Protein 4N5A (pdb70)

Solvent-accessible surface area: 26194 Å² total

Organism: Saccharomyces cerevisiae (strain ATCC 204508 / S288c) (NCBI:txid559292)

GO terms:
  GO:0005886 plasma membrane (C, IDA)
  GO:0071944 cell periphery (C, HDA)
  GO:0005739 mitochondrion (C, HDA)
  GO:0072659 protein localization to plasma membrane (P, IMP)
  GO:0005515 protein binding (F, IPI)

Radius of gyration: 37.95 Å; Cα contacts (8 Å, |Δi|>4): 609; chains: 1; bounding box: 68×125×56 Å

InterPro domains:
  IPR039786 Protein EFR3 [PTHR47766] (5-757)
  IPR049150 EFR3 protein, HEAT-like repeat region [PF21072] (12-556)

B-factor: mean 91.16, std 28.16, range [33.16, 211.59]

Sequence (522 aa):
FTPKHQKLVNQCYPTGRTTDKKPKSSETSYLLYYVNSRRSKLEKVSTYLIKRSTSDLNHRRIGNIAVTLDLNKIVLHCKENLNVFVKDFLYINKVLSNNNFNNDVSVVELIELAFSSICQNLDDVLCNGDEFVQLYQNFVDLFFKIVTERIHNDDLLKCCIDISNTNSVSSNPQLNHFVSKSVAYTISKFQERNPKFKTLSLEATIGLDKAAEDHDLSVKALQSYFNTTETDKLNLSIRTLLRCLQSTPNKELLEFVCNGIPVQLRYIVILLLVRQLSDKDKNVNPIVSLKLSSLLVSDVSIVGLSVLDIRKLLNFQLKNATNKEVVAQSCITTDLNHKTYYAEQTSDLYELLLKLKSDTVKDVEKNAVVEDIDFLVEHITQPSISLELFIDLAHYKNHIICLFNIVETEVPSSILFSKLYSLLRELDSHGVQKEEEIFDKYGKALLSGLNYFLENVSEPEYTYYSYHLQAANFLKLNDYKSQTEYKQTRTLFTKEDLLSYYSDTGSNKYSKKGAQILLSRD

Foldseek 3Di:
DADPLRCLLVVQWDDDLDQVAATDDVSLVVNLVQCQVDVVSVLVNLVSLLVVLVVCLVVVRNNSLLNSLQNLVNCLSVLVPNVNRVLSSLVNLVQLVRPSNLQDPSNLVSVLSSLLSSQLRDDCCCVPPHNSLVSVVSSLVSNCVRCVPRVVDVLLLSVLLSCLNHPCLLVGDSNNVSLLVSLLSLVVVVCVVVVVQLAQPLDDVLELVVCPPDDDSSSVSLLSQAVDPPPSSNVSNLVSVVVSCQNRPGLSVVVHSLSSHDLAASLVSLVVLLVLLVDPPVSGDNLSSLSVLSCLQDPRHNPPHPLLVSVSLLVSCQVPQPDPRSLVSSLSSCSNVNDDNDLCRLVNLVVLLVVLVDPPGDPSSLVSSVSSVVSNLVPPPEARDDLVSLLSVCLSPPCSVSVVRNHDDLDDDLVSLLSVLVVLQVYDDLVSLLPLVVCVRPVVLLQSLLLNLQPPDDWQGSNSLSSQCSNCVSLVPPVSNVVSVVVVPRNHDHLVNQLVQLPDCVSGVCSVVNNVSSPVPD

Structure (mmCIF, N/CA/C/O backbone):
data_4N5A
#
_entry.id   4N5A
#
_cell.length_a   136.374
_cell.length_b   136.374
_cell.length_c   141.143
_cell.angle_alpha   90.00
_cell.angle_beta   90.00
_cell.angle_gamma   120.00
#
_symmetry.space_group_name_H-M   'P 64 2 2'
#
loop_
_atom_site.group_PDB
_atom_site.id
_atom_site.type_symbol
_atom_site.label_atom_id
_atom_site.label_alt_id
_atom_site.label_comp_id
_atom_site.label_asym_id
_atom_site.label_entity_id
_atom_site.label_seq_id
_atom_site.pdbx_PDB_ins_code
_atom_site.Cartn_x
_atom_site.Cartn_y
_atom_site.Cartn_z
_atom_site.occupancy
_atom_site.B_iso_or_equiv
_atom_site.auth_seq_id
_atom_site.auth_comp_id
_atom_site.auth_asym_id
_atom_site.auth_atom_id
_atom_site.pdbx_PDB_model_num
ATOM 1 N N . PHE A 1 4 ? -6.109 18.196 136.615 1.00 137.69 9 PHE A N 1
ATOM 2 C CA . PHE A 1 4 ? -7.138 18.667 137.535 1.00 138.69 9 PHE A CA 1
ATOM 3 C C . PHE A 1 4 ? -7.577 20.092 137.220 1.00 133.17 9 PHE A C 1
ATOM 4 O O . PHE A 1 4 ? -6.776 21.026 137.259 1.00 133.56 9 PHE A O 1
ATOM 12 N N . THR A 1 5 ? -8.858 20.251 136.913 1.00 126.78 10 THR A N 1
ATOM 13 C CA . THR A 1 5 ? -9.419 21.569 136.658 1.00 124.22 10 THR A CA 1
ATOM 14 C C . THR A 1 5 ? -10.622 21.817 137.557 1.00 116.69 10 THR A C 1
ATOM 15 O O . THR A 1 5 ? -11.671 21.198 137.376 1.00 120.76 10 THR A O 1
ATOM 19 N N . PRO A 1 6 ? -10.468 22.721 138.537 1.00 100.71 11 PRO A N 1
ATOM 20 C CA . PRO A 1 6 ? -11.577 23.128 139.406 1.00 92.45 11 PRO A CA 1
ATOM 21 C C . PRO A 1 6 ? -12.697 23.742 138.577 1.00 81.71 11 PRO A C 1
ATOM 22 O O . PRO A 1 6 ? -12.439 24.224 137.474 1.00 78.54 11 PRO A O 1
ATOM 26 N N . LYS A 1 7 ? -13.916 23.723 139.105 1.00 76.62 12 LYS A N 1
ATOM 27 C CA . LYS A 1 7 ? -15.090 24.131 138.340 1.00 75.49 12 LYS A CA 1
ATOM 28 C C . LYS A 1 7 ? -14.980 25.544 137.761 1.00 76.20 12 LYS A C 1
ATOM 29 O O . LYS A 1 7 ? -15.205 25.745 136.567 1.00 80.10 12 LYS A O 1
ATOM 35 N N . HIS A 1 8 ? -14.615 26.509 138.601 1.00 73.99 13 HIS A N 1
ATOM 36 C CA . HIS A 1 8 ? -14.529 27.907 138.180 1.00 74.72 13 HIS A CA 1
ATOM 37 C C . HIS A 1 8 ? -13.586 28.113 136.988 1.00 80.98 13 HIS A C 1
ATOM 38 O O . HIS A 1 8 ? -13.904 28.854 136.048 1.00 86.62 13 HIS A O 1
ATOM 45 N N . GLN A 1 9 ? -12.437 27.446 137.031 1.00 76.47 14 GLN A N 1
ATOM 46 C CA . GLN A 1 9 ? -11.459 27.519 135.956 1.00 72.16 14 GLN A CA 1
ATOM 47 C C . GLN A 1 9 ? -12.077 27.035 134.651 1.00 69.15 14 GLN A C 1
ATOM 48 O O . GLN A 1 9 ? -11.986 27.704 133.616 1.00 71.87 14 GLN A O 1
ATOM 54 N N . LYS A 1 10 ? -12.726 25.876 134.715 1.00 70.46 15 LYS A N 1
ATOM 55 C CA . LYS A 1 10 ? -13.374 25.296 133.546 1.00 71.82 15 LYS A CA 1
ATOM 56 C C . LYS A 1 10 ? -14.459 26.202 132.978 1.00 73.53 15 LYS A C 1
ATOM 57 O O . LYS A 1 10 ? -14.551 26.359 131.767 1.00 80.99 15 LYS A O 1
ATOM 63 N N . LEU A 1 11 ? -15.276 26.794 133.845 1.00 64.72 16 LEU A N 1
ATOM 64 C CA . LEU A 1 11 ? -16.362 27.662 133.387 1.00 69.32 16 LEU A CA 1
ATOM 65 C C . LEU A 1 11 ? -15.820 28.915 132.694 1.00 75.46 16 LEU A C 1
ATOM 66 O O . LEU A 1 11 ? -16.182 29.230 131.542 1.00 86.44 16 LEU A O 1
ATOM 71 N N . VAL A 1 12 ? -14.942 29.620 133.404 1.00 68.31 17 VAL A N 1
ATOM 72 C CA . VAL A 1 12 ? -14.320 30.825 132.869 1.00 61.86 17 VAL A CA 1
ATOM 73 C C . VAL A 1 12 ? -13.649 30.556 131.524 1.00 65.15 17 VAL A C 1
ATOM 74 O O . VAL A 1 12 ? -13.864 31.295 130.564 1.00 62.83 17 VAL A O 1
ATOM 78 N N . ASN A 1 13 ? -12.859 29.489 131.448 1.00 64.19 18 ASN A N 1
ATOM 79 C CA . ASN A 1 13 ? -12.218 29.121 130.188 1.00 64.13 18 ASN A CA 1
ATOM 80 C C . ASN A 1 13 ? -13.226 28.734 129.112 1.00 66.21 18 ASN A C 1
ATOM 81 O O . ASN A 1 13 ? -12.993 28.940 127.921 1.00 65.61 18 ASN A O 1
ATOM 86 N N . GLN A 1 14 ? -14.347 28.172 129.548 1.00 69.63 19 GLN A N 1
ATOM 87 C CA . GLN A 1 14 ? -15.395 27.718 128.644 1.00 73.10 19 GLN A CA 1
ATOM 88 C C . GLN A 1 14 ? -16.095 28.910 128.012 1.00 74.09 19 GLN A C 1
ATOM 89 O O . GLN A 1 14 ? -16.742 28.781 126.975 1.00 74.56 19 GLN A O 1
ATOM 95 N N . CYS A 1 15 ? -15.970 30.072 128.645 1.00 70.63 20 CYS A N 1
ATOM 96 C CA . CYS A 1 15 ? -16.545 31.293 128.075 1.00 63.29 20 CYS A CA 1
ATOM 97 C C . CYS A 1 15 ? -15.798 31.855 126.853 1.00 68.11 20 CYS A C 1
ATOM 98 O O . CYS A 1 15 ? -16.306 32.747 126.171 1.00 68.24 20 CYS A O 1
ATOM 101 N N . TYR A 1 16 ? -14.606 31.331 126.574 1.00 67.07 21 TYR A N 1
ATOM 102 C CA . TYR A 1 16 ? -13.761 31.862 125.501 1.00 62.16 21 TYR A CA 1
ATOM 103 C C . TYR A 1 16 ? -13.793 31.014 124.228 1.00 63.80 21 TYR A C 1
ATOM 104 O O . TYR A 1 16 ? -13.712 29.788 124.295 1.00 72.68 21 TYR A O 1
ATOM 113 N N . PRO A 1 17 ? -13.912 31.672 123.061 1.00 64.27 22 PRO A N 1
ATOM 114 C CA . PRO A 1 17 ? -13.793 31.036 121.741 1.00 72.28 22 PRO A CA 1
ATOM 115 C C . PRO A 1 17 ? -12.390 30.473 121.481 1.00 83.07 22 PRO A C 1
ATOM 116 O O . PRO A 1 17 ? -11.465 30.757 122.239 1.00 89.29 22 PRO A O 1
ATOM 120 N N . THR A 1 18 ? -12.237 29.701 120.408 1.00 88.12 23 THR A N 1
ATOM 121 C CA . THR A 1 18 ? -11.024 28.909 120.189 1.00 99.76 23 THR A CA 1
ATOM 122 C C . THR A 1 18 ? -9.862 29.634 119.502 1.00 104.49 23 THR A C 1
ATOM 123 O O . THR A 1 18 ? -8.698 29.331 119.766 1.00 108.25 23 THR A O 1
ATOM 127 N N . GLY A 1 19 ? -10.174 30.584 118.627 1.00 105.13 24 GLY A N 1
ATOM 128 C CA . GLY A 1 19 ? -9.183 31.128 117.710 1.00 108.54 24 GLY A CA 1
ATOM 129 C C . GLY A 1 19 ? -8.173 32.135 118.235 1.00 103.36 24 GLY A C 1
ATOM 130 O O . GLY A 1 19 ? -7.954 32.264 119.440 1.00 94.46 24 GLY A O 1
ATOM 131 N N . ARG A 1 20 ? -7.542 32.841 117.299 1.00 106.70 25 ARG A N 1
ATOM 132 C CA . ARG A 1 20 ? -6.585 33.893 117.616 1.00 107.34 25 ARG A CA 1
ATOM 133 C C . ARG A 1 20 ? -7.074 35.231 117.081 1.00 108.08 25 ARG A C 1
ATOM 134 O O . ARG A 1 20 ? -6.292 36.166 116.915 1.00 111.77 25 ARG A O 1
ATOM 142 N N . THR A 1 21 ? -8.370 35.315 116.802 1.00 103.88 26 THR A N 1
ATOM 143 C CA . THR A 1 21 ? -8.960 36.546 116.289 1.00 99.23 26 THR A CA 1
ATOM 144 C C . THR A 1 21 ? -9.021 37.616 117.375 1.00 94.69 26 THR A C 1
ATOM 145 O O . THR A 1 21 ? -8.769 37.337 118.548 1.00 92.09 26 THR A O 1
ATOM 149 N N . THR A 1 22 ? -9.355 38.841 116.983 1.00 97.38 27 THR A N 1
ATOM 150 C CA . THR A 1 22 ? -9.368 39.959 117.922 1.00 98.07 27 THR A CA 1
ATOM 151 C C . THR A 1 22 ? -10.766 40.543 118.126 1.00 99.80 27 THR A C 1
ATOM 152 O O . THR A 1 22 ? -10.942 41.515 118.865 1.00 88.68 27 THR A O 1
ATOM 156 N N . ASP A 1 23 ? -11.756 39.945 117.470 1.00 107.90 28 ASP A N 1
ATOM 157 C CA . ASP A 1 23 ? -13.141 40.386 117.602 1.00 110.43 28 ASP A CA 1
ATOM 158 C C . ASP A 1 23 ? -13.945 39.399 118.442 1.00 109.80 28 ASP A C 1
ATOM 159 O O . ASP A 1 23 ? -15.164 39.293 118.299 1.00 116.09 28 ASP A O 1
ATOM 164 N N . LYS A 1 24 ? -13.251 38.678 119.316 1.00 97.90 29 LYS A N 1
ATOM 165 C CA . LYS A 1 24 ? -13.874 37.650 120.140 1.00 82.48 29 LYS A CA 1
ATOM 166 C C . LYS A 1 24 ? -14.922 38.207 121.096 1.00 78.64 29 LYS A C 1
ATOM 167 O O . LYS A 1 24 ? -14.627 39.067 121.928 1.00 75.03 29 LYS A O 1
ATOM 173 N N . LYS A 1 25 ? -16.146 37.709 120.969 1.00 79.35 30 LYS A N 1
ATOM 174 C CA . LYS A 1 25 ? -17.194 38.005 121.934 1.00 74.07 30 LYS A CA 1
ATOM 175 C C . LYS A 1 25 ? -17.448 36.763 122.781 1.00 70.17 30 LYS A C 1
ATOM 176 O O . LYS A 1 25 ? -17.468 35.645 122.260 1.00 70.28 30 LYS A O 1
ATOM 182 N N . PRO A 1 26 ? -17.627 36.955 124.096 1.00 64.45 31 PRO A N 1
ATOM 183 C CA . PRO A 1 26 ? -17.837 35.848 125.034 1.00 58.60 31 PRO A CA 1
ATOM 184 C C . PRO A 1 26 ? -19.085 35.038 124.690 1.00 65.46 31 PRO A C 1
ATOM 185 O O . PRO A 1 26 ? -20.114 35.617 124.337 1.00 72.58 31 PRO A O 1
ATOM 189 N N . LYS A 1 27 ? -18.985 33.715 124.784 1.00 58.65 32 LYS A N 1
ATOM 190 C CA . LYS A 1 27 ? -20.088 32.831 124.418 1.00 55.92 32 LYS A CA 1
ATOM 191 C C . LYS A 1 27 ? -21.269 32.979 125.376 1.00 60.68 32 LYS A C 1
ATOM 192 O O . LYS A 1 27 ? -21.099 32.946 126.590 1.00 52.56 32 LYS A O 1
ATOM 198 N N . SER A 1 28 ? -22.464 33.131 124.811 1.00 72.39 33 SER A N 1
ATOM 199 C CA . SER A 1 28 ? -23.661 33.511 125.568 1.00 73.89 33 SER A CA 1
ATOM 200 C C . SER A 1 28 ? -24.005 32.615 126.761 1.00 69.02 33 SER A C 1
ATOM 201 O O . SER A 1 28 ? -23.930 33.049 127.912 1.00 66.95 33 SER A O 1
ATOM 204 N N . SER A 1 29 ? -24.393 31.375 126.477 1.00 74.07 34 SER A N 1
ATOM 205 C CA . SER A 1 29 ? -24.843 30.446 127.512 1.00 77.26 34 SER A CA 1
ATOM 206 C C . SER A 1 29 ? -23.790 30.233 128.593 1.00 76.00 34 SER A C 1
ATOM 207 O O . SER A 1 29 ? -24.101 30.206 129.787 1.00 83.85 34 SER A O 1
ATOM 210 N N . GLU A 1 30 ? -22.542 30.088 128.162 1.00 65.89 35 GLU A N 1
ATOM 211 C CA . GLU A 1 30 ? -21.434 29.846 129.074 1.00 64.03 35 GLU A CA 1
ATOM 212 C C . GLU A 1 30 ? -21.237 31.003 130.052 1.00 64.23 35 GLU A C 1
ATOM 213 O O . GLU A 1 30 ? -21.021 30.789 131.246 1.00 69.94 35 GLU A O 1
ATOM 219 N N . THR A 1 31 ? -21.320 32.229 129.544 1.00 60.44 36 THR A N 1
ATOM 220 C CA . THR A 1 31 ? -21.136 33.409 130.384 1.00 60.11 36 THR A CA 1
ATOM 221 C C . THR A 1 31 ? -22.346 33.651 131.277 1.00 62.48 36 THR A C 1
ATOM 222 O O . THR A 1 31 ? -22.217 34.189 132.380 1.00 64.64 36 THR A O 1
ATOM 226 N N . SER A 1 32 ? -23.521 33.254 130.797 1.00 59.71 37 SER A N 1
ATOM 227 C CA . SER A 1 32 ? -24.730 33.319 131.608 1.00 61.34 37 SER A CA 1
ATOM 228 C C . SER A 1 32 ? -24.582 32.404 132.819 1.00 66.03 37 SER A C 1
ATOM 229 O O . SER A 1 32 ? -24.787 32.825 133.965 1.00 71.47 37 SER A O 1
ATOM 232 N N . TYR A 1 33 ? -24.209 31.153 132.555 1.00 61.79 38 TYR A N 1
ATOM 233 C CA . TYR A 1 33 ? -23.995 30.176 133.617 1.00 57.78 38 TYR A CA 1
ATOM 234 C C . TYR A 1 33 ? -22.854 30.599 134.540 1.00 66.82 38 TYR A C 1
ATOM 235 O O . TYR A 1 33 ? -22.880 30.310 135.734 1.00 76.83 38 TYR A O 1
ATOM 244 N N . LEU A 1 34 ? -21.857 31.285 133.987 1.00 66.67 39 LEU A N 1
ATOM 245 C CA . LEU A 1 34 ? -20.763 31.810 134.801 1.00 63.28 39 LEU A CA 1
ATOM 246 C C . LEU A 1 34 ? -21.287 32.851 135.784 1.00 59.43 39 LEU A C 1
ATOM 247 O O . LEU A 1 34 ? -20.993 32.791 136.984 1.00 53.18 39 LEU A O 1
ATOM 252 N N . LEU A 1 35 ? -22.063 33.799 135.263 1.00 58.62 40 LEU A N 1
ATOM 253 C CA . LEU A 1 35 ? -22.693 34.824 136.089 1.00 56.52 40 LEU A CA 1
ATOM 254 C C . LEU A 1 35 ? -23.525 34.198 137.204 1.00 64.56 40 LEU A C 1
ATOM 255 O O . LEU A 1 35 ? -23.435 34.610 138.361 1.00 63.01 40 LEU A O 1
ATOM 260 N N . TYR A 1 36 ? -24.326 33.198 136.846 1.00 69.90 41 TYR A N 1
ATOM 261 C CA . TYR A 1 36 ? -25.120 32.461 137.824 1.00 76.14 41 TYR A CA 1
ATOM 262 C C . TYR A 1 36 ? -24.232 31.853 138.909 1.00 74.98 41 TYR A C 1
ATOM 263 O O . TYR A 1 36 ? -24.512 31.973 140.107 1.00 73.62 41 TYR A O 1
ATOM 272 N N . TYR A 1 37 ? -23.152 31.216 138.467 1.00 75.61 42 TYR A N 1
ATOM 273 C CA . TYR A 1 37 ? -22.227 30.516 139.349 1.00 70.71 42 TYR A CA 1
ATOM 274 C C . TYR A 1 37 ? -21.581 31.442 140.370 1.00 67.94 42 TYR A C 1
ATOM 275 O O . TYR A 1 37 ? -21.555 31.135 141.560 1.00 71.66 42 TYR A O 1
ATOM 284 N N . VAL A 1 38 ? -21.058 32.572 139.906 1.00 64.80 43 VAL A N 1
ATOM 285 C CA . VAL A 1 38 ? -20.420 33.517 140.816 1.00 64.30 43 VAL A CA 1
ATOM 286 C C . VAL A 1 38 ? -21.442 34.233 141.691 1.00 72.68 43 VAL A C 1
ATOM 287 O O . VAL A 1 38 ? -21.141 34.615 142.822 1.00 71.78 43 VAL A O 1
ATOM 291 N N . ASN A 1 39 ? -22.652 34.408 141.167 1.00 76.94 44 ASN A N 1
ATOM 292 C CA . ASN A 1 39 ? -23.692 35.118 141.900 1.00 78.07 44 ASN A CA 1
ATOM 293 C C . ASN A 1 39 ? -24.297 34.270 143.012 1.00 71.44 44 ASN A C 1
ATOM 294 O O . ASN A 1 39 ? -24.831 34.803 143.985 1.00 66.05 44 ASN A O 1
ATOM 299 N N . SER A 1 40 ? -24.215 32.951 142.863 1.00 73.97 45 SER A N 1
ATOM 300 C CA . SER A 1 40 ? -24.752 32.040 143.869 1.00 78.37 45 SER A CA 1
ATOM 301 C C . SER A 1 40 ? -24.024 32.190 145.202 1.00 90.43 45 SER A C 1
ATOM 302 O O . SER A 1 40 ? -24.618 32.582 146.207 1.00 99.86 45 SER A O 1
ATOM 305 N N . ARG A 1 41 ? -22.734 31.875 145.200 1.00 91.16 46 ARG A N 1
ATOM 306 C CA . ARG A 1 41 ? -21.922 31.955 146.406 1.00 95.20 46 ARG A CA 1
ATOM 307 C C . ARG A 1 41 ? -20.773 32.931 146.193 1.00 97.35 46 ARG A C 1
ATOM 308 O O . ARG A 1 41 ? -20.119 32.909 145.152 1.00 100.89 46 ARG A O 1
ATOM 316 N N . ARG A 1 42 ? -20.530 33.789 147.180 1.00 98.88 47 ARG A N 1
ATOM 317 C CA . ARG A 1 42 ? -19.497 34.814 147.061 1.00 97.67 47 ARG A CA 1
ATOM 318 C C . ARG A 1 42 ? -18.097 34.206 147.105 1.00 89.59 47 ARG A C 1
ATOM 319 O O . ARG A 1 42 ? -17.112 34.852 146.746 1.00 86.36 47 ARG A O 1
ATOM 327 N N . SER A 1 43 ? -18.016 32.952 147.537 1.00 90.85 48 SER A N 1
ATOM 328 C CA . SER A 1 43 ? -16.755 32.221 147.525 1.00 90.57 48 SER A CA 1
ATOM 329 C C . SER A 1 43 ? -16.300 31.978 146.089 1.00 86.69 48 SER A C 1
ATOM 330 O O . SER A 1 43 ? -15.112 31.798 145.825 1.00 83.04 48 SER A O 1
ATOM 333 N N . LYS A 1 44 ? -17.256 31.978 145.166 1.00 89.48 49 LYS A N 1
ATOM 334 C CA . LYS A 1 44 ? -16.975 31.707 143.763 1.00 81.29 49 LYS A CA 1
ATOM 335 C C . LYS A 1 44 ? -16.362 32.922 143.083 1.00 78.10 49 LYS A C 1
ATOM 336 O O . LYS A 1 44 ? -15.532 32.782 142.188 1.00 84.08 49 LYS A O 1
ATOM 342 N N . LEU A 1 45 ? -16.775 34.111 143.514 1.00 71.30 50 LEU A N 1
ATOM 343 C CA . LEU A 1 45 ? -16.228 35.354 142.989 1.00 67.15 50 LEU A CA 1
ATOM 344 C C . LEU A 1 45 ? -14.746 35.463 143.281 1.00 75.23 50 LEU A C 1
ATOM 345 O O . LEU A 1 45 ? -13.989 35.939 142.443 1.00 77.64 50 LEU A O 1
ATOM 350 N N . GLU A 1 46 ? -14.336 35.048 144.480 1.00 78.73 51 GLU A N 1
ATOM 351 C CA . GLU A 1 46 ? -12.922 35.082 144.853 1.00 82.45 51 GLU A CA 1
ATOM 352 C C . GLU A 1 46 ? -12.114 34.279 143.829 1.00 77.70 51 GLU A C 1
ATOM 353 O O . GLU A 1 46 ? -11.276 34.837 143.111 1.00 76.21 51 GLU A O 1
ATOM 359 N N . LYS A 1 47 ? -12.414 32.984 143.739 1.00 74.89 52 LYS A N 1
ATOM 360 C CA . LYS A 1 47 ? -11.804 32.089 142.754 1.00 73.48 52 LYS A CA 1
ATOM 361 C C . LYS A 1 47 ? -11.812 32.623 141.320 1.00 68.82 52 LYS A C 1
ATOM 362 O O . LYS A 1 47 ? -10.768 32.695 140.672 1.00 68.53 52 LYS A O 1
ATOM 368 N N . VAL A 1 48 ? -12.996 32.969 140.823 1.00 64.97 53 VAL A N 1
ATOM 369 C CA . VAL A 1 48 ? -13.162 33.407 139.437 1.00 67.17 53 VAL A CA 1
ATOM 370 C C . VAL A 1 48 ? -12.391 34.692 139.133 1.00 66.19 53 VAL A C 1
ATOM 371 O O . VAL A 1 48 ? -11.754 34.807 138.089 1.00 68.59 53 VAL A O 1
ATOM 375 N N . SER A 1 49 ? -12.436 35.649 140.051 1.00 59.47 54 SER A N 1
ATOM 376 C CA . SER A 1 49 ? -11.702 36.895 139.874 1.00 55.05 54 SER A CA 1
ATOM 377 C C . SER A 1 49 ? -10.187 36.664 139.888 1.00 59.19 54 SER A C 1
ATOM 378 O O . SER A 1 49 ? -9.470 37.176 139.019 1.00 65.48 54 SER A O 1
ATOM 381 N N . THR A 1 50 ? -9.698 35.899 140.866 1.00 56.77 55 THR A N 1
ATOM 382 C CA . THR A 1 50 ? -8.256 35.637 140.944 1.00 61.00 55 THR A CA 1
ATOM 383 C C . THR A 1 50 ? -7.797 34.912 139.673 1.00 68.00 55 THR A C 1
ATOM 384 O O . THR A 1 50 ? -6.751 35.241 139.077 1.00 79.04 55 THR A O 1
ATOM 388 N N . TYR A 1 51 ? -8.600 33.942 139.245 1.00 63.72 56 TYR A N 1
ATOM 389 C CA . TYR A 1 51 ? -8.305 33.210 138.023 1.00 65.72 56 TYR A CA 1
ATOM 390 C C . TYR A 1 51 ? -8.287 34.129 136.810 1.00 64.47 56 TYR A C 1
ATOM 391 O O . TYR A 1 51 ? -7.478 33.946 135.907 1.00 66.00 56 TYR A O 1
ATOM 400 N N . LEU A 1 52 ? -9.185 35.108 136.788 1.00 60.27 57 LEU A N 1
ATOM 401 C CA . LEU A 1 52 ? -9.189 36.094 135.716 1.00 62.08 57 LEU A CA 1
ATOM 402 C C . LEU A 1 52 ? -7.891 36.893 135.725 1.00 66.44 57 LEU A C 1
ATOM 403 O O . LEU A 1 52 ? -7.352 37.211 134.663 1.00 68.74 57 LEU A O 1
ATOM 408 N N . ILE A 1 53 ? -7.386 37.207 136.918 1.00 68.79 58 ILE A N 1
ATOM 409 C CA . ILE A 1 53 ? -6.081 37.860 137.016 1.00 70.98 58 ILE A CA 1
ATOM 410 C C . ILE A 1 53 ? -4.999 37.018 136.348 1.00 78.39 58 ILE A C 1
ATOM 411 O O . ILE A 1 53 ? -4.327 37.480 135.419 1.00 80.84 58 ILE A O 1
ATOM 416 N N . LYS A 1 54 ? -4.835 35.782 136.816 1.00 80.02 59 LYS A N 1
ATOM 417 C CA . LYS A 1 54 ? -3.767 34.928 136.284 1.00 82.79 59 LYS A CA 1
ATOM 418 C C . LYS A 1 54 ? -3.889 34.679 134.772 1.00 78.89 59 LYS A C 1
ATOM 419 O O . LYS A 1 54 ? -2.921 34.849 134.007 1.00 76.24 59 LYS A O 1
ATOM 425 N N . ARG A 1 55 ? -5.088 34.290 134.352 1.00 76.52 60 ARG A N 1
ATOM 426 C CA . ARG A 1 55 ? -5.380 34.037 132.948 1.00 72.16 60 ARG A CA 1
ATOM 427 C C . ARG A 1 55 ? -5.077 35.245 132.074 1.00 69.61 60 ARG A C 1
ATOM 428 O O . ARG A 1 55 ? -4.367 35.131 131.077 1.00 63.83 60 ARG A O 1
ATOM 436 N N . SER A 1 56 ? -5.624 36.399 132.446 1.00 75.00 61 SER A N 1
ATOM 437 C CA . SER A 1 56 ? -5.414 37.611 131.661 1.00 74.09 61 SER A CA 1
ATOM 438 C C . SER A 1 56 ? -3.946 38.034 131.660 1.00 71.90 61 SER A C 1
ATOM 439 O O . SER A 1 56 ? -3.489 38.685 130.723 1.00 70.06 61 SER A O 1
ATOM 442 N N . THR A 1 57 ? -3.211 37.665 132.707 1.00 68.01 62 THR A N 1
ATOM 443 C CA . THR A 1 57 ? -1.765 37.866 132.712 1.00 72.78 62 THR A CA 1
ATOM 444 C C . THR A 1 57 ? -1.127 37.044 131.593 1.00 68.89 62 THR A C 1
ATOM 445 O O . THR A 1 57 ? -0.340 37.562 130.786 1.00 64.57 62 THR A O 1
ATOM 449 N N . SER A 1 58 ? -1.482 35.762 131.541 1.00 70.39 63 SER A N 1
ATOM 450 C CA . SER A 1 58 ? -0.981 34.891 130.478 1.00 77.23 63 SER A CA 1
ATOM 451 C C . SER A 1 58 ? -1.382 35.374 129.084 1.00 74.81 63 SER A C 1
ATOM 452 O O . SER A 1 58 ? -0.625 35.220 128.128 1.00 78.88 63 SER A O 1
ATOM 455 N N . ASP A 1 59 ? -2.571 35.958 128.972 1.00 74.03 64 ASP A N 1
ATOM 456 C CA . ASP A 1 59 ? -3.044 36.492 127.699 1.00 74.77 64 ASP A CA 1
ATOM 457 C C . ASP A 1 59 ? -2.306 37.771 127.333 1.00 79.25 64 ASP A C 1
ATOM 458 O O . ASP A 1 59 ? -2.159 38.097 126.158 1.00 84.65 64 ASP A O 1
ATOM 463 N N . LEU A 1 60 ? -1.852 38.499 128.347 1.00 79.48 65 LEU A N 1
ATOM 464 C CA . LEU A 1 60 ? -1.029 39.676 128.118 1.00 72.98 65 LEU A CA 1
ATOM 465 C C . LEU A 1 60 ? 0.322 39.244 127.574 1.00 74.66 65 LEU A C 1
ATOM 466 O O . LEU A 1 60 ? 0.834 39.834 126.623 1.00 75.54 65 LEU A O 1
ATOM 471 N N . ASN A 1 61 ? 0.894 38.207 128.180 1.00 76.76 66 ASN A N 1
ATOM 472 C CA . ASN A 1 61 ? 2.197 37.713 127.747 1.00 87.56 66 ASN A CA 1
ATOM 473 C C . ASN A 1 61 ? 2.207 37.214 126.304 1.00 93.86 66 ASN A C 1
ATOM 474 O O . ASN A 1 61 ? 3.000 37.681 125.487 1.00 97.00 66 ASN A O 1
ATOM 479 N N . HIS A 1 62 ? 1.318 36.276 125.991 1.00 96.90 67 HIS A N 1
ATOM 480 C CA . HIS A 1 62 ? 1.245 35.712 124.646 1.00 101.86 67 HIS A CA 1
ATOM 481 C C . HIS A 1 62 ? 0.634 36.691 123.649 1.00 102.39 67 HIS A C 1
ATOM 482 O O . HIS A 1 62 ? 0.541 36.398 122.456 1.00 106.60 67 HIS A O 1
ATOM 489 N N . ARG A 1 63 ? 0.212 37.846 124.156 1.00 101.52 68 ARG A N 1
ATOM 490 C CA . ARG A 1 63 ? -0.256 38.952 123.326 1.00 101.78 68 ARG A CA 1
ATOM 491 C C . ARG A 1 63 ? -1.466 38.601 122.462 1.00 95.50 68 ARG A C 1
ATOM 492 O O . ARG A 1 63 ? -1.462 38.846 121.256 1.00 104.79 68 ARG A O 1
ATOM 500 N N . ARG A 1 64 ? -2.497 38.028 123.077 1.00 80.45 69 ARG A N 1
ATOM 501 C CA . ARG A 1 64 ? -3.744 37.768 122.362 1.00 77.66 69 ARG A CA 1
ATOM 502 C C . ARG A 1 64 ? -4.846 38.736 122.769 1.00 72.92 69 ARG A C 1
ATOM 503 O O . ARG A 1 64 ? -5.295 38.751 123.915 1.00 61.03 69 ARG A O 1
ATOM 511 N N . ILE A 1 65 ? -5.274 39.541 121.803 1.00 82.65 70 ILE A N 1
ATOM 512 C CA . ILE A 1 65 ? -6.251 40.592 122.038 1.00 75.60 70 ILE A CA 1
ATOM 513 C C . ILE A 1 65 ? -7.647 40.039 122.300 1.00 72.50 70 ILE A C 1
ATOM 514 O O . ILE A 1 65 ? -8.338 40.510 123.199 1.00 63.26 70 ILE A O 1
ATOM 519 N N . GLY A 1 66 ? -8.053 39.043 121.516 1.00 74.67 71 GLY A N 1
ATOM 520 C CA . GLY A 1 66 ? -9.376 38.456 121.641 1.00 75.37 71 GLY A CA 1
ATOM 521 C C . GLY A 1 66 ? -9.718 38.043 123.060 1.00 69.59 71 GLY A C 1
ATOM 522 O O . GLY A 1 66 ? -10.758 38.433 123.602 1.00 61.71 71 GLY A O 1
ATOM 523 N N . ASN A 1 67 ? -8.830 37.263 123.667 1.00 72.05 72 ASN A N 1
ATOM 524 C CA . ASN A 1 67 ? -9.021 36.800 125.036 1.00 68.31 72 ASN A CA 1
ATOM 525 C C . ASN A 1 67 ? -9.145 37.945 126.030 1.00 67.85 72 ASN A C 1
ATOM 526 O O . ASN A 1 67 ? -9.894 37.853 126.997 1.00 72.73 72 ASN A O 1
ATOM 531 N N . ILE A 1 68 ? -8.406 39.021 125.788 1.00 60.72 73 ILE A N 1
ATOM 532 C CA . ILE A 1 68 ? -8.472 40.191 126.653 1.00 49.51 73 ILE A CA 1
ATOM 533 C C . ILE A 1 68 ? -9.802 40.921 126.471 1.00 48.65 73 ILE A C 1
ATOM 534 O O . ILE A 1 68 ? -10.378 41.413 127.430 1.00 45.95 73 ILE A O 1
ATOM 539 N N . ALA A 1 69 ? -10.293 40.971 125.238 1.00 58.81 74 ALA A N 1
ATOM 540 C CA . ALA A 1 69 ? -11.580 41.592 124.951 1.00 59.26 74 ALA A CA 1
ATOM 541 C C . ALA A 1 69 ? -12.699 40.844 125.668 1.00 55.50 74 ALA A C 1
ATOM 542 O O . ALA A 1 69 ? -13.515 41.445 126.378 1.00 41.73 74 ALA A O 1
ATOM 544 N N . VAL A 1 70 ? -12.724 39.528 125.475 1.00 56.83 75 VAL A N 1
ATOM 545 C CA . VAL A 1 70 ? -13.690 38.669 126.150 1.00 54.38 75 VAL A CA 1
ATOM 546 C C . VAL A 1 70 ? -13.570 38.833 127.656 1.00 57.16 75 VAL A C 1
ATOM 547 O O . VAL A 1 70 ? -14.571 38.899 128.361 1.00 59.16 75 VAL A O 1
ATOM 551 N N . THR A 1 71 ? -12.333 38.912 128.133 1.00 59.11 76 THR A N 1
ATOM 552 C CA . THR A 1 71 ? -12.046 39.090 129.552 1.00 51.37 76 THR A CA 1
ATOM 553 C C . THR A 1 71 ? -12.686 40.363 130.107 1.00 45.89 76 THR A C 1
ATOM 554 O O . THR A 1 71 ? -13.441 40.312 131.072 1.00 52.31 76 THR A O 1
ATOM 558 N N . LEU A 1 72 ? -12.384 41.497 129.484 1.00 37.78 77 LEU A N 1
ATOM 559 C CA . LEU A 1 72 ? -12.934 42.785 129.893 1.00 37.13 77 LEU A CA 1
ATOM 560 C C . LEU A 1 72 ? -14.457 42.789 129.835 1.00 51.16 77 LEU A C 1
ATOM 561 O O . LEU A 1 72 ? -15.120 43.346 130.716 1.00 66.80 77 LEU A O 1
ATOM 566 N N . ASP A 1 73 ? -15.008 42.166 128.798 1.00 55.14 78 ASP A N 1
ATOM 567 C CA . ASP A 1 73 ? -16.457 42.055 128.670 1.00 62.09 78 ASP A CA 1
ATOM 568 C C . ASP A 1 73 ? -17.030 41.299 129.866 1.00 59.61 78 ASP A C 1
ATOM 569 O O . ASP A 1 73 ? -17.998 41.744 130.495 1.00 55.02 78 ASP A O 1
ATOM 574 N N . LEU A 1 74 ? -16.417 40.160 130.174 1.00 61.58 79 LEU A N 1
ATOM 575 C CA . LEU A 1 74 ? -16.815 39.353 131.320 1.00 60.96 79 LEU A CA 1
ATOM 576 C C . LEU A 1 74 ? -16.792 40.186 132.586 1.00 58.63 79 LEU A C 1
ATOM 577 O O . LEU A 1 74 ? -17.753 40.196 133.340 1.00 58.81 79 LEU A O 1
ATOM 590 N N . ASN A 1 76 ? -16.985 43.346 132.975 1.00 53.68 81 ASN A N 1
ATOM 591 C CA . ASN A 1 76 ? -18.079 44.298 132.952 1.00 56.02 81 ASN A CA 1
ATOM 592 C C . ASN A 1 76 ? -19.377 43.634 133.400 1.00 59.29 81 ASN A C 1
ATOM 593 O O . ASN A 1 76 ? -20.071 44.131 134.297 1.00 46.07 81 ASN A O 1
ATOM 598 N N . LYS A 1 77 ? -19.685 42.495 132.783 1.00 66.78 82 LYS A N 1
ATOM 599 C CA . LYS A 1 77 ? -20.916 41.771 133.088 1.00 62.17 82 LYS A CA 1
ATOM 600 C C . LYS A 1 77 ? -20.981 41.334 134.551 1.00 58.32 82 LYS A C 1
ATOM 601 O O . LYS A 1 77 ? -22.050 41.326 135.156 1.00 65.38 82 LYS A O 1
ATOM 607 N N . ILE A 1 78 ? -19.829 40.979 135.109 1.00 50.20 83 ILE A N 1
ATOM 608 C CA . ILE A 1 78 ? -19.730 40.526 136.492 1.00 52.32 83 ILE A CA 1
ATOM 609 C C . ILE A 1 78 ? -19.938 41.688 137.454 1.00 48.44 83 ILE A C 1
ATOM 610 O O . ILE A 1 78 ? -20.671 41.567 138.438 1.00 48.64 83 ILE A O 1
ATOM 615 N N . VAL A 1 79 ? -19.286 42.811 137.162 1.00 46.13 84 VAL A N 1
ATOM 616 C CA . VAL A 1 79 ? -19.478 44.034 137.930 1.00 45.29 84 VAL A CA 1
ATOM 617 C C . VAL A 1 79 ? -20.959 44.376 137.971 1.00 50.55 84 VAL A C 1
ATOM 618 O O . VAL A 1 79 ? -21.520 44.640 139.034 1.00 48.36 84 VAL A O 1
ATOM 622 N N . LEU A 1 80 ? -21.592 44.348 136.803 1.00 61.17 85 LEU A N 1
ATOM 623 C CA . LEU A 1 80 ? -23.008 44.679 136.700 1.00 57.85 85 LEU A CA 1
ATOM 624 C C . LEU A 1 80 ? -23.901 43.679 137.427 1.00 61.67 85 LEU A C 1
ATOM 625 O O . LEU A 1 80 ? -24.936 44.048 137.979 1.00 67.15 85 LEU A O 1
ATOM 630 N N . HIS A 1 81 ? -23.499 42.413 137.424 1.00 61.24 86 HIS A N 1
ATOM 631 C CA . HIS A 1 81 ? -24.327 41.358 137.994 1.00 62.73 86 HIS A CA 1
ATOM 632 C C . HIS A 1 81 ? -24.107 41.209 139.496 1.00 65.98 86 HIS A C 1
ATOM 633 O O . HIS A 1 81 ? -25.033 40.885 140.241 1.00 73.46 86 HIS A O 1
ATOM 640 N N . CYS A 1 82 ? -22.876 41.450 139.936 1.00 59.20 87 CYS A N 1
ATOM 641 C CA . CYS A 1 82 ? -22.514 41.257 141.334 1.00 58.57 87 CYS A CA 1
ATOM 642 C C . CYS A 1 82 ? -22.247 42.581 142.051 1.00 61.03 87 CYS A C 1
ATOM 643 O O . CYS A 1 82 ? -21.322 42.681 142.858 1.00 68.65 87 CYS A O 1
ATOM 646 N N . LYS A 1 83 ? -23.071 43.585 141.756 1.00 55.75 88 LYS A N 1
ATOM 647 C CA . LYS A 1 83 ? -22.923 44.923 142.324 1.00 56.94 88 LYS A CA 1
ATOM 648 C C . LYS A 1 83 ? -22.861 44.928 143.846 1.00 72.39 88 LYS A C 1
ATOM 649 O O . LYS A 1 83 ? -21.978 45.549 144.438 1.00 76.40 88 LYS A O 1
ATOM 655 N N . GLU A 1 84 ? -23.799 44.229 144.478 1.00 79.72 89 GLU A N 1
ATOM 656 C CA . GLU A 1 84 ? -23.922 44.267 145.933 1.00 89.62 89 GLU A CA 1
ATOM 657 C C . GLU A 1 84 ? -22.804 43.515 146.653 1.00 85.14 89 GLU A C 1
ATOM 658 O O . GLU A 1 84 ? -22.849 43.337 147.870 1.00 95.48 89 GLU A O 1
ATOM 664 N N . ASN A 1 85 ? -21.803 43.083 145.890 1.00 71.20 90 ASN A N 1
ATOM 665 C CA . ASN A 1 85 ? -20.600 42.470 146.442 1.00 72.48 90 ASN A CA 1
ATOM 666 C C . ASN A 1 85 ? -19.350 43.011 145.746 1.00 65.86 90 ASN A C 1
ATOM 667 O O . ASN A 1 85 ? -18.274 42.414 145.818 1.00 66.26 90 ASN A O 1
ATOM 672 N N . LEU A 1 86 ? -19.509 44.156 145.087 1.00 58.33 91 LEU A N 1
ATOM 673 C CA . LEU A 1 86 ? -18.469 44.733 144.235 1.00 49.59 91 LEU A CA 1
ATOM 674 C C . LEU A 1 86 ? -17.110 44.888 144.910 1.00 54.66 91 LEU A C 1
ATOM 675 O O . LEU A 1 86 ? -16.072 44.673 144.280 1.00 57.61 91 LEU A O 1
ATOM 680 N N . ASN A 1 87 ? -17.116 45.251 146.189 1.00 58.81 92 ASN A N 1
ATOM 681 C CA . ASN A 1 87 ? -15.873 45.478 146.923 1.00 55.18 92 ASN A CA 1
ATOM 682 C C . ASN A 1 87 ? -14.994 44.230 147.043 1.00 52.50 92 ASN A C 1
ATOM 683 O O . ASN A 1 87 ? -13.862 44.308 147.516 1.00 49.35 92 ASN A O 1
ATOM 688 N N . VAL A 1 88 ? -15.513 43.085 146.609 1.00 58.29 93 VAL A N 1
ATOM 689 C CA . VAL A 1 88 ? -14.746 41.843 146.644 1.00 59.26 93 VAL A CA 1
ATOM 690 C C . VAL A 1 88 ? -13.651 41.796 145.575 1.00 66.00 93 VAL A C 1
ATOM 691 O O . VAL A 1 88 ? -12.511 41.429 145.855 1.00 76.22 93 VAL A O 1
ATOM 695 N N . PHE A 1 89 ? -13.996 42.189 144.355 1.00 62.34 94 PHE A N 1
ATOM 696 C CA . PHE A 1 89 ? -13.145 41.916 143.202 1.00 64.92 94 PHE A CA 1
ATOM 697 C C . PHE A 1 89 ? -12.713 43.166 142.441 1.00 62.97 94 PHE A C 1
ATOM 698 O O . PHE A 1 89 ? -12.045 43.068 141.407 1.00 66.20 94 PHE A O 1
ATOM 706 N N . VAL A 1 90 ? -13.093 44.335 142.945 1.00 51.39 95 VAL A N 1
ATOM 707 C CA . VAL A 1 90 ? -12.837 45.577 142.223 1.00 56.67 95 VAL A CA 1
ATOM 708 C C . VAL A 1 90 ? -11.338 45.860 142.043 1.00 64.67 95 VAL A C 1
ATOM 709 O O . VAL A 1 90 ? -10.897 46.242 140.954 1.00 65.46 95 VAL A O 1
ATOM 713 N N . LYS A 1 91 ? -10.559 45.646 143.099 1.00 65.95 96 LYS A N 1
ATOM 714 C CA . LYS A 1 91 ? -9.115 45.858 143.047 1.00 62.40 96 LYS A CA 1
ATOM 715 C C . LYS A 1 91 ? -8.465 44.943 142.013 1.00 62.42 96 LYS A C 1
ATOM 716 O O . LYS A 1 91 ? -7.499 45.321 141.347 1.00 55.51 96 LYS A O 1
ATOM 722 N N . ASP A 1 92 ? -9.009 43.738 141.881 1.00 64.91 97 ASP A N 1
AT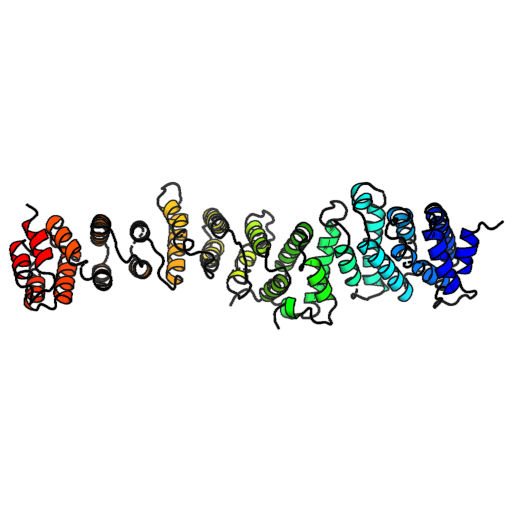OM 723 C CA . ASP A 1 92 ? -8.511 42.778 140.910 1.00 63.27 97 ASP A CA 1
ATOM 724 C C . ASP A 1 92 ? -8.734 43.298 139.500 1.00 70.28 97 ASP A C 1
ATOM 725 O O . ASP A 1 92 ? -7.784 43.453 138.726 1.00 77.86 97 ASP A O 1
ATOM 730 N N . PHE A 1 93 ? -9.994 43.583 139.181 1.00 63.49 98 PHE A N 1
ATOM 731 C CA . PHE A 1 93 ? -10.360 44.067 137.854 1.00 53.92 98 PHE A CA 1
ATOM 732 C C . PHE A 1 93 ? -9.574 45.322 137.489 1.00 55.59 98 PHE A C 1
ATOM 733 O O . PHE A 1 93 ? -9.123 45.462 136.356 1.00 63.55 98 PHE A O 1
ATOM 741 N N . LEU A 1 94 ? -9.401 46.221 138.454 1.00 53.15 99 LEU A N 1
ATOM 742 C CA . LEU A 1 94 ? -8.614 47.433 138.235 1.00 46.87 99 LEU A CA 1
ATOM 743 C C . LEU A 1 94 ? -7.140 47.122 137.977 1.00 52.28 99 LEU A C 1
ATOM 744 O O . LEU A 1 94 ? -6.494 47.780 137.159 1.00 53.29 99 LEU A O 1
ATOM 749 N N . TYR A 1 95 ? -6.614 46.125 138.685 1.00 50.93 100 TYR A N 1
ATOM 750 C CA . TYR A 1 95 ? -5.244 45.676 138.477 1.00 49.64 100 TYR A CA 1
ATOM 751 C C . TYR A 1 95 ? -5.079 45.199 137.043 1.00 57.68 100 TYR A C 1
ATOM 752 O O . TYR A 1 95 ? -4.099 45.530 136.369 1.00 58.81 100 TYR A O 1
ATOM 761 N N . ILE A 1 96 ? -6.055 44.430 136.576 1.00 60.46 101 ILE A N 1
ATOM 762 C CA . ILE A 1 96 ? -6.029 43.917 135.214 1.00 58.43 101 ILE A CA 1
ATOM 763 C C . ILE A 1 96 ? -6.137 45.040 134.181 1.00 49.88 101 ILE A C 1
ATOM 764 O O . ILE A 1 96 ? -5.388 45.067 133.210 1.00 50.22 101 ILE A O 1
ATOM 777 N N . ASN A 1 98 ? -5.371 48.211 134.519 1.00 49.31 103 ASN A N 1
ATOM 778 C CA . ASN A 1 98 ? -4.131 48.975 134.531 1.00 49.83 103 ASN A CA 1
ATOM 779 C C . ASN A 1 98 ? -3.006 48.209 133.844 1.00 50.09 103 ASN A C 1
ATOM 780 O O . ASN A 1 98 ? -2.193 48.796 133.135 1.00 45.64 103 ASN A O 1
ATOM 785 N N . LYS A 1 99 ? -2.968 46.896 134.059 1.00 51.20 104 LYS A N 1
ATOM 786 C CA . LYS A 1 99 ? -1.969 46.043 133.420 1.00 55.83 104 LYS A CA 1
ATOM 787 C C . LYS A 1 99 ? -2.124 46.053 131.903 1.00 59.12 104 LYS A C 1
ATOM 788 O O . LYS A 1 99 ? -1.139 46.009 131.165 1.00 63.03 104 LYS A O 1
ATOM 794 N N . VAL A 1 100 ? -3.371 46.103 131.446 1.00 58.93 105 VAL A N 1
ATOM 795 C CA . VAL A 1 100 ? -3.668 46.175 130.024 1.00 56.42 105 VAL A CA 1
ATOM 796 C C . VAL A 1 100 ? -3.211 47.518 129.490 1.00 57.61 105 VAL A C 1
ATOM 797 O O . VAL A 1 100 ? -2.455 47.584 128.524 1.00 65.67 105 VAL A O 1
ATOM 801 N N . LEU A 1 101 ? -3.672 48.586 130.132 1.00 56.52 106 LEU A N 1
ATOM 802 C CA . LEU A 1 101 ? -3.280 49.939 129.755 1.00 44.35 106 LEU A CA 1
ATOM 803 C C . LEU A 1 101 ? -1.757 50.128 129.775 1.00 51.97 106 LEU A C 1
ATOM 804 O O . LEU A 1 101 ? -1.206 50.868 128.968 1.00 50.52 106 LEU A O 1
ATOM 809 N N . SER A 1 102 ? -1.071 49.440 130.681 1.00 56.49 107 SER A N 1
ATOM 810 C CA . SER A 1 102 ? 0.381 49.564 130.781 1.00 56.24 107 SER A CA 1
ATOM 811 C C . SER A 1 102 ? 1.109 48.820 129.664 1.00 64.19 107 SER A C 1
ATOM 812 O O . SER A 1 102 ? 2.333 48.890 129.560 1.00 71.64 107 SER A O 1
ATOM 815 N N . ASN A 1 103 ? 0.352 48.112 128.832 1.00 69.67 108 ASN A N 1
ATOM 816 C CA . ASN A 1 103 ? 0.925 47.273 127.783 1.00 77.75 108 ASN A CA 1
ATOM 817 C C . ASN A 1 103 ? 0.792 47.902 126.398 1.00 74.89 108 ASN A C 1
ATOM 818 O O . ASN A 1 103 ? -0.313 48.064 125.889 1.00 56.57 108 ASN A O 1
ATOM 823 N N . ASN A 1 104 ? 1.925 48.234 125.784 1.00 78.85 109 ASN A N 1
ATOM 824 C CA . ASN A 1 104 ? 1.928 48.934 124.498 1.00 81.78 109 ASN A CA 1
ATOM 825 C C . ASN A 1 104 ? 1.483 48.107 123.291 1.00 82.93 109 ASN A C 1
ATOM 826 O O . ASN A 1 104 ? 1.469 48.604 122.165 1.00 89.09 109 ASN A O 1
ATOM 831 N N . ASN A 1 105 ? 1.123 46.851 123.522 1.00 79.26 110 ASN A N 1
ATOM 832 C CA . ASN A 1 105 ? 0.589 46.016 122.453 1.00 82.41 110 ASN A CA 1
ATOM 833 C C . ASN A 1 105 ? -0.934 45.971 122.480 1.00 79.03 110 ASN A C 1
ATOM 834 O O . ASN A 1 105 ? -1.568 45.489 121.543 1.00 77.03 110 ASN A O 1
ATOM 839 N N . PHE A 1 106 ? -1.511 46.483 123.562 1.00 78.68 111 PHE A N 1
ATOM 840 C CA . PHE A 1 106 ? -2.959 46.521 123.721 1.00 71.92 111 PHE A CA 1
ATOM 841 C C . PHE A 1 106 ? -3.477 47.956 123.701 1.00 73.08 111 PHE A C 1
ATOM 842 O O . PHE A 1 106 ? -4.673 48.189 123.525 1.00 70.96 111 PHE A O 1
ATOM 850 N N . ASN A 1 107 ? -2.571 48.912 123.885 1.00 75.91 112 ASN A N 1
ATOM 851 C CA . ASN A 1 107 ? -2.926 50.327 123.884 1.00 74.96 112 ASN A CA 1
ATOM 852 C C . ASN A 1 107 ? -3.466 50.781 122.544 1.00 91.82 112 ASN A C 1
ATOM 853 O O . ASN A 1 107 ? -4.354 51.631 122.476 1.00 96.15 112 ASN A O 1
ATOM 858 N N . ASN A 1 108 ? -2.911 50.212 121.481 1.00 99.24 113 ASN A N 1
ATOM 859 C CA . ASN A 1 108 ? -3.280 50.577 120.123 1.00 97.71 113 ASN A CA 1
ATOM 860 C C . ASN A 1 108 ? -4.755 50.333 119.834 1.00 92.86 113 ASN A C 1
ATOM 861 O O . ASN A 1 108 ? -5.470 51.243 119.413 1.00 93.06 113 ASN A O 1
ATOM 866 N N . ASP A 1 109 ? -5.204 49.105 120.078 1.00 88.63 114 ASP A N 1
ATOM 867 C CA . ASP A 1 109 ? -6.5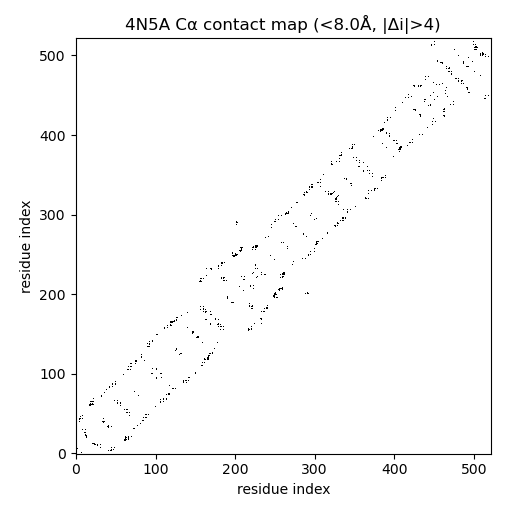67 48.696 119.748 1.00 87.04 114 ASP A CA 1
ATOM 868 C C . ASP A 1 109 ? -7.623 49.536 120.461 1.00 85.26 114 ASP A C 1
ATOM 869 O O . ASP A 1 109 ? -7.596 49.691 121.682 1.00 85.68 114 ASP A O 1
ATOM 874 N N . VAL A 1 110 ? -8.556 50.072 119.680 1.00 85.53 115 VAL A N 1
ATOM 875 C CA . VAL A 1 110 ? -9.589 50.957 120.202 1.00 81.33 115 VAL A CA 1
ATOM 876 C C . VAL A 1 110 ? -10.667 50.192 120.969 1.00 77.26 115 VAL A C 1
ATOM 877 O O . VAL A 1 110 ? -11.201 50.691 121.958 1.00 84.48 115 VAL A O 1
ATOM 881 N N . SER A 1 111 ? -10.973 48.978 120.521 1.00 68.05 116 SER A N 1
ATOM 882 C CA . SER A 1 111 ? -11.999 48.165 121.164 1.00 64.83 116 SER A CA 1
ATOM 883 C C . SER A 1 111 ? -11.607 47.807 122.591 1.00 68.52 116 SER A C 1
ATOM 884 O O . SER A 1 111 ? -12.451 47.788 123.492 1.00 72.55 116 SER A O 1
ATOM 887 N N . VAL A 1 112 ? -10.324 47.527 122.791 1.00 67.39 117 VAL A N 1
ATOM 888 C CA . VAL A 1 112 ? -9.816 47.194 124.115 1.00 68.32 117 VAL A CA 1
ATOM 889 C C . VAL A 1 112 ? -10.053 48.348 125.080 1.00 70.54 117 VAL A C 1
ATOM 890 O O . VAL A 1 112 ? -10.577 48.156 126.180 1.00 70.80 117 VAL A O 1
ATOM 894 N N . VAL A 1 113 ? -9.678 49.548 124.650 1.00 68.63 118 VAL A N 1
ATOM 895 C CA . VAL A 1 113 ? -9.840 50.746 125.467 1.00 67.29 118 VAL A CA 1
ATOM 896 C C . VAL A 1 113 ? -11.319 51.070 125.701 1.00 68.65 118 VAL A C 1
ATOM 897 O O . VAL A 1 113 ? -11.700 51.526 126.783 1.00 76.41 118 VAL A O 1
ATOM 901 N N . GLU A 1 114 ? -12.146 50.819 124.689 1.00 57.05 119 GLU A N 1
ATOM 902 C CA . GLU A 1 114 ? -13.592 50.983 124.815 1.00 58.10 119 GLU A CA 1
ATOM 903 C C . GLU A 1 114 ? -14.157 50.100 125.922 1.00 62.77 119 GLU A C 1
ATOM 904 O O . GLU A 1 114 ? -14.869 50.578 126.811 1.00 64.20 119 GLU A O 1
ATOM 910 N N . LEU A 1 115 ? -13.841 48.808 125.856 1.00 64.13 120 LEU A N 1
ATOM 911 C CA . LEU A 1 115 ? -14.307 47.850 126.854 1.00 61.43 120 LEU A CA 1
ATOM 912 C C . LEU A 1 115 ? -13.781 48.209 128.237 1.00 55.49 120 LEU A C 1
ATOM 913 O O . LEU A 1 115 ? -14.482 48.058 129.242 1.00 59.05 120 LEU A O 1
ATOM 918 N N . ILE A 1 116 ? -12.542 48.688 128.276 1.00 47.99 121 ILE A N 1
ATOM 919 C CA . ILE A 1 116 ? -11.941 49.160 129.514 1.00 49.98 121 ILE A CA 1
ATOM 920 C C . ILE A 1 116 ? -12.773 50.283 130.131 1.00 50.58 121 ILE A C 1
ATOM 921 O O . ILE A 1 116 ? -13.175 50.199 131.296 1.00 46.59 121 ILE A O 1
ATOM 926 N N . GLU A 1 117 ? -13.048 51.319 129.341 1.00 50.29 122 GLU A N 1
ATOM 927 C CA . GLU A 1 117 ? -13.862 52.436 129.810 1.00 53.51 122 GLU A CA 1
ATOM 928 C C . GLU A 1 117 ? -15.239 51.970 130.265 1.00 60.61 122 GLU A C 1
ATOM 929 O O . GLU A 1 117 ? -15.769 52.480 131.247 1.00 57.01 122 GLU A O 1
ATOM 935 N N . LEU A 1 118 ? -15.825 51.019 129.542 1.00 64.35 123 LEU A N 1
ATOM 936 C CA . LEU A 1 118 ? -17.154 50.522 129.889 1.00 55.71 123 LEU A CA 1
ATOM 937 C C . LEU A 1 118 ? -17.148 49.850 131.252 1.00 51.84 123 LEU A C 1
ATOM 938 O O . LEU A 1 118 ? -18.012 50.116 132.104 1.00 61.68 123 LEU A O 1
ATOM 943 N N . ALA A 1 119 ? -16.160 48.983 131.455 1.00 47.91 124 ALA A N 1
ATOM 944 C CA . ALA A 1 119 ? -15.970 48.338 132.745 1.00 48.72 124 ALA A CA 1
ATOM 945 C C . ALA A 1 119 ? -15.789 49.396 133.832 1.00 54.32 124 ALA A C 1
ATOM 946 O O . ALA A 1 119 ? -16.307 49.258 134.940 1.00 51.81 124 ALA A O 1
ATOM 948 N N . PHE A 1 120 ? -15.072 50.464 133.496 1.00 56.62 125 PHE A N 1
ATOM 949 C CA . PHE A 1 120 ? -14.815 51.540 134.448 1.00 53.56 125 PHE A CA 1
ATOM 950 C C . PHE A 1 120 ? -16.079 52.315 134.822 1.00 60.51 125 PHE A C 1
ATOM 951 O O . PHE A 1 120 ? -16.250 52.701 135.977 1.00 64.67 125 PHE A O 1
ATOM 959 N N . SER A 1 121 ? -16.955 52.548 133.849 1.00 58.72 126 SER A N 1
ATOM 960 C CA . SER A 1 121 ? -18.205 53.254 134.104 1.00 58.46 126 SER A CA 1
ATOM 961 C C . SER A 1 121 ? -19.100 52.398 134.991 1.00 61.51 126 SER A C 1
ATOM 962 O O . SER A 1 121 ? -19.657 52.880 135.989 1.00 66.27 126 SER A O 1
ATOM 965 N N . SER A 1 122 ? -19.217 51.121 134.636 1.00 58.69 127 SER A N 1
ATOM 966 C CA . SER A 1 122 ? -20.010 50.196 135.440 1.00 58.88 127 SER A CA 1
ATOM 967 C C . SER A 1 122 ? -19.447 50.047 136.857 1.00 55.63 127 SER A C 1
ATOM 968 O O . SER A 1 122 ? -20.187 49.778 137.802 1.00 54.86 127 SER A O 1
ATOM 971 N N . ILE A 1 123 ? -18.137 50.227 137.002 1.00 52.74 128 ILE A N 1
ATOM 972 C CA . ILE A 1 123 ? -17.516 50.206 138.322 1.00 49.60 128 ILE A CA 1
ATOM 973 C C . ILE A 1 123 ? -17.884 51.457 139.111 1.00 57.77 128 ILE A C 1
ATOM 974 O O . ILE A 1 123 ? -18.413 51.372 140.222 1.00 65.72 128 ILE A O 1
ATOM 979 N N . CYS A 1 124 ? -17.601 52.615 138.523 1.00 49.29 129 CYS A N 1
ATOM 980 C CA . CYS A 1 124 ? -17.795 53.896 139.191 1.00 44.99 129 CYS A CA 1
ATOM 981 C C . CYS A 1 124 ? -19.237 54.111 139.620 1.00 52.52 129 CYS A C 1
ATOM 982 O O . CYS A 1 124 ? -19.497 54.715 140.661 1.00 62.09 129 CYS A O 1
ATOM 985 N N . GLN A 1 125 ? -20.176 53.611 138.824 1.00 51.54 130 GLN A N 1
ATOM 986 C CA . GLN A 1 125 ? -21.585 53.815 139.134 1.00 53.14 130 GLN A CA 1
ATOM 987 C C . GLN A 1 125 ? -22.058 53.035 140.359 1.00 65.91 130 GLN A C 1
ATOM 988 O O . GLN A 1 125 ? -23.094 53.361 140.939 1.00 83.00 130 GLN A O 1
ATOM 994 N N . ASN A 1 126 ? -21.298 52.021 140.763 1.00 61.20 131 ASN A N 1
ATOM 995 C CA . ASN A 1 126 ? -21.746 51.128 141.832 1.00 57.06 131 ASN A CA 1
ATOM 996 C C . ASN A 1 126 ? -20.799 51.012 143.025 1.00 59.43 131 ASN A C 1
ATOM 997 O O . ASN A 1 126 ? -20.814 50.006 143.736 1.00 56.82 131 ASN A O 1
ATOM 1002 N N . LEU A 1 127 ? -19.989 52.039 143.259 1.00 62.15 132 LEU A N 1
ATOM 1003 C CA . LEU A 1 127 ? -19.000 51.975 144.333 1.00 61.38 132 LEU A CA 1
ATOM 1004 C C . LEU A 1 127 ? -19.549 52.352 145.704 1.00 64.30 132 LEU A C 1
ATOM 1005 O O . LEU A 1 127 ? -20.392 53.239 145.829 1.00 69.23 132 LEU A O 1
ATOM 1010 N N . ASP A 1 128 ? -19.060 51.660 146.727 1.00 72.41 133 ASP A N 1
ATOM 1011 C CA . ASP A 1 128 ? -19.319 52.031 148.111 1.00 75.46 133 ASP A CA 1
ATOM 1012 C C . ASP A 1 128 ? -18.125 52.832 148.614 1.00 80.59 133 ASP A C 1
ATOM 1013 O O . ASP A 1 128 ? -16.996 52.607 148.177 1.00 85.05 133 ASP A O 1
ATOM 1018 N N . ASP A 1 129 ? -18.367 53.763 149.532 1.00 83.66 134 ASP A N 1
ATOM 1019 C CA . ASP A 1 129 ? -17.299 54.611 150.060 1.00 88.41 134 ASP A CA 1
ATOM 1020 C C . ASP A 1 129 ? -16.314 53.832 150.935 1.00 92.55 134 ASP A C 1
ATOM 1021 O O . ASP A 1 129 ? -15.290 54.371 151.373 1.00 97.33 134 ASP A O 1
ATOM 1026 N N . VAL A 1 130 ? -16.639 52.561 151.172 1.00 89.93 135 VAL A N 1
ATOM 1027 C CA . VAL A 1 130 ? -15.845 51.657 152.001 1.00 83.52 135 VAL A CA 1
ATOM 1028 C C . VAL A 1 130 ? -14.374 51.646 151.613 1.00 86.85 135 VAL A C 1
ATOM 1029 O O . VAL A 1 130 ? -13.500 51.894 152.442 1.00 92.60 135 VAL A O 1
ATOM 1033 N N . LEU A 1 131 ? -14.106 51.350 150.348 1.00 87.44 136 LEU A N 1
ATOM 1034 C CA . LEU A 1 131 ? -12.741 51.355 149.850 1.00 88.86 136 LEU A CA 1
ATOM 1035 C C . LEU A 1 131 ? -12.262 52.769 149.524 1.00 108.13 136 LEU A C 1
ATOM 1036 O O . LEU A 1 131 ? -11.061 53.037 149.554 1.00 109.61 136 LEU A O 1
ATOM 1041 N N . CYS A 1 132 ? -13.203 53.662 149.210 1.00 118.44 137 CYS A N 1
ATOM 1042 C CA . CYS A 1 132 ? -12.898 55.073 148.969 1.00 117.24 137 CYS A CA 1
ATOM 1043 C C . CYS A 1 132 ? -12.110 55.642 150.142 1.00 121.76 137 CYS A C 1
ATOM 1044 O O . CYS A 1 132 ? -11.179 56.427 149.960 1.00 126.27 137 CYS A O 1
ATOM 1047 N N . ASN A 1 133 ? -12.483 55.233 151.350 1.00 120.51 138 ASN A N 1
ATOM 1048 C CA . ASN A 1 133 ? -11.864 55.784 152.549 1.00 124.65 138 ASN A CA 1
ATOM 1049 C C . ASN A 1 133 ? -10.976 54.805 153.313 1.00 123.66 138 ASN A C 1
ATOM 1050 O O . ASN A 1 133 ? -9.913 55.179 153.809 1.00 125.97 138 ASN A O 1
ATOM 1055 N N . GLY A 1 134 ? -11.409 53.553 153.408 1.00 120.01 139 GLY A N 1
ATOM 1056 C CA . GLY A 1 134 ? -10.686 52.564 154.186 1.00 115.77 139 GLY A CA 1
ATOM 1057 C C . GLY A 1 134 ? -9.389 52.084 153.560 1.00 110.26 139 GLY A C 1
ATOM 1058 O O . GLY A 1 134 ? -8.326 52.164 154.178 1.00 101.22 139 GLY A O 1
ATOM 1059 N N . ASP A 1 135 ? -9.475 51.587 152.329 1.00 111.70 140 ASP A N 1
ATOM 1060 C CA . ASP A 1 135 ? -8.332 50.960 151.668 1.00 102.12 140 ASP A CA 1
ATOM 1061 C C . ASP A 1 135 ? -7.515 51.947 150.840 1.00 93.38 140 ASP A C 1
ATOM 1062 O O . ASP A 1 135 ? -8.063 52.772 150.112 1.00 96.24 140 ASP A O 1
ATOM 1075 N N . GLU A 1 137 ? -4.696 50.892 148.883 1.00 85.58 142 GLU A N 1
ATOM 1076 C CA . GLU A 1 137 ? -4.328 50.205 147.653 1.00 80.04 142 GLU A CA 1
ATOM 1077 C C . GLU A 1 137 ? -5.370 50.449 146.568 1.00 65.44 142 GLU A C 1
ATOM 1078 O O . GLU A 1 137 ? -5.027 50.667 145.404 1.00 67.09 142 GLU A O 1
ATOM 1084 N N . PHE A 1 138 ? -6.641 50.416 146.955 1.00 57.58 143 PHE A N 1
ATOM 1085 C CA . PHE A 1 138 ? -7.728 50.713 146.030 1.00 58.49 143 PHE A CA 1
ATOM 1086 C C . PHE A 1 138 ? -7.616 52.134 145.485 1.00 61.41 143 PHE A C 1
ATOM 1087 O O . PHE A 1 138 ? -7.817 52.371 144.291 1.00 64.88 143 PHE A O 1
ATOM 1095 N N . VAL A 1 139 ? -7.307 53.074 146.374 1.00 57.67 144 VAL A N 1
ATOM 1096 C CA . VAL A 1 139 ? -7.095 54.465 145.987 1.00 55.42 144 VAL A CA 1
ATOM 1097 C C . VAL A 1 139 ? -5.982 54.577 144.950 1.00 51.64 144 VAL A C 1
ATOM 1098 O O . VAL A 1 139 ? -6.127 55.280 143.945 1.00 48.16 144 VAL A O 1
ATOM 1102 N N . GLN A 1 140 ? -4.877 53.874 145.181 1.00 52.25 145 GLN A N 1
ATOM 1103 C CA . GLN A 1 140 ? -3.785 53.901 144.211 1.00 58.89 145 GLN A CA 1
ATOM 1104 C C . GLN A 1 140 ? -4.112 53.211 142.883 1.00 60.30 145 GLN A C 1
ATOM 1105 O O . GLN A 1 140 ? -3.587 53.595 141.841 1.00 55.60 145 GLN A O 1
ATOM 1111 N N . LEU A 1 141 ? -4.973 52.199 142.913 1.00 63.87 146 LEU A N 1
ATOM 1112 C CA . LEU A 1 141 ? -5.375 51.529 141.678 1.00 56.16 146 LEU A CA 1
ATOM 1113 C C . LEU A 1 141 ? -6.313 52.408 140.854 1.00 55.44 146 LEU A C 1
ATOM 1114 O O . LEU A 1 141 ? -6.235 52.435 139.624 1.00 70.18 146 LEU A O 1
ATOM 1119 N N . TYR A 1 142 ? -7.195 53.124 141.543 1.00 43.05 147 TYR A N 1
ATOM 1120 C CA . TYR A 1 142 ? -8.113 54.060 140.903 1.00 43.23 147 TYR A CA 1
ATOM 1121 C C . TYR A 1 142 ? -7.321 55.207 140.281 1.00 52.26 147 TYR A C 1
ATOM 1122 O O . TYR A 1 142 ? -7.516 55.567 139.112 1.00 54.01 147 TYR A O 1
ATOM 1131 N N . GLN A 1 143 ? -6.423 55.765 141.088 1.00 61.17 148 GLN A N 1
ATOM 1132 C CA . GLN A 1 143 ? -5.539 56.851 140.682 1.00 60.44 148 GLN A CA 1
ATOM 1133 C C . GLN A 1 143 ? -4.738 56.452 139.450 1.00 54.63 148 GLN A C 1
ATOM 1134 O O . GLN A 1 143 ? -4.719 57.169 138.441 1.00 51.42 148 GLN A O 1
ATOM 1140 N N . ASN A 1 144 ? -4.084 55.297 139.544 1.00 58.15 149 ASN A N 1
ATOM 1141 C CA . ASN A 1 144 ? -3.329 54.736 138.433 1.00 53.94 149 ASN A CA 1
ATOM 1142 C C . ASN A 1 144 ? -4.185 54.555 137.191 1.00 52.56 149 ASN A C 1
ATOM 1143 O O . ASN A 1 144 ? -3.741 54.848 136.081 1.00 66.46 149 ASN A O 1
ATOM 1148 N N . PHE A 1 145 ? -5.412 54.075 137.371 1.00 41.61 150 PHE A N 1
ATOM 1149 C CA . PHE A 1 145 ? -6.289 53.909 136.223 1.00 42.41 150 PHE A CA 1
ATOM 1150 C C . PHE A 1 145 ? -6.573 55.232 135.527 1.00 49.88 150 PHE A C 1
ATOM 1151 O O . PHE A 1 145 ? -6.456 55.326 134.311 1.00 57.16 150 PHE A O 1
ATOM 1159 N N . VAL A 1 146 ? -6.978 56.241 136.291 1.00 35.51 151 VAL A N 1
ATOM 1160 C CA . VAL A 1 146 ? -7.308 57.532 135.695 1.00 51.87 151 VAL A CA 1
ATOM 1161 C C . VAL A 1 146 ? -6.095 58.124 134.974 1.00 55.84 151 VAL A C 1
ATOM 1162 O O . VAL A 1 146 ? -6.195 58.566 133.817 1.00 62.16 151 VAL A O 1
ATOM 1166 N N . ASP A 1 147 ? -4.951 58.106 135.657 1.00 55.82 152 ASP A N 1
ATOM 1167 C CA . ASP A 1 147 ? -3.703 58.603 135.084 1.00 58.87 152 ASP A CA 1
ATOM 1168 C C . ASP A 1 147 ? -3.381 57.914 133.760 1.00 64.55 152 ASP A C 1
ATOM 1169 O O . ASP A 1 147 ? -3.150 58.578 132.745 1.00 65.15 152 ASP A O 1
ATOM 1174 N N . LEU A 1 148 ? -3.377 56.582 133.777 1.00 68.47 153 LEU A N 1
ATOM 1175 C CA . LEU A 1 148 ? -3.056 55.794 132.588 1.00 70.32 153 LEU A CA 1
ATOM 1176 C C . LEU A 1 148 ? -4.041 56.044 131.456 1.00 65.27 153 LEU A C 1
ATOM 1177 O O . LEU A 1 148 ? -3.650 56.165 130.298 1.00 65.49 153 LEU A O 1
ATOM 1182 N N . PHE A 1 149 ? -5.319 56.118 131.802 1.00 59.55 154 PHE A N 1
ATOM 1183 C CA . PHE A 1 149 ? -6.370 56.295 130.815 1.00 59.42 154 PHE A CA 1
ATOM 1184 C C . PHE A 1 149 ? -6.221 57.628 130.093 1.00 62.23 154 PHE A C 1
ATOM 1185 O O . PHE A 1 149 ? -6.299 57.689 128.861 1.00 54.47 154 PHE A O 1
ATOM 1193 N N . PHE A 1 150 ? -6.001 58.695 130.856 1.00 67.15 155 PHE A N 1
ATOM 1194 C CA . PHE A 1 150 ? -5.740 59.988 130.236 1.00 68.14 155 PHE A CA 1
ATOM 1195 C C . PHE A 1 150 ? -4.477 59.934 129.384 1.00 73.44 155 PHE A C 1
ATOM 1196 O O . PHE A 1 150 ? -4.494 60.319 128.216 1.00 78.56 155 PHE A O 1
ATOM 1204 N N . LYS A 1 151 ? -3.393 59.428 129.966 1.00 75.59 156 LYS A N 1
ATOM 1205 C CA . LYS A 1 151 ? -2.095 59.391 129.294 1.00 82.69 156 LYS A CA 1
ATOM 1206 C C . LYS A 1 151 ? -2.112 58.578 127.996 1.00 82.70 156 LYS A C 1
ATOM 1207 O O . LYS A 1 151 ? -1.294 58.798 127.104 1.00 86.54 156 LYS A O 1
ATOM 1213 N N . ILE A 1 152 ? -3.058 57.651 127.889 1.00 83.00 157 ILE A N 1
ATOM 1214 C CA . ILE A 1 152 ? -3.134 56.766 126.730 1.00 83.83 157 ILE A CA 1
ATOM 1215 C C . ILE A 1 152 ? -4.113 57.264 125.676 1.00 86.58 157 ILE A C 1
ATOM 1216 O O . ILE A 1 152 ? -3.799 57.276 124.485 1.00 93.95 157 ILE A O 1
ATOM 1221 N N . VAL A 1 153 ? -5.296 57.678 126.115 1.00 78.12 158 VAL A N 1
ATOM 1222 C CA . VAL A 1 153 ? -6.299 58.183 125.186 1.00 72.49 158 VAL A CA 1
ATOM 1223 C C . VAL A 1 153 ? -5.838 59.470 124.500 1.00 80.36 158 VAL A C 1
ATOM 1224 O O . VAL A 1 153 ? -6.054 59.654 123.301 1.00 89.90 158 VAL A O 1
ATOM 1228 N N . THR A 1 154 ? -5.188 60.350 125.256 1.00 81.20 159 THR A N 1
ATOM 1229 C CA . THR A 1 154 ? -4.661 61.592 124.694 1.00 88.13 159 THR A CA 1
ATOM 1230 C C . THR A 1 154 ? -3.603 61.327 123.627 1.00 94.38 159 THR A C 1
ATOM 1231 O O . THR A 1 154 ? -3.546 62.019 122.609 1.00 98.16 159 THR A O 1
ATOM 1235 N N . GLU A 1 155 ? -2.772 60.315 123.866 1.00 94.37 160 GLU A N 1
ATOM 1236 C CA . GLU A 1 155 ? -1.597 60.071 123.037 1.00 95.73 160 GLU A CA 1
ATOM 1237 C C . GLU A 1 155 ? -1.774 58.985 121.979 1.00 99.07 160 GLU A C 1
ATOM 1238 O O . GLU A 1 155 ? -1.280 59.121 120.860 1.00 106.47 160 GLU A O 1
ATOM 1244 N N . ARG A 1 156 ? -2.469 57.909 122.327 1.00 97.03 161 ARG A N 1
ATOM 1245 C CA . ARG A 1 156 ? -2.545 56.754 121.435 1.00 100.73 161 ARG A CA 1
ATOM 1246 C C . ARG A 1 156 ? -3.905 56.551 120.766 1.00 100.33 161 ARG A C 1
ATOM 1247 O O . ARG A 1 156 ? -3.975 56.169 119.597 1.00 98.24 161 ARG A O 1
ATOM 1255 N N . ILE A 1 157 ? -4.979 56.805 121.505 1.00 98.59 162 ILE A N 1
ATOM 1256 C CA . ILE A 1 157 ? -6.328 56.606 120.983 1.00 96.87 162 ILE A CA 1
ATOM 1257 C C . ILE A 1 157 ? -6.825 57.837 120.222 1.00 109.47 162 ILE A C 1
ATOM 1258 O O . ILE A 1 157 ? -7.537 57.714 119.221 1.00 109.13 162 ILE A O 1
ATOM 1263 N N . HIS A 1 158 ? -6.431 59.015 120.702 1.00 113.02 163 HIS A N 1
ATOM 1264 C CA . HIS A 1 158 ? -6.801 60.288 120.085 1.00 114.99 163 HIS A CA 1
ATOM 1265 C C . HIS A 1 158 ? -8.312 60.491 120.027 1.00 112.10 163 HIS A C 1
ATOM 1266 O O . HIS A 1 158 ? -8.838 60.977 119.027 1.00 118.28 163 HIS A O 1
ATOM 1273 N N . ASN A 1 159 ? -9.007 60.122 121.097 1.00 100.33 164 ASN A N 1
ATOM 1274 C CA . ASN A 1 159 ? -10.457 60.263 121.135 1.00 92.02 164 ASN A CA 1
ATOM 1275 C C . ASN A 1 159 ? -10.921 60.989 122.392 1.00 89.39 164 ASN A C 1
ATOM 1276 O O . ASN A 1 159 ? -11.116 60.370 123.435 1.00 88.68 164 ASN A O 1
ATOM 1281 N N . ASP A 1 160 ? -11.106 62.302 122.280 1.00 87.33 165 ASP A N 1
ATOM 1282 C CA . ASP A 1 160 ? -11.490 63.137 123.415 1.00 85.40 165 ASP A CA 1
ATOM 1283 C C . ASP A 1 160 ? -12.812 62.696 124.046 1.00 84.08 165 ASP A C 1
ATOM 1284 O O . ASP A 1 160 ? -13.062 62.932 125.232 1.00 91.57 165 ASP A O 1
ATOM 1289 N N . ASP A 1 161 ? -13.651 62.051 123.245 1.00 80.00 166 ASP A N 1
ATOM 1290 C CA . ASP A 1 161 ? -14.932 61.540 123.711 1.00 81.28 166 ASP A CA 1
ATOM 1291 C C . ASP A 1 161 ? -14.743 60.482 124.797 1.00 82.92 166 ASP A C 1
ATOM 1292 O O . ASP A 1 161 ? -15.533 60.398 125.742 1.00 87.83 166 ASP A O 1
ATOM 1305 N N . LEU A 1 163 ? -12.238 60.444 126.926 1.00 61.35 168 LEU A N 1
ATOM 1306 C CA . LEU A 1 163 ? -11.876 61.219 128.101 1.00 62.43 168 LEU A CA 1
ATOM 1307 C C . LEU A 1 163 ? -13.100 61.845 128.750 1.00 66.45 168 LEU A C 1
ATOM 1308 O O . LEU A 1 163 ? -13.203 61.888 129.976 1.00 71.85 168 LEU A O 1
ATOM 1313 N N . LEU A 1 164 ? -14.027 62.329 127.927 1.00 60.37 169 LEU A N 1
ATOM 1314 C CA . LEU A 1 164 ? -15.273 62.880 128.449 1.00 62.30 169 LEU A CA 1
ATOM 1315 C C . LEU A 1 164 ? -16.087 61.807 129.178 1.00 68.72 169 LEU A C 1
ATOM 1316 O O . LEU A 1 164 ? -16.639 62.056 130.258 1.00 62.07 169 LEU A O 1
ATOM 1321 N N . LYS A 1 165 ? -16.146 60.614 128.591 1.00 73.80 170 LYS A N 1
ATOM 1322 C CA . LYS A 1 165 ? -16.794 59.481 129.243 1.00 71.70 170 LYS A CA 1
ATOM 1323 C C . LYS A 1 165 ? -16.141 59.184 130.589 1.00 70.42 170 LYS A C 1
ATOM 1324 O O . LYS A 1 165 ? -16.824 58.865 131.561 1.00 75.89 170 LYS A O 1
ATOM 1330 N N . CYS A 1 166 ? -14.816 59.301 130.639 1.00 63.17 171 CYS A N 1
ATOM 1331 C CA . CYS A 1 166 ? -14.068 59.058 131.867 1.00 62.81 171 CYS A CA 1
ATOM 1332 C C . CYS A 1 166 ? -14.394 60.109 132.924 1.00 69.86 171 CYS A C 1
ATOM 1333 O O . CYS A 1 166 ? -14.503 59.799 134.114 1.00 67.27 171 CYS A O 1
ATOM 1336 N N . CYS A 1 167 ? -14.545 61.354 132.482 1.00 77.05 172 CYS A N 1
ATOM 1337 C CA . CYS A 1 167 ? -14.930 62.443 133.372 1.00 76.75 172 CYS A CA 1
ATOM 1338 C C . CYS A 1 167 ? -16.302 62.155 133.961 1.00 69.46 172 CYS A C 1
ATOM 1339 O O . CYS A 1 167 ? -16.530 62.345 135.156 1.00 69.74 172 CYS A O 1
ATOM 1342 N N . ILE A 1 168 ? -17.213 61.690 133.113 1.00 66.52 173 ILE A N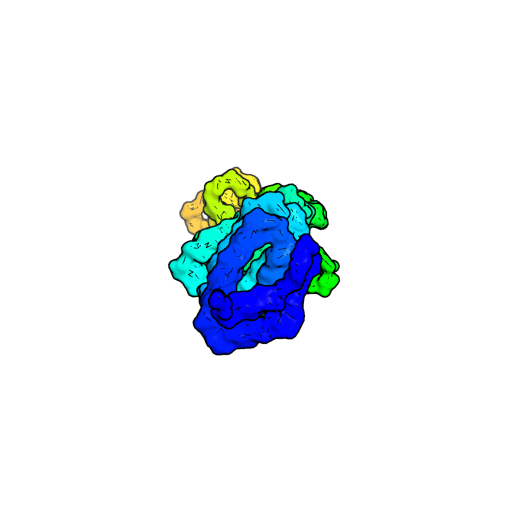 1
ATOM 1343 C CA . ILE A 1 168 ? -18.552 61.338 133.565 1.00 61.63 173 ILE A CA 1
ATOM 1344 C C . ILE A 1 168 ? -18.490 60.190 134.565 1.00 62.84 173 ILE A C 1
ATOM 1345 O O . ILE A 1 168 ? -19.250 60.159 135.531 1.00 70.05 173 ILE A O 1
ATOM 1350 N N . ASP A 1 169 ? -17.571 59.255 134.338 1.00 60.49 174 ASP A N 1
ATOM 1351 C CA . ASP A 1 169 ? -17.391 58.127 135.249 1.00 62.38 174 ASP A CA 1
ATOM 1352 C C . ASP A 1 169 ? -16.934 58.599 136.625 1.00 63.49 174 ASP A C 1
ATOM 1353 O O . ASP A 1 169 ? -17.505 58.210 137.642 1.00 66.26 174 ASP A O 1
ATOM 1358 N N . ILE A 1 170 ? -15.903 59.439 136.646 1.00 63.56 175 ILE A N 1
ATOM 1359 C CA . ILE A 1 170 ? -15.415 60.027 137.891 1.00 56.97 175 ILE A CA 1
ATOM 1360 C C . ILE A 1 170 ? -16.527 60.790 138.608 1.00 57.88 175 ILE A C 1
ATOM 1361 O O . ILE A 1 170 ? -16.664 60.707 139.830 1.00 59.55 175 ILE A O 1
ATOM 1366 N N . SER A 1 171 ? -17.326 61.520 137.836 1.00 53.43 176 SER A N 1
ATOM 1367 C CA . SER A 1 171 ? -18.453 62.266 138.384 1.00 54.24 176 SER A CA 1
ATOM 1368 C C . SER A 1 171 ? -19.506 61.334 138.973 1.00 58.91 176 SER A C 1
ATOM 1369 O O . SER A 1 171 ? -20.191 61.688 139.933 1.00 63.50 176 SER A O 1
ATOM 1372 N N . ASN A 1 172 ? -19.633 60.146 138.389 1.00 58.34 177 ASN A N 1
ATOM 1373 C CA . ASN A 1 172 ? -20.630 59.176 138.831 1.00 58.09 177 ASN A CA 1
ATOM 1374 C C . ASN A 1 172 ? -20.135 58.328 139.991 1.00 55.75 177 ASN A C 1
ATOM 1375 O O . ASN A 1 172 ? -20.893 57.559 140.581 1.00 59.84 177 ASN A O 1
ATOM 1380 N N . THR A 1 173 ? -18.855 58.472 140.313 1.00 51.88 178 THR A N 1
ATOM 1381 C CA . THR A 1 173 ? -18.266 57.736 141.418 1.00 53.58 178 THR A CA 1
ATOM 1382 C C . THR A 1 173 ? -18.727 58.338 142.741 1.00 57.83 178 THR A C 1
ATOM 1383 O O . THR A 1 173 ? -18.892 59.553 142.858 1.00 62.98 178 THR A O 1
ATOM 1387 N N . ASN A 1 174 ? -18.936 57.485 143.736 1.00 60.37 179 ASN A N 1
ATOM 1388 C CA . ASN A 1 174 ? -19.457 57.933 145.020 1.00 71.17 179 ASN A CA 1
ATOM 1389 C C . ASN A 1 174 ? -18.418 58.631 145.901 1.00 73.13 179 ASN A C 1
ATOM 1390 O O . ASN A 1 174 ? -17.404 58.038 146.280 1.00 80.25 179 ASN A O 1
ATOM 1395 N N . SER A 1 175 ? -18.685 59.899 146.206 1.00 65.30 180 SER A N 1
ATOM 1396 C CA . SER A 1 175 ? -17.909 60.672 147.179 1.00 70.87 180 SER A CA 1
ATOM 1397 C C . SER A 1 175 ? -16.434 60.875 146.831 1.00 72.22 180 SER A C 1
ATOM 1398 O O . SER A 1 175 ? -15.574 60.811 147.708 1.00 76.62 180 SER A O 1
ATOM 1401 N N . VAL A 1 176 ? -16.143 61.130 145.559 1.00 68.14 181 VAL A N 1
ATOM 1402 C CA . VAL A 1 176 ? -14.777 61.429 145.141 1.00 64.85 181 VAL A CA 1
ATOM 1403 C C . VAL A 1 176 ? -14.418 62.863 145.514 1.00 69.70 181 VAL A C 1
ATOM 1404 O O . VAL A 1 176 ? -13.278 63.163 145.876 1.00 71.18 181 VAL A O 1
ATOM 1408 N N . SER A 1 177 ? -15.409 63.744 145.440 1.00 73.06 182 SER A N 1
ATOM 1409 C CA . SER A 1 177 ? -15.216 65.142 145.800 1.00 74.24 182 SER A CA 1
ATOM 1410 C C . SER A 1 177 ? -15.025 65.287 147.305 1.00 73.83 182 SER A C 1
ATOM 1411 O O . SER A 1 177 ? -14.531 66.309 147.783 1.00 71.42 182 SER A O 1
ATOM 1414 N N . SER A 1 178 ? -15.419 64.254 148.044 1.00 76.22 183 SER A N 1
ATOM 1415 C CA . SER A 1 178 ? -15.283 64.242 149.495 1.00 79.35 183 SER A CA 1
ATOM 1416 C C . SER A 1 178 ? -14.062 63.436 149.928 1.00 75.10 183 SER A C 1
ATOM 1417 O O . SER A 1 178 ? -13.887 63.143 151.110 1.00 87.90 183 SER A O 1
ATOM 1420 N N . ASN A 1 179 ? -13.219 63.082 148.964 1.00 61.97 184 ASN A N 1
ATOM 1421 C CA . ASN A 1 179 ? -12.026 62.288 149.236 1.00 59.07 184 ASN A CA 1
ATOM 1422 C C . ASN A 1 179 ? -10.752 63.044 148.883 1.00 63.71 184 ASN A C 1
ATOM 1423 O O . ASN A 1 179 ? -10.617 63.543 147.768 1.00 67.83 184 ASN A O 1
ATOM 1428 N N . PRO A 1 180 ? -9.807 63.117 149.833 1.00 67.77 185 PRO A N 1
ATOM 1429 C CA . PRO A 1 180 ? -8.554 63.871 149.686 1.00 63.24 185 PRO A CA 1
ATOM 1430 C C . PRO A 1 180 ? -7.666 63.340 148.565 1.00 68.35 185 PRO A C 1
ATOM 1431 O O . PRO A 1 180 ? -7.225 64.108 147.708 1.00 67.82 185 PRO A O 1
ATOM 1435 N N . GLN A 1 181 ? -7.411 62.036 148.580 1.00 73.01 186 GLN A N 1
ATOM 1436 C CA . GLN A 1 181 ? -6.492 61.416 147.632 1.00 76.41 186 GLN A CA 1
ATOM 1437 C C . GLN A 1 181 ? -6.997 61.454 146.193 1.00 66.41 186 GLN A C 1
ATOM 1438 O O . GLN A 1 181 ? -6.204 61.442 145.254 1.00 65.52 186 GLN A O 1
ATOM 1444 N N . LEU A 1 182 ? -8.316 61.506 146.028 1.00 60.01 187 LEU A N 1
ATOM 1445 C CA . LEU A 1 182 ? -8.927 61.421 144.706 1.00 56.22 187 LEU A CA 1
ATOM 1446 C C . LEU A 1 182 ? -9.614 62.724 144.299 1.00 66.88 187 LEU A C 1
ATOM 1447 O O . LEU A 1 182 ? -10.264 62.794 143.258 1.00 68.79 187 LEU A O 1
ATOM 1452 N N . ASN A 1 183 ? -9.453 63.752 145.126 1.00 74.14 188 ASN A N 1
ATOM 1453 C CA . ASN A 1 183 ? -10.076 65.053 144.903 1.00 67.44 188 ASN A CA 1
ATOM 1454 C C . ASN A 1 183 ? -9.737 65.695 143.564 1.00 64.43 188 ASN A C 1
ATOM 1455 O O . ASN A 1 183 ? -10.623 66.164 142.848 1.00 65.95 188 ASN A O 1
ATOM 1460 N N . HIS A 1 184 ? -8.449 65.714 143.238 1.00 61.27 189 HIS A N 1
ATOM 1461 C CA . HIS A 1 184 ? -7.946 66.437 142.074 1.00 65.57 189 HIS A CA 1
ATOM 1462 C C . HIS A 1 184 ? -8.551 65.977 140.752 1.00 59.70 189 HIS A C 1
ATOM 1463 O O . HIS A 1 184 ? -8.594 66.740 139.789 1.00 50.34 189 HIS A O 1
ATOM 1470 N N . PHE A 1 185 ? -9.016 64.733 140.711 1.00 62.82 190 PHE A N 1
ATOM 1471 C CA . PHE A 1 185 ? -9.575 64.168 139.487 1.00 63.30 190 PHE A CA 1
ATOM 1472 C C . PHE A 1 185 ? -10.868 64.857 139.068 1.00 61.46 190 PHE A C 1
ATOM 1473 O O . PHE A 1 185 ? -11.146 64.996 137.878 1.00 71.64 190 PHE A O 1
ATOM 1481 N N . VAL A 1 186 ? -11.652 65.295 140.047 1.00 50.92 191 VAL A N 1
ATOM 1482 C CA . VAL A 1 186 ? -12.861 66.053 139.756 1.00 56.40 191 VAL A CA 1
ATOM 1483 C C . VAL A 1 186 ? -12.490 67.387 139.118 1.00 61.21 191 VAL A C 1
ATOM 1484 O O . VAL A 1 186 ? -13.074 67.799 138.110 1.00 62.18 191 VAL A O 1
ATOM 1488 N N . SER A 1 187 ? -11.499 68.048 139.707 1.00 54.41 192 SER A N 1
ATOM 1489 C CA . SER A 1 187 ? -11.040 69.339 139.218 1.00 54.32 192 SER A CA 1
ATOM 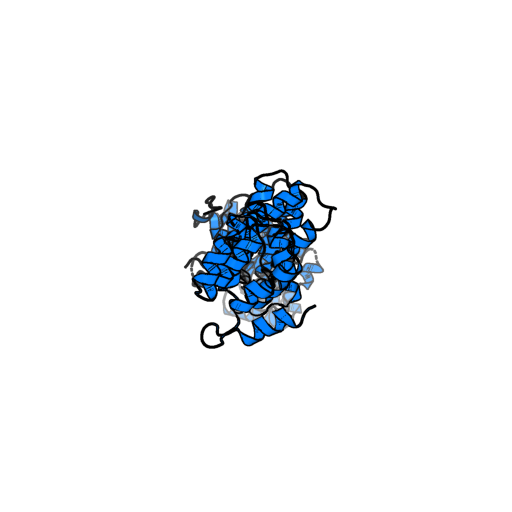1490 C C . SER A 1 187 ? -10.478 69.246 137.803 1.00 58.95 192 SER A C 1
ATOM 1491 O O . SER A 1 187 ? -10.807 70.067 136.948 1.00 66.43 192 SER A O 1
ATOM 1494 N N . LYS A 1 188 ? -9.637 68.247 137.554 1.00 58.76 193 LYS A N 1
ATOM 1495 C CA . LYS A 1 188 ? -9.035 68.086 136.235 1.00 55.70 193 LYS A CA 1
ATOM 1496 C C . LYS A 1 188 ? -10.080 67.649 135.217 1.00 61.91 193 LYS A C 1
ATOM 1497 O O . LYS A 1 188 ? -9.984 67.992 134.037 1.00 73.67 193 LYS A O 1
ATOM 1503 N N . SER A 1 189 ? -11.083 66.902 135.674 1.00 49.41 194 SER A N 1
ATOM 1504 C CA . SER A 1 189 ? -1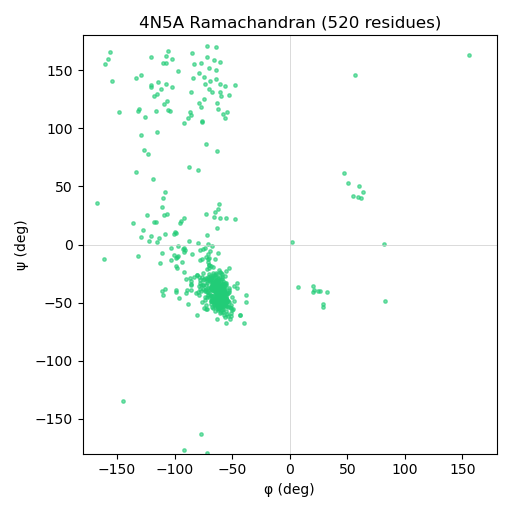2.167 66.490 134.792 1.00 54.28 194 SER A CA 1
ATOM 1505 C C . SER A 1 189 ? -12.969 67.701 134.339 1.00 56.49 194 SER A C 1
ATOM 1506 O O . SER A 1 189 ? -13.184 67.895 133.143 1.00 61.07 194 SER A O 1
ATOM 1509 N N . VAL A 1 190 ? -13.401 68.516 135.298 1.00 56.56 195 VAL A N 1
ATOM 1510 C CA . VAL A 1 190 ? -14.155 69.726 134.983 1.00 62.53 195 VAL A CA 1
ATOM 1511 C C . VAL A 1 190 ? -13.328 70.667 134.107 1.00 66.86 195 VAL A C 1
ATOM 1512 O O . VAL A 1 190 ? -13.842 71.257 133.155 1.00 60.21 195 VAL A O 1
ATOM 1516 N N . ALA A 1 191 ? -12.042 70.785 134.425 1.00 70.44 196 ALA A N 1
ATOM 1517 C CA . ALA A 1 191 ? -11.129 71.612 133.643 1.00 71.75 196 ALA A CA 1
ATOM 1518 C C . ALA A 1 191 ? -11.072 71.136 132.198 1.00 78.49 196 ALA A C 1
ATOM 1519 O O . ALA A 1 191 ? -11.121 71.941 131.264 1.00 81.06 196 ALA A O 1
ATOM 1521 N N . TYR A 1 192 ? -10.977 69.822 132.018 1.00 80.31 197 TYR A N 1
ATOM 1522 C CA . TYR A 1 192 ? -10.879 69.250 130.681 1.00 80.89 197 TYR A CA 1
ATOM 1523 C C . TYR A 1 192 ? -12.169 69.410 129.886 1.00 78.44 197 TYR A C 1
ATOM 1524 O O . TYR A 1 192 ? -12.129 69.745 128.704 1.00 93.68 197 TYR A O 1
ATOM 1533 N N . THR A 1 193 ? -13.310 69.169 130.524 1.00 66.84 198 THR A N 1
ATOM 1534 C CA . THR A 1 193 ? -14.583 69.303 129.824 1.00 68.20 198 THR A CA 1
ATOM 1535 C C . THR A 1 193 ? -14.845 70.758 129.467 1.00 69.36 198 THR A C 1
ATOM 1536 O O . THR A 1 193 ? -15.408 71.048 128.414 1.00 71.47 198 THR A O 1
ATOM 1540 N N . ILE A 1 194 ? -14.431 71.670 130.341 1.00 69.20 199 ILE A N 1
ATOM 1541 C CA . ILE A 1 194 ? -14.558 73.094 130.050 1.00 76.67 199 ILE A CA 1
ATOM 1542 C C . ILE A 1 194 ? -13.682 73.484 128.863 1.00 80.45 199 ILE A C 1
ATOM 1543 O O . ILE A 1 194 ? -14.159 74.093 127.905 1.00 86.03 199 ILE A O 1
ATOM 1548 N N . SER A 1 195 ? -12.404 73.122 128.923 1.00 81.74 200 SER A N 1
ATOM 1549 C CA . SER A 1 195 ? -11.475 73.471 127.854 1.00 89.08 200 SER A CA 1
ATOM 1550 C C . SER A 1 195 ? -11.857 72.807 126.533 1.00 94.08 200 SER A C 1
ATOM 1551 O O . SER A 1 195 ? -11.558 73.331 125.460 1.00 101.97 200 SER A O 1
ATOM 1554 N N . LYS A 1 196 ? -12.523 71.659 126.612 1.00 92.06 201 LYS A N 1
ATOM 1555 C CA . LYS A 1 196 ? -12.996 70.974 125.412 1.00 95.59 201 LYS A CA 1
ATOM 1556 C C . LYS A 1 196 ? -14.411 71.416 125.035 1.00 99.25 201 LYS A C 1
ATOM 1557 O O . LYS A 1 196 ? -14.942 71.014 123.998 1.00 102.35 201 LYS A O 1
ATOM 1563 N N . PHE A 1 197 ? -15.017 72.245 125.880 1.00 94.95 202 PHE A N 1
ATOM 1564 C CA . PHE A 1 197 ? -16.286 72.880 125.540 1.00 92.61 202 PHE A CA 1
ATOM 1565 C C . PHE A 1 197 ? -16.035 74.298 125.055 1.00 103.26 202 PHE A C 1
ATOM 1566 O O . PHE A 1 197 ? -16.931 74.960 124.536 1.00 113.48 202 PHE A O 1
ATOM 1574 N N . GLN A 1 198 ? -14.811 74.771 125.251 1.00 102.40 203 GLN A N 1
ATOM 1575 C CA . GLN A 1 198 ? -14.403 76.050 124.697 1.00 102.93 203 GLN A CA 1
ATOM 1576 C C . GLN A 1 198 ? -13.662 75.782 123.395 1.00 109.44 203 GLN A C 1
ATOM 1577 O O . GLN A 1 198 ? -13.377 76.698 122.625 1.00 115.43 203 GLN A O 1
ATOM 1583 N N . GLU A 1 199 ? -13.363 74.508 123.159 1.00 108.09 204 GLU A N 1
ATOM 1584 C CA . GLU A 1 199 ? -12.733 74.072 121.920 1.00 111.44 204 GLU A CA 1
ATOM 1585 C C . GLU A 1 199 ? -13.787 73.960 120.826 1.00 114.11 204 GLU A C 1
ATOM 1586 O O . GLU A 1 199 ? -13.706 74.632 119.799 1.00 118.19 204 GLU A O 1
ATOM 1592 N N . ARG A 1 200 ? -14.770 73.095 121.048 1.00 113.18 205 ARG A N 1
ATOM 1593 C CA . ARG A 1 200 ? -15.996 73.145 120.272 1.00 116.35 205 ARG A CA 1
ATOM 1594 C C . ARG A 1 200 ? -16.754 74.315 120.862 1.00 113.77 205 ARG A C 1
ATOM 1595 O O . ARG A 1 200 ? -16.509 74.676 122.007 1.00 113.66 205 ARG A O 1
ATOM 1603 N N . ASN A 1 201 ? -17.661 74.909 120.094 1.00 118.17 206 ASN A N 1
ATOM 1604 C CA . ASN A 1 201 ? -18.304 76.162 120.493 1.00 126.11 206 ASN A CA 1
ATOM 1605 C C . ASN A 1 201 ? -17.306 77.211 120.999 1.00 128.20 206 ASN A C 1
ATOM 1606 O O . ASN A 1 201 ? -17.391 77.631 122.153 1.00 122.38 206 ASN A O 1
ATOM 1611 N N . PRO A 1 202 ? -16.358 77.639 120.143 1.00 133.36 207 PRO A N 1
ATOM 1612 C CA . PRO A 1 202 ? -15.307 78.556 120.612 1.00 129.10 207 PRO A CA 1
ATOM 1613 C C . PRO A 1 202 ? -15.827 79.945 120.992 1.00 129.41 207 PRO A C 1
ATOM 1614 O O . PRO A 1 202 ? -15.042 80.791 121.421 1.00 124.61 207 PRO A O 1
ATOM 1618 N N . LYS A 1 203 ? -17.131 80.162 120.836 1.00 101.12 208 LYS A N 1
ATOM 1619 C CA . LYS A 1 203 ? -17.766 81.424 121.202 1.00 106.63 208 LYS A CA 1
ATOM 1620 C C . LYS A 1 203 ? -17.503 81.774 122.660 1.00 110.44 208 LYS A C 1
ATOM 1621 O O . LYS A 1 203 ? -17.361 82.944 123.014 1.00 114.38 208 LYS A O 1
ATOM 1627 N N . PHE A 1 204 ? -17.443 80.748 123.503 1.00 108.89 209 PHE A N 1
ATOM 1628 C CA . PHE A 1 204 ? -17.258 80.938 124.936 1.00 102.44 209 PHE A CA 1
ATOM 1629 C C . PHE A 1 204 ? -15.802 81.201 125.307 1.00 104.28 209 PHE A C 1
ATOM 1630 O O . PHE A 1 204 ? -15.474 81.357 126.483 1.00 104.07 209 PHE A O 1
ATOM 1638 N N . LYS A 1 205 ? -14.932 81.252 124.303 1.00 107.44 210 LYS A N 1
ATOM 1639 C CA . LYS A 1 205 ? -13.536 81.598 124.537 1.00 109.25 210 LYS A CA 1
ATOM 1640 C C . LYS A 1 205 ? -13.334 83.107 124.374 1.00 111.73 210 LYS A C 1
ATOM 1641 O O . LYS A 1 205 ? -12.254 83.635 124.649 1.00 106.93 210 LYS A O 1
ATOM 1647 N N . THR A 1 206 ? -14.388 83.794 123.935 1.00 116.31 211 THR A N 1
ATOM 1648 C CA . THR A 1 206 ? -14.353 85.245 123.751 1.00 113.70 211 THR A CA 1
ATOM 1649 C C . THR A 1 206 ? -14.179 85.980 125.076 1.00 110.90 211 THR A C 1
ATOM 1650 O O . THR A 1 206 ? -14.476 85.443 126.143 1.00 111.92 211 THR A O 1
ATOM 1654 N N . LEU A 1 207 ? -13.706 87.219 124.996 1.00 108.03 212 LEU A N 1
ATOM 1655 C CA . LEU A 1 207 ? -13.374 87.996 126.182 1.00 107.53 212 LEU A CA 1
ATOM 1656 C C . LEU A 1 207 ? -14.539 88.886 126.623 1.00 109.43 212 LEU A C 1
ATOM 1657 O O . LEU A 1 207 ? -14.348 89.859 127.352 1.00 119.24 212 LEU A O 1
ATOM 1662 N N . SER A 1 208 ? -15.748 88.544 126.185 1.00 101.93 213 SER A N 1
ATOM 1663 C CA . SER A 1 208 ? -16.937 89.316 126.543 1.00 101.80 213 SER A CA 1
ATOM 1664 C C . SER A 1 208 ? -17.106 89.386 128.059 1.00 97.64 213 SER A C 1
ATOM 1665 O O . SER A 1 208 ? -17.371 88.378 128.713 1.00 91.18 213 SER A O 1
ATOM 1668 N N . LEU A 1 209 ? -16.947 90.584 128.612 1.00 101.75 214 LEU A N 1
ATOM 1669 C CA . LEU A 1 209 ? -16.919 90.751 130.059 1.00 99.63 214 LEU A CA 1
ATOM 1670 C C . LEU A 1 209 ? -17.825 91.887 130.522 1.00 98.49 214 LEU A C 1
ATOM 1671 O O . LEU A 1 209 ? -18.070 92.051 131.717 1.00 97.12 214 LEU A O 1
ATOM 1676 N N . GLU A 1 210 ? -18.328 92.668 129.574 1.00 101.00 215 GLU A N 1
ATOM 1677 C CA . GLU A 1 210 ? -19.220 93.769 129.910 1.00 108.56 215 GLU A CA 1
ATOM 1678 C C . GLU A 1 210 ? -20.106 94.130 128.723 1.00 112.90 215 GLU A C 1
ATOM 1679 O O . GLU A 1 210 ? -19.853 93.702 127.597 1.00 113.69 215 GLU A O 1
ATOM 1685 N N . ALA A 1 211 ? -21.151 94.909 128.985 1.00 113.62 216 ALA A N 1
ATOM 1686 C CA . ALA A 1 211 ? -22.080 95.327 127.942 1.00 110.47 216 ALA A CA 1
ATOM 1687 C C . ALA A 1 211 ? -22.590 96.737 128.204 1.00 116.03 216 ALA A C 1
ATOM 1688 O O . ALA A 1 211 ? -23.335 96.968 129.155 1.00 120.06 216 ALA A O 1
ATOM 1690 N N . THR A 1 228 ? -31.603 77.720 122.278 1.00 149.57 233 THR A N 1
ATOM 1691 C CA . THR A 1 228 ? -31.832 78.183 123.643 1.00 149.02 233 THR A CA 1
ATOM 1692 C C . THR A 1 228 ? -30.519 78.332 124.407 1.00 141.36 233 THR A C 1
ATOM 1693 O O . THR A 1 228 ? -29.684 77.427 124.410 1.00 136.16 233 THR A O 1
ATOM 1697 N N . ILE A 1 229 ? -30.351 79.479 125.059 1.00 140.16 234 ILE A N 1
ATOM 1698 C CA . ILE A 1 229 ? -29.123 79.790 125.785 1.00 138.47 234 ILE A CA 1
ATOM 1699 C C . ILE A 1 229 ? -28.936 78.887 127.006 1.00 138.88 234 ILE A C 1
ATOM 1700 O O . ILE A 1 229 ? -27.809 78.609 127.420 1.00 133.40 234 ILE A O 1
ATOM 1705 N N . GLY A 1 230 ? -30.045 78.418 127.569 1.00 142.96 235 GLY A N 1
ATOM 1706 C CA . GLY A 1 230 ? -30.009 77.612 128.776 1.00 142.02 235 GLY A CA 1
ATOM 1707 C C . GLY A 1 230 ? -29.435 76.219 128.590 1.00 140.34 235 GLY A C 1
ATOM 1708 O O . GLY A 1 230 ? -29.510 75.646 127.504 1.00 146.93 235 GLY A O 1
ATOM 1709 N N . LEU A 1 231 ? -28.861 75.678 129.661 1.00 129.89 236 LEU A N 1
ATOM 1710 C CA . LEU A 1 231 ? -28.300 74.330 129.654 1.00 120.26 236 LEU A CA 1
ATOM 1711 C C . LEU A 1 231 ? -29.381 73.297 129.972 1.00 127.57 236 LEU A C 1
ATOM 1712 O O . LEU A 1 231 ? -29.313 72.153 129.520 1.00 127.32 236 LEU A O 1
ATOM 1717 N N . ASP A 1 232 ? -30.381 73.709 130.744 1.00 135.11 237 ASP A N 1
ATOM 1718 C CA . ASP A 1 232 ? -31.520 72.848 131.037 1.00 145.76 237 ASP A CA 1
ATOM 1719 C C . ASP A 1 232 ? -32.232 72.460 129.748 1.00 153.29 237 ASP A C 1
ATOM 1720 O O . ASP A 1 232 ? -32.716 71.337 129.606 1.00 158.51 237 ASP A O 1
ATOM 1725 N N . LYS A 1 233 ? -32.287 73.401 128.811 1.00 152.95 238 LYS A N 1
ATOM 1726 C CA . LYS A 1 233 ? -32.892 73.156 127.509 1.00 151.71 238 LYS A CA 1
ATOM 1727 C C . LYS A 1 233 ? -31.858 72.672 126.494 1.00 146.35 238 LYS A C 1
ATOM 1728 O O . LYS A 1 233 ? -32.197 72.363 125.352 1.00 152.44 238 LYS A O 1
ATOM 1734 N N . ALA A 1 234 ? -30.598 72.611 126.913 1.00 134.83 239 ALA A N 1
ATOM 1735 C CA . ALA A 1 234 ? -29.532 72.126 126.043 1.00 130.93 239 ALA A CA 1
ATOM 1736 C C . ALA A 1 234 ? -29.243 70.657 126.316 1.00 130.78 239 ALA A C 1
ATOM 1737 O O . ALA A 1 234 ? -28.392 70.048 125.667 1.00 125.99 239 ALA A O 1
ATOM 1739 N N . ALA A 1 235 ? -29.961 70.093 127.281 1.00 135.87 240 ALA A N 1
ATOM 1740 C CA . ALA A 1 235 ? -29.788 68.694 127.651 1.00 137.00 240 ALA A CA 1
ATOM 1741 C C . ALA A 1 235 ? -30.796 67.800 126.935 1.00 144.00 240 ALA A C 1
ATOM 1742 O O . ALA A 1 235 ? -31.035 66.668 127.352 1.00 144.63 240 ALA A O 1
ATOM 1744 N N . GLU A 1 236 ? -31.380 68.311 125.857 1.00 149.72 241 GLU A N 1
ATOM 1745 C CA . GLU A 1 236 ? -32.404 67.579 125.118 1.00 155.68 241 GLU A CA 1
ATOM 1746 C C . GLU A 1 236 ? -31.831 66.375 124.384 1.00 156.45 241 GLU A C 1
ATOM 1747 O O . GLU A 1 236 ? -32.528 65.382 124.165 1.00 158.54 241 GLU A O 1
ATOM 1753 N N . ASP A 1 237 ? -30.559 66.477 124.009 1.00 156.38 242 ASP A N 1
ATOM 1754 C CA . ASP A 1 237 ? -29.868 65.426 123.267 1.00 162.19 242 ASP A CA 1
ATOM 1755 C C . ASP A 1 237 ? -30.578 65.062 121.966 1.00 165.94 242 ASP A C 1
ATOM 1756 O O . ASP A 1 237 ? -30.238 65.577 120.900 1.00 165.89 242 ASP A O 1
ATOM 1761 N N . HIS A 1 239 ? -25.957 64.331 120.259 1.00 117.46 244 HIS A N 1
ATOM 1762 C CA . HIS A 1 239 ? -25.666 65.505 121.067 1.00 118.33 244 HIS A CA 1
ATOM 1763 C C . HIS A 1 239 ? -24.195 65.534 121.471 1.00 116.79 244 HIS A C 1
ATOM 1764 O O . HIS A 1 239 ? -23.506 64.516 121.403 1.00 114.06 244 HIS A O 1
ATOM 1771 N N . ASP A 1 240 ? -23.724 66.703 121.896 1.00 119.69 245 ASP A N 1
ATOM 1772 C CA . ASP A 1 240 ? -22.339 66.874 122.324 1.00 118.42 245 ASP A CA 1
ATOM 1773 C C . ASP A 1 240 ? -22.109 66.230 123.689 1.00 109.45 245 ASP A C 1
ATOM 1774 O O . ASP A 1 240 ? -22.937 66.355 124.590 1.00 107.32 245 ASP A O 1
ATOM 1779 N N . LEU A 1 241 ? -20.976 65.549 123.836 1.00 103.18 246 LEU A N 1
ATOM 1780 C CA . LEU A 1 241 ? -20.635 64.880 125.089 1.00 95.61 246 LEU A CA 1
ATOM 1781 C C . LEU A 1 241 ? -20.184 65.852 126.172 1.00 91.72 246 LEU A C 1
ATOM 1782 O O . LEU A 1 241 ? -20.371 65.595 127.362 1.00 91.58 246 LEU A O 1
ATOM 1787 N N . SER A 1 242 ? -19.574 66.957 125.756 1.00 87.45 247 SER A N 1
ATOM 1788 C CA . SER A 1 242 ? -19.073 67.944 126.698 1.00 79.87 247 SER A CA 1
ATOM 1789 C C . SER A 1 242 ? -20.214 68.492 127.535 1.00 77.37 247 SER A C 1
ATOM 1790 O O . SER A 1 242 ? -20.065 68.717 128.737 1.00 81.96 247 SER A O 1
ATOM 1793 N N . VAL A 1 243 ? -21.355 68.698 126.889 1.00 76.51 248 VAL A N 1
ATOM 1794 C CA . VAL A 1 243 ? -22.545 69.175 127.572 1.00 76.86 248 VAL A CA 1
ATOM 1795 C C . VAL A 1 243 ? -23.037 68.149 128.582 1.00 87.33 248 VAL A C 1
ATOM 1796 O O . VAL A 1 243 ? -23.454 68.506 129.681 1.00 94.76 248 VAL A O 1
ATOM 1800 N N . LYS A 1 244 ? -22.976 66.874 128.207 1.00 92.04 249 LYS A N 1
ATOM 1801 C CA . LYS A 1 244 ? -23.359 65.797 129.112 1.00 93.55 249 LYS A CA 1
ATOM 1802 C C . LYS A 1 244 ? -22.452 65.782 130.337 1.00 85.34 249 LYS A C 1
ATOM 1803 O O . LYS A 1 244 ? -22.905 65.530 131.454 1.00 88.97 249 LYS A O 1
ATOM 1809 N N . ALA A 1 245 ? -21.172 66.068 130.122 1.00 77.36 250 ALA A N 1
ATOM 1810 C CA . ALA A 1 245 ? -20.212 66.159 131.217 1.00 75.30 250 ALA A CA 1
ATOM 1811 C C . ALA A 1 245 ? -20.520 67.345 132.132 1.00 78.18 250 ALA A C 1
ATOM 1812 O O . ALA A 1 245 ? -20.478 67.225 133.360 1.00 80.52 250 ALA A O 1
ATOM 1814 N N . LEU A 1 246 ? -20.827 68.487 131.522 1.00 74.49 251 LEU A N 1
ATOM 1815 C CA . LEU A 1 246 ? -21.211 69.685 132.260 1.00 72.38 251 LEU A CA 1
ATOM 1816 C C . LEU A 1 246 ? -22.436 69.428 133.125 1.00 74.56 251 LEU A C 1
ATOM 1817 O O . LEU A 1 246 ? -22.472 69.813 134.290 1.00 78.89 251 LEU A O 1
ATOM 1822 N N . GLN A 1 247 ? -23.442 68.785 132.542 1.00 70.39 252 GLN A N 1
ATOM 1823 C CA . GLN A 1 247 ? -24.649 68.418 133.269 1.00 71.74 252 GLN A CA 1
ATOM 1824 C C . GLN A 1 247 ? -24.309 67.448 134.390 1.00 73.46 252 GLN A C 1
ATOM 1825 O O . GLN A 1 247 ? -24.900 67.498 135.467 1.00 74.74 252 GLN A O 1
ATOM 1831 N N . SER A 1 248 ? -23.346 66.570 134.133 1.00 74.75 253 SER A N 1
ATOM 1832 C CA . SER A 1 248 ? -22.949 65.567 135.116 1.00 74.14 253 SER A CA 1
ATOM 1833 C C . SER A 1 248 ? -22.283 66.199 136.335 1.00 73.85 253 SER A C 1
ATOM 1834 O O . SER A 1 248 ? -22.491 65.753 137.465 1.00 67.81 253 SER A O 1
ATOM 1837 N N . TYR A 1 249 ? -21.491 67.243 136.104 1.00 78.32 254 TYR A N 1
ATOM 1838 C CA . TYR A 1 249 ? -20.734 67.876 137.185 1.00 71.42 254 TYR A CA 1
ATOM 1839 C C . TYR A 1 249 ? -21.442 69.048 137.865 1.00 73.15 254 TYR A C 1
ATOM 1840 O O . TYR A 1 249 ? -21.147 69.368 139.016 1.00 73.33 254 TYR A O 1
ATOM 1849 N N . PHE A 1 250 ? -22.372 69.685 137.162 1.00 74.94 255 PHE A N 1
ATOM 1850 C CA . PHE A 1 250 ? -23.025 70.881 137.690 1.00 72.91 255 PHE A CA 1
ATOM 1851 C C . PHE A 1 250 ? -24.487 70.666 138.070 1.00 80.61 255 PHE A C 1
ATOM 1852 O O . PHE A 1 250 ? -24.928 71.129 139.120 1.00 86.12 255 PHE A O 1
ATOM 1860 N N . ASN A 1 251 ? -25.239 69.973 137.222 1.00 80.70 256 ASN A N 1
ATOM 1861 C CA . ASN A 1 251 ? -26.600 69.609 137.584 1.00 77.53 256 ASN A CA 1
ATOM 1862 C C . ASN A 1 251 ? -26.561 68.508 138.631 1.00 78.81 256 ASN A C 1
ATOM 1863 O O . ASN A 1 251 ? -26.600 67.322 138.304 1.00 89.12 256 ASN A O 1
ATOM 1868 N N . THR A 1 252 ? -26.470 68.910 139.894 1.00 77.45 257 THR A N 1
ATOM 1869 C CA . THR A 1 252 ? -26.320 67.961 140.988 1.00 79.82 257 THR A CA 1
ATOM 1870 C C . THR A 1 252 ? -26.708 68.593 142.317 1.00 83.79 257 THR A C 1
ATOM 1871 O O . THR A 1 252 ? -26.661 69.813 142.473 1.00 83.08 257 THR A O 1
ATOM 1875 N N . THR A 1 253 ? -27.093 67.756 143.273 1.00 89.29 258 THR A N 1
ATOM 1876 C CA . THR A 1 253 ? -27.436 68.235 144.604 1.00 88.30 258 THR A CA 1
ATOM 1877 C C . THR A 1 253 ? -26.299 67.949 145.577 1.00 93.99 258 THR A C 1
ATOM 1878 O O . THR A 1 253 ? -26.363 68.323 146.748 1.00 97.60 258 THR A O 1
ATOM 1882 N N . GLU A 1 254 ? -25.259 67.282 145.085 1.00 95.63 259 GLU A N 1
ATOM 1883 C CA . GLU A 1 254 ? -24.085 66.982 145.898 1.00 101.10 259 GLU A CA 1
ATOM 1884 C C . GLU A 1 254 ? -23.217 68.227 146.065 1.00 92.39 259 GLU A C 1
ATOM 1885 O O . GLU A 1 254 ? -22.533 68.655 145.133 1.00 81.09 259 GLU A O 1
ATOM 1891 N N . THR A 1 255 ? -23.258 68.796 147.266 1.00 92.30 260 THR A N 1
ATOM 1892 C CA . THR A 1 255 ? -22.627 70.079 147.555 1.00 84.44 260 THR A CA 1
ATOM 1893 C C . THR A 1 255 ? -21.131 70.099 147.269 1.00 79.80 260 THR A C 1
ATOM 1894 O O . THR A 1 255 ? -20.616 71.088 146.763 1.00 77.66 260 THR A O 1
ATOM 1898 N N . ASP A 1 256 ? -20.441 69.012 147.599 1.00 82.97 261 ASP A N 1
ATOM 1899 C CA . ASP A 1 256 ? -18.989 68.946 147.452 1.00 84.97 261 ASP A CA 1
ATOM 1900 C C . ASP A 1 256 ? -18.570 69.000 145.987 1.00 79.77 261 ASP A C 1
ATOM 1901 O O . ASP A 1 256 ? -17.702 69.800 145.592 1.00 82.20 261 ASP A O 1
ATOM 1906 N N . LYS A 1 257 ? -19.198 68.136 145.194 1.00 73.83 262 LYS A N 1
ATOM 1907 C CA . LYS A 1 257 ? -18.949 68.065 143.762 1.00 72.13 262 LYS A CA 1
ATOM 1908 C C . LYS A 1 257 ? -19.149 69.430 143.125 1.00 68.99 262 LYS A C 1
ATOM 1909 O O . LYS A 1 257 ? -18.354 69.862 142.291 1.00 62.96 262 LYS A O 1
ATOM 1915 N N . LEU A 1 258 ? -20.209 70.113 143.539 1.00 72.72 263 LEU A N 1
ATOM 1916 C CA . LEU A 1 258 ? -20.524 71.421 142.988 1.00 73.35 263 LEU A CA 1
ATOM 1917 C C . LEU A 1 258 ? -19.547 72.490 143.475 1.00 76.68 263 LEU A C 1
ATOM 1918 O O . LEU A 1 258 ? -19.244 73.432 142.747 1.00 76.82 263 LEU A O 1
ATOM 1923 N N . ASN A 1 259 ? -19.061 72.340 144.705 1.00 77.64 264 ASN A N 1
ATOM 1924 C CA . ASN A 1 259 ? -18.025 73.220 145.231 1.00 80.07 264 ASN A CA 1
ATOM 1925 C C . ASN A 1 259 ? -16.822 73.183 144.315 1.00 79.55 264 ASN A C 1
ATOM 1926 O O . ASN A 1 259 ? -16.428 74.206 143.747 1.00 83.75 264 ASN A O 1
ATOM 1931 N N . LEU A 1 260 ? -16.250 71.991 144.161 1.00 74.04 265 LEU A N 1
ATOM 1932 C CA . LEU A 1 260 ? -15.051 71.842 143.341 1.00 69.74 265 LEU A CA 1
ATOM 1933 C C . LEU A 1 260 ? -15.301 72.234 141.884 1.00 64.89 265 LEU A C 1
ATOM 1934 O O . LEU A 1 260 ? -14.449 72.859 141.244 1.00 68.15 265 LEU A O 1
ATOM 1939 N N . SER A 1 261 ? -16.475 71.875 141.374 1.00 57.90 266 SER A N 1
ATOM 1940 C CA . SER A 1 261 ? -16.836 72.177 139.993 1.00 61.21 266 SER A CA 1
ATOM 1941 C C . SER A 1 261 ? -16.866 73.679 139.744 1.00 62.84 266 SER A C 1
ATOM 1942 O O . SER A 1 261 ? -16.321 74.167 138.752 1.00 65.09 266 SER A O 1
ATOM 1945 N N . ILE A 1 262 ? -17.507 74.409 140.650 1.00 60.37 267 ILE A N 1
ATOM 1946 C CA . ILE A 1 262 ? -17.604 75.854 140.514 1.00 62.13 267 ILE A CA 1
ATOM 1947 C C . ILE A 1 262 ? -16.240 76.501 140.680 1.00 65.67 267 ILE A C 1
ATOM 1948 O O . ILE A 1 262 ? -15.879 77.384 139.909 1.00 66.88 267 ILE A O 1
ATOM 1953 N N . ARG A 1 263 ? -15.484 76.057 141.680 1.00 48.30 268 ARG A N 1
ATOM 1954 C CA . ARG A 1 263 ? -14.147 76.598 141.905 1.00 60.48 268 ARG A CA 1
ATOM 1955 C C . ARG A 1 263 ? -13.297 76.470 140.645 1.00 60.38 268 ARG A C 1
ATOM 1956 O O . ARG A 1 263 ? -12.652 77.431 140.210 1.00 56.60 268 ARG A O 1
ATOM 1964 N N . THR A 1 264 ? -13.325 75.282 140.049 1.00 65.51 269 THR A N 1
ATOM 1965 C CA . THR A 1 264 ? -12.585 75.027 138.820 1.00 64.82 269 THR A CA 1
ATOM 1966 C C . THR A 1 264 ? -13.128 75.877 137.677 1.00 64.74 269 THR A C 1
ATOM 1967 O O . THR A 1 264 ? -12.373 76.319 136.809 1.00 63.23 269 THR A O 1
ATOM 1971 N N . LEU A 1 265 ? -14.438 76.111 137.682 1.00 68.65 270 LEU A N 1
ATOM 1972 C CA . LEU A 1 265 ? -15.050 76.946 136.656 1.00 72.20 270 LEU A CA 1
ATOM 1973 C C . LEU A 1 265 ? -14.513 78.366 136.725 1.00 74.01 270 LEU A C 1
ATOM 1974 O O . LEU A 1 265 ? -14.116 78.927 135.711 1.00 79.58 270 LEU A O 1
ATOM 1979 N N . LEU A 1 266 ? -14.505 78.937 137.925 1.00 69.55 271 LEU A N 1
ATOM 1980 C CA . LEU A 1 266 ? -14.019 80.293 138.135 1.00 69.94 271 LEU A CA 1
ATOM 1981 C C . LEU A 1 266 ? -12.539 80.387 137.785 1.00 76.52 271 LEU A C 1
ATOM 1982 O O . LEU A 1 266 ? -12.096 81.365 137.173 1.00 80.78 271 LEU A O 1
ATOM 1987 N N . ARG A 1 267 ? -11.783 79.363 138.173 1.00 78.27 272 ARG A N 1
ATOM 1988 C CA . ARG A 1 267 ? -10.355 79.319 137.878 1.00 77.37 272 ARG A CA 1
ATOM 1989 C C . ARG A 1 267 ? -10.112 79.322 136.373 1.00 69.38 272 ARG A C 1
ATOM 1990 O O . ARG A 1 267 ? -9.258 80.057 135.877 1.00 61.35 272 ARG A O 1
ATOM 1998 N N . CYS A 1 268 ? -10.877 78.508 135.650 1.00 70.87 273 CYS A N 1
ATOM 1999 C CA . CYS A 1 268 ? -10.740 78.417 134.200 1.00 70.20 273 CYS A CA 1
ATOM 2000 C C . CYS A 1 268 ? -11.424 79.608 133.533 1.00 70.62 273 CYS A C 1
ATOM 2001 O O . CYS A 1 268 ? -11.351 79.774 132.316 1.00 70.79 273 CYS A O 1
ATOM 2004 N N . LEU A 1 269 ? -12.081 80.438 134.340 1.00 71.62 274 LEU A N 1
ATOM 2005 C CA . LEU A 1 269 ? -12.799 81.609 133.841 1.00 67.80 274 LEU A CA 1
ATOM 2006 C C . LEU A 1 269 ? -11.956 82.866 134.013 1.00 67.58 274 LEU A C 1
ATOM 2007 O O . LEU A 1 269 ? -12.216 83.888 133.384 1.00 66.93 274 LEU A O 1
ATOM 2012 N N . GLN A 1 270 ? -10.952 82.785 134.878 1.00 71.38 275 GLN A N 1
ATOM 2013 C CA . GLN A 1 270 ? -9.989 83.869 135.030 1.00 74.83 275 GLN A CA 1
ATOM 2014 C C . GLN A 1 270 ? -9.080 83.961 133.809 1.00 80.67 275 GLN A C 1
ATOM 2015 O O . GLN A 1 270 ? -8.573 85.034 133.480 1.00 87.42 275 GLN A O 1
ATOM 2021 N N . SER A 1 271 ? -8.875 82.826 133.146 1.00 80.33 276 SER A N 1
ATOM 2022 C CA . SER A 1 271 ? -8.017 82.765 131.967 1.00 86.87 276 SER A CA 1
ATOM 2023 C C . SER A 1 271 ? -8.786 83.127 130.701 1.00 87.24 276 SER A C 1
ATOM 2024 O O . SER A 1 271 ? -8.259 83.805 129.819 1.00 90.11 276 SER A O 1
ATOM 2027 N N . THR A 1 272 ? -10.029 82.664 130.615 1.00 88.92 277 THR A N 1
ATOM 2028 C CA . THR A 1 272 ? -10.915 83.032 129.513 1.00 96.81 277 THR A CA 1
ATOM 2029 C C . THR A 1 272 ? -12.234 83.588 130.048 1.00 96.53 277 THR A C 1
ATOM 2030 O O . THR A 1 272 ? -13.226 82.863 130.129 1.00 100.58 277 THR A O 1
ATOM 2034 N N . PRO A 1 273 ? -12.243 84.880 130.423 1.00 88.64 278 PRO A N 1
ATOM 2035 C CA . PRO A 1 273 ? -13.423 85.564 130.967 1.00 86.52 278 PRO A CA 1
ATOM 2036 C C . PRO A 1 273 ? -14.581 85.629 129.978 1.00 86.36 278 PRO A C 1
ATOM 2037 O O . PRO A 1 273 ? -14.464 86.266 128.931 1.00 87.75 278 PRO A O 1
ATOM 2041 N N . ASN A 1 274 ? -15.689 84.982 130.324 1.00 80.66 279 ASN A N 1
ATOM 2042 C CA . ASN A 1 274 ? -16.856 84.946 129.456 1.00 80.62 279 ASN A CA 1
ATOM 2043 C C . ASN A 1 274 ? -18.155 84.868 130.251 1.00 84.79 279 ASN A C 1
ATOM 2044 O O . ASN A 1 274 ? -18.424 83.870 130.920 1.00 89.15 279 ASN A O 1
ATOM 2049 N N . LYS A 1 275 ? -18.960 85.923 130.170 1.00 83.24 280 LYS A N 1
ATOM 2050 C CA . LYS A 1 275 ? -20.203 85.998 130.930 1.00 78.08 280 LYS A CA 1
ATOM 2051 C C . LYS A 1 275 ? -21.240 84.983 130.456 1.00 77.92 280 LYS A C 1
ATOM 2052 O O . LYS A 1 275 ? -22.006 84.448 131.259 1.00 76.44 280 LYS A O 1
ATOM 2058 N N . GLU A 1 276 ? -21.256 84.714 129.154 1.00 87.02 281 GLU A N 1
ATOM 2059 C CA . GLU A 1 276 ? -22.226 83.787 128.579 1.00 98.24 281 GLU A CA 1
ATOM 2060 C C . GLU A 1 276 ? -21.959 82.351 129.020 1.00 93.32 281 GLU A C 1
ATOM 2061 O O . GLU A 1 276 ? -22.886 81.553 129.169 1.00 92.41 281 GLU A O 1
ATOM 2067 N N . LEU A 1 277 ? -20.686 82.030 129.222 1.00 87.62 282 LEU A N 1
ATOM 2068 C CA . LEU A 1 277 ? -20.296 80.713 129.708 1.00 80.38 282 LEU A CA 1
ATOM 2069 C C . LEU A 1 277 ? -20.822 80.516 131.121 1.00 80.92 282 LEU A C 1
ATOM 2070 O O . LEU A 1 277 ? -21.387 79.470 131.452 1.00 86.75 282 LEU A O 1
ATOM 2075 N N . LEU A 1 278 ? -20.633 81.540 131.946 1.00 76.11 283 LEU A N 1
ATOM 2076 C CA . LEU A 1 278 ? -21.132 81.536 133.311 1.00 74.29 283 LEU A CA 1
ATOM 2077 C C . LEU A 1 278 ? -22.650 81.394 133.316 1.00 87.22 283 LEU A C 1
ATOM 2078 O O . LEU A 1 278 ? -23.208 80.643 134.116 1.00 90.47 283 LEU A O 1
ATOM 2083 N N . GLU A 1 279 ? -23.307 82.113 132.410 1.00 94.20 284 GLU A N 1
ATOM 2084 C CA . GLU A 1 279 ? -24.759 82.052 132.265 1.00 99.18 284 GLU A CA 1
ATOM 2085 C C . GLU A 1 279 ? -25.211 80.629 131.942 1.00 94.78 284 GLU A C 1
ATOM 2086 O O . GLU A 1 279 ? -26.161 80.113 132.535 1.00 98.30 284 GLU A O 1
ATOM 2092 N N . PHE A 1 280 ? -24.506 80.002 131.007 1.00 87.55 285 PHE A N 1
ATOM 2093 C CA . PHE A 1 280 ? -24.807 78.646 130.560 1.00 80.65 285 PHE A CA 1
ATOM 2094 C C . PHE A 1 280 ? -24.664 77.626 131.688 1.00 79.33 285 PHE A C 1
ATOM 2095 O O . PHE A 1 280 ? -25.605 76.881 132.004 1.00 81.88 285 PHE A O 1
ATOM 2103 N N . VAL A 1 281 ? -23.480 77.598 132.292 1.00 74.66 286 VAL A N 1
ATOM 2104 C CA . VAL A 1 281 ? -23.205 76.670 133.382 1.00 67.41 286 VAL A CA 1
ATOM 2105 C C . VAL A 1 281 ? -24.168 76.893 134.546 1.00 70.07 286 VAL A C 1
ATOM 2106 O O . VAL A 1 281 ? -24.588 75.940 135.204 1.00 75.17 286 VAL A O 1
ATOM 2110 N N . CYS A 1 282 ? -24.531 78.150 134.789 1.00 65.90 287 CYS A N 1
ATOM 2111 C CA . CYS A 1 282 ? -25.512 78.462 135.822 1.00 72.50 287 CYS A CA 1
ATOM 2112 C C . CYS A 1 282 ? -26.882 77.904 135.466 1.00 87.31 287 CYS A C 1
ATOM 2113 O O . CYS A 1 282 ? -27.612 77.434 136.338 1.00 90.93 287 CYS A O 1
ATOM 2116 N N . ASN A 1 283 ? -27.230 77.955 134.185 1.00 101.66 288 ASN A N 1
ATOM 2117 C CA . ASN A 1 283 ? -28.455 77.313 133.727 1.00 114.91 288 ASN A CA 1
ATOM 2118 C C . ASN A 1 283 ? -28.395 75.811 133.985 1.00 121.05 288 ASN A C 1
ATOM 2119 O O . ASN A 1 283 ? -29.416 75.178 134.245 1.00 126.24 288 ASN A O 1
ATOM 2124 N N . GLY A 1 284 ? -27.191 75.249 133.923 1.00 119.28 289 GLY A N 1
ATOM 2125 C CA . GLY A 1 284 ? -26.999 73.852 134.277 1.00 114.98 289 GLY A CA 1
ATOM 2126 C C . GLY A 1 284 ? -27.213 73.562 135.755 1.00 108.73 289 GLY A C 1
ATOM 2127 O O . GLY A 1 284 ? -27.923 72.620 136.116 1.00 109.51 289 GLY A O 1
ATOM 2128 N N . ILE A 1 285 ? -26.586 74.373 136.604 1.00 99.09 290 ILE A N 1
ATOM 2129 C CA . ILE A 1 285 ? -26.701 74.256 138.057 1.00 87.45 290 ILE A CA 1
ATOM 2130 C C . ILE A 1 285 ? -28.158 74.329 138.501 1.00 90.46 290 ILE A C 1
ATOM 2131 O O . ILE A 1 285 ? -28.914 75.161 137.999 1.00 91.47 290 ILE A O 1
ATOM 2136 N N . PRO A 1 286 ? -28.563 73.443 139.430 1.00 95.00 291 PRO A N 1
ATOM 2137 C CA . PRO A 1 286 ? -29.912 73.483 140.003 1.00 100.49 291 PRO A CA 1
ATOM 2138 C C . PRO A 1 286 ? -30.254 74.863 140.542 1.00 108.30 291 PRO A C 1
ATOM 2139 O O . PRO A 1 286 ? -29.479 75.442 141.305 1.00 106.94 291 PRO A O 1
ATOM 2143 N N . VAL A 1 287 ? -31.410 75.369 140.124 1.00 115.86 292 VAL A N 1
ATOM 2144 C CA . VAL A 1 287 ? -31.905 76.695 140.483 1.00 118.55 292 VAL A CA 1
ATOM 2145 C C . VAL A 1 287 ? -31.776 77.003 141.974 1.00 112.80 292 VAL A C 1
ATOM 2146 O O . VAL A 1 287 ? -31.455 78.127 142.364 1.00 108.90 292 VAL A O 1
ATOM 2150 N N . GLN A 1 288 ? -32.006 75.982 142.792 1.00 111.12 293 GLN A N 1
ATOM 2151 C CA . GLN A 1 288 ? -32.119 76.134 144.239 1.00 109.59 293 GLN A CA 1
ATOM 2152 C C . GLN A 1 288 ? -30.922 76.785 144.929 1.00 105.57 293 GLN A C 1
ATOM 2153 O O . GLN A 1 288 ? -31.087 77.711 145.724 1.00 104.07 293 GLN A O 1
ATOM 2159 N N . LEU A 1 289 ? -29.720 76.304 144.632 1.00 101.83 294 LEU A N 1
ATOM 2160 C CA . LEU A 1 289 ? -28.550 76.715 145.403 1.00 95.79 294 LEU A CA 1
ATOM 2161 C C . LEU A 1 289 ? -27.494 77.496 144.618 1.00 92.18 294 LEU A C 1
ATOM 2162 O O . LEU A 1 289 ? -26.345 77.603 145.052 1.00 89.99 294 LEU A O 1
ATOM 2167 N N . ARG A 1 290 ? -27.892 78.060 143.482 1.00 90.11 295 ARG A N 1
ATOM 2168 C CA . ARG A 1 290 ? -26.979 78.828 142.637 1.00 81.05 295 ARG A CA 1
ATOM 2169 C C . ARG A 1 290 ? -26.275 79.968 143.376 1.00 82.15 295 ARG A C 1
ATOM 2170 O O . ARG A 1 290 ? -25.201 80.409 142.960 1.00 78.58 295 ARG A O 1
ATOM 2178 N N . TYR A 1 291 ? -26.878 80.428 144.473 1.00 86.93 296 TYR A N 1
ATOM 2179 C CA . TYR A 1 291 ? -26.274 81.447 145.332 1.00 90.98 296 TYR A CA 1
ATOM 2180 C C . TYR A 1 291 ? -24.827 81.108 145.660 1.00 96.94 296 TYR A C 1
ATOM 2181 O O . TYR A 1 291 ? -23.978 81.999 145.748 1.00 101.59 296 TYR A O 1
ATOM 2190 N N . ILE A 1 292 ? -24.555 79.813 145.821 1.00 95.03 297 ILE A N 1
ATOM 2191 C CA . ILE A 1 292 ? -23.223 79.349 146.188 1.00 86.78 297 ILE A CA 1
ATOM 2192 C C . ILE A 1 292 ? -22.160 79.903 145.238 1.00 81.15 297 ILE A C 1
ATOM 2193 O O . ILE A 1 292 ? -21.092 80.333 145.683 1.00 80.57 297 ILE A O 1
ATOM 2198 N N . VAL A 1 293 ? -22.483 79.939 143.944 1.00 78.50 298 VAL A N 1
ATOM 2199 C CA . VAL A 1 293 ? -21.588 80.502 142.939 1.00 75.62 298 VAL A CA 1
ATOM 2200 C C . VAL A 1 293 ? -21.154 81.885 143.379 1.00 84.62 298 VAL A C 1
ATOM 2201 O O . VAL A 1 293 ? -19.958 82.141 143.566 1.00 88.47 298 VAL A O 1
ATOM 2205 N N . ILE A 1 294 ? -22.145 82.754 143.572 1.00 85.48 299 ILE A N 1
ATOM 2206 C CA . ILE A 1 294 ? -21.906 84.121 144.010 1.00 82.55 299 ILE A CA 1
ATOM 2207 C C . ILE A 1 294 ? -20.959 84.120 145.198 1.00 76.87 299 ILE A C 1
ATOM 2208 O O . ILE A 1 294 ? -19.962 84.846 145.198 1.00 76.27 299 ILE A O 1
ATOM 2213 N N . LEU A 1 295 ? -21.250 83.267 146.182 1.00 72.81 300 LEU A N 1
ATOM 2214 C CA . LEU A 1 295 ? -20.444 83.206 147.395 1.00 70.59 300 LEU A CA 1
ATOM 2215 C C . LEU A 1 295 ? -18.978 83.011 147.042 1.00 70.66 300 LEU A C 1
ATOM 2216 O O . LEU A 1 295 ? -18.125 83.806 147.447 1.00 77.09 300 LEU A O 1
ATOM 2221 N N . LEU A 1 296 ? -18.699 81.983 146.245 1.00 64.38 301 LEU A N 1
ATOM 2222 C CA . LEU A 1 296 ? -17.327 81.700 145.850 1.00 63.84 301 LEU A CA 1
ATOM 2223 C C . LEU A 1 296 ? -16.724 82.906 145.142 1.00 65.01 301 LEU A C 1
ATOM 2224 O O . LEU A 1 296 ? -15.593 83.300 145.438 1.00 67.66 301 LEU A O 1
ATOM 2229 N N . LEU A 1 297 ? -17.500 83.514 144.245 1.00 63.80 302 LEU A N 1
ATOM 2230 C CA . LEU A 1 297 ? -17.054 84.714 143.545 1.00 60.72 302 LEU A CA 1
ATOM 2231 C C . LEU A 1 297 ? -16.643 85.778 144.551 1.00 61.62 302 LEU A C 1
ATOM 2232 O O . LEU A 1 297 ? -15.573 86.374 144.433 1.00 58.58 302 LEU A O 1
ATOM 2237 N N . VAL A 1 298 ? -17.483 85.990 145.561 1.00 69.49 303 VAL A N 1
ATOM 2238 C CA . VAL A 1 298 ? -17.169 86.965 146.595 1.00 77.69 303 VAL A CA 1
ATOM 2239 C C . VAL A 1 298 ? -15.882 86.553 147.297 1.00 83.40 303 VAL A C 1
ATOM 2240 O O . VAL A 1 298 ? -14.981 87.373 147.495 1.00 87.21 303 VAL A O 1
ATOM 2244 N N . ARG A 1 299 ? -15.787 85.268 147.632 1.00 82.22 304 ARG A N 1
ATOM 2245 C CA . ARG A 1 299 ? -14.606 84.748 148.308 1.00 82.48 304 ARG A CA 1
ATOM 2246 C C . ARG A 1 299 ? -13.372 84.942 147.436 1.00 73.35 304 ARG A C 1
ATOM 2247 O O . ARG A 1 299 ? -12.259 85.094 147.945 1.00 76.67 304 ARG A O 1
ATOM 2255 N N . GLN A 1 300 ? -13.581 84.971 146.122 1.00 68.50 305 GLN A N 1
ATOM 2256 C CA . GLN A 1 300 ? -12.479 85.118 145.180 1.00 71.53 305 GLN A CA 1
ATOM 2257 C C . GLN A 1 300 ? -11.788 86.468 145.359 1.00 83.39 305 GLN A C 1
ATOM 2258 O O . GLN A 1 300 ? -10.612 86.621 145.031 1.00 89.88 305 GLN A O 1
ATOM 2264 N N . LEU A 1 301 ? -12.520 87.442 145.894 1.00 88.45 306 LEU A N 1
ATOM 2265 C CA . LEU A 1 301 ? -11.944 88.752 146.168 1.00 91.71 306 LEU A CA 1
ATOM 2266 C C . LEU A 1 301 ? -11.053 88.696 147.403 1.00 94.80 306 LEU A C 1
ATOM 2267 O O . LEU A 1 301 ? -10.029 89.377 147.474 1.00 93.13 306 LEU A O 1
ATOM 2272 N N . SER A 1 302 ? -11.453 87.876 148.370 1.00 100.78 307 SER A N 1
ATOM 2273 C CA . SER A 1 302 ? -10.748 87.781 149.643 1.00 105.85 307 SER A CA 1
ATOM 2274 C C . SER A 1 302 ? -9.484 86.945 149.506 1.00 103.53 307 SER A C 1
ATOM 2275 O O . SER A 1 302 ? -8.627 86.946 150.390 1.00 109.15 307 SER A O 1
ATOM 2278 N N . ASP A 1 303 ? -9.379 86.234 148.389 1.00 97.47 308 ASP A N 1
ATOM 2279 C CA . ASP A 1 303 ? -8.263 85.329 148.141 1.00 96.19 308 ASP A CA 1
ATOM 2280 C C . ASP A 1 303 ? -6.930 86.070 148.057 1.00 98.51 308 ASP A C 1
ATOM 2281 O O . ASP A 1 303 ? -6.878 87.229 147.643 1.00 100.53 308 ASP A O 1
ATOM 2286 N N . LYS A 1 304 ? -5.857 85.388 148.449 1.00 99.10 309 LYS A N 1
ATOM 2287 C CA . LYS A 1 304 ? -4.527 85.990 148.490 1.00 100.18 309 LYS A CA 1
ATOM 2288 C C . LYS A 1 304 ? -3.657 85.624 147.285 1.00 95.49 309 LYS A C 1
ATOM 2289 O O . LYS A 1 304 ? -2.468 85.940 147.267 1.00 96.76 309 LYS A O 1
ATOM 2295 N N . ASP A 1 305 ? -4.251 84.974 146.286 1.00 92.74 310 ASP A N 1
ATOM 2296 C CA . ASP A 1 305 ? -3.508 84.393 145.158 1.00 88.51 310 ASP A CA 1
ATOM 2297 C C . ASP A 1 305 ? -2.595 85.364 144.401 1.00 94.82 310 ASP A C 1
ATOM 2298 O O . ASP A 1 305 ? -1.414 85.070 144.200 1.00 107.35 310 ASP A O 1
ATOM 2303 N N . LYS A 1 306 ? -3.168 86.488 143.968 1.00 88.60 311 LYS A N 1
ATOM 2304 C CA . LYS A 1 306 ? -2.484 87.545 143.195 1.00 89.44 311 LYS A CA 1
ATOM 2305 C C . LYS A 1 306 ? -2.353 87.288 141.691 1.00 87.06 311 LYS A C 1
ATOM 2306 O O . LYS A 1 306 ? -1.792 88.116 140.975 1.00 89.85 311 LYS A O 1
ATOM 2312 N N . ASN A 1 307 ? -2.857 86.156 141.215 1.00 81.68 312 ASN A N 1
ATOM 2313 C CA . ASN A 1 307 ? -2.934 85.933 139.779 1.00 87.65 312 ASN A CA 1
ATOM 2314 C C . ASN A 1 307 ? -4.394 86.024 139.366 1.00 91.46 312 ASN A C 1
ATOM 2315 O O . ASN A 1 307 ? -4.770 85.727 138.228 1.00 93.88 312 ASN A O 1
ATOM 2320 N N . VAL A 1 308 ? -5.210 86.452 140.321 1.00 89.08 313 VAL A N 1
ATOM 2321 C CA . VAL A 1 308 ? -6.639 86.598 140.125 1.00 85.70 313 VAL A CA 1
ATOM 2322 C C . VAL A 1 308 ? -6.993 88.072 140.033 1.00 87.92 313 VAL A C 1
ATOM 2323 O O . VAL A 1 308 ? -6.687 88.847 140.939 1.00 97.68 313 VAL A O 1
ATOM 2327 N N . ASN A 1 309 ? -7.626 88.459 138.934 1.00 80.73 314 ASN A N 1
ATOM 2328 C CA . ASN A 1 309 ? -8.078 89.831 138.771 1.00 75.13 314 ASN A CA 1
ATOM 2329 C C . ASN A 1 309 ? -9.448 89.997 139.414 1.00 73.92 314 ASN A C 1
ATOM 2330 O O . ASN A 1 309 ? -10.432 89.429 138.938 1.00 76.85 314 ASN A O 1
ATOM 2335 N N . PRO A 1 310 ? -9.511 90.762 140.516 1.00 70.36 315 PRO A N 1
ATOM 2336 C CA . PRO A 1 310 ? -10.758 90.960 141.262 1.00 73.81 315 PRO A CA 1
ATOM 2337 C C . PRO A 1 310 ? -11.799 91.645 140.390 1.00 75.77 315 PRO A C 1
ATOM 2338 O O . PRO A 1 310 ? -12.999 91.436 140.561 1.00 77.20 315 PRO A O 1
ATOM 2342 N N . ILE A 1 311 ? -11.321 92.455 139.452 1.00 73.63 316 ILE A N 1
ATOM 2343 C CA . ILE A 1 311 ? -12.186 93.170 138.527 1.00 73.87 316 ILE A CA 1
ATOM 2344 C C . ILE A 1 311 ? -12.959 92.184 137.658 1.00 87.44 316 ILE A C 1
ATOM 2345 O O . ILE A 1 311 ? -14.156 92.359 137.420 1.00 94.17 316 ILE A O 1
ATOM 2350 N N . VAL A 1 312 ? -12.272 91.139 137.204 1.00 87.81 317 VAL A N 1
ATOM 2351 C CA . VAL A 1 312 ? -12.901 90.097 136.402 1.00 86.14 317 VAL A CA 1
ATOM 2352 C C . VAL A 1 312 ? -14.046 89.441 137.166 1.00 85.69 317 VAL A C 1
ATOM 2353 O O . VAL A 1 312 ? -15.162 89.341 136.660 1.00 91.59 317 VAL A O 1
ATOM 2357 N N . SER A 1 313 ? -13.764 89.009 138.391 1.00 79.74 318 SER A N 1
ATOM 2358 C CA . SER A 1 313 ? -14.772 88.360 139.223 1.00 79.63 318 SER A CA 1
ATOM 2359 C C . SER A 1 313 ? -15.941 89.295 139.538 1.00 84.88 318 SER A C 1
ATOM 2360 O O . SER A 1 313 ? -17.093 88.862 139.595 1.00 86.66 318 SER A O 1
ATOM 2363 N N . LEU A 1 314 ? -15.642 90.575 139.735 1.00 80.30 319 LEU A N 1
ATOM 2364 C CA . LEU A 1 314 ? -16.683 91.565 139.981 1.00 74.97 319 LEU A CA 1
ATOM 2365 C C . LEU A 1 314 ? -17.602 91.690 138.771 1.00 73.99 319 LEU A C 1
ATOM 2366 O O . LEU A 1 314 ? -18.826 91.630 138.900 1.00 83.62 319 LEU A O 1
ATOM 2371 N N . LYS A 1 315 ? -17.001 91.858 137.597 1.00 65.52 320 LYS A N 1
ATOM 2372 C CA . LYS A 1 315 ? -17.759 91.974 136.357 1.00 70.97 320 LYS A CA 1
ATOM 2373 C C . LYS A 1 315 ? -18.569 90.709 136.064 1.00 82.34 320 LYS A C 1
ATOM 2374 O O . LYS A 1 315 ? -19.648 90.778 135.470 1.00 89.35 320 LYS A O 1
ATOM 2380 N N . LEU A 1 316 ? -18.051 89.558 136.488 1.00 77.79 321 LEU A N 1
ATOM 2381 C CA . LEU A 1 316 ? -18.753 88.290 136.307 1.00 74.08 321 LEU A CA 1
ATOM 2382 C C . LEU A 1 316 ? -19.953 88.188 137.247 1.00 76.98 321 LEU A C 1
ATOM 2383 O O . LEU A 1 316 ? -21.029 87.720 136.853 1.00 80.64 321 LEU A O 1
ATOM 2396 N N . SER A 1 318 ? -21.590 90.819 138.442 1.00 75.98 323 SER A N 1
ATOM 2397 C CA . SER A 1 318 ? -22.518 91.757 137.822 1.00 83.31 323 SER A CA 1
ATOM 2398 C C . SER A 1 318 ? -23.286 91.105 136.675 1.00 87.61 323 SER A C 1
ATOM 2399 O O . SER A 1 318 ? -24.524 91.116 136.653 1.00 98.67 323 SER A O 1
ATOM 2402 N N . SER A 1 319 ? -22.540 90.523 135.739 1.00 77.91 324 SER A N 1
ATOM 2403 C CA . SER A 1 319 ? -23.122 89.865 134.573 1.00 78.69 324 SER A CA 1
ATOM 2404 C C . SER A 1 319 ? -24.123 88.789 134.974 1.00 78.00 324 SER A C 1
ATOM 2405 O O . SER A 1 319 ? -25.125 88.573 134.293 1.00 78.13 324 SER A O 1
ATOM 2408 N N . LEU A 1 320 ? -23.849 88.117 136.086 1.00 77.21 325 LEU A N 1
ATOM 2409 C CA . LEU A 1 320 ? -24.751 87.080 136.567 1.00 73.06 325 LEU A CA 1
ATOM 2410 C C . LEU A 1 320 ? -26.020 87.680 137.174 1.00 73.51 325 LEU A C 1
ATOM 2411 O O . LEU A 1 320 ? -27.134 87.250 136.865 1.00 71.39 325 LEU A O 1
ATOM 2416 N N . LEU A 1 321 ? -25.836 88.680 138.031 1.00 74.09 326 LEU A N 1
ATOM 2417 C CA . LEU A 1 321 ? -26.928 89.296 138.778 1.00 78.34 326 LEU A CA 1
ATOM 2418 C C . LEU A 1 321 ? -27.920 90.029 137.881 1.00 87.06 326 LEU A C 1
ATOM 2419 O O . LEU A 1 321 ? -29.115 90.080 138.177 1.00 89.89 326 LEU A O 1
ATOM 2424 N N . VAL A 1 322 ? -27.423 90.601 136.789 1.00 85.46 327 VAL A N 1
ATOM 2425 C CA . VAL A 1 322 ? -28.277 91.353 135.873 1.00 82.58 327 VAL A CA 1
ATOM 2426 C C . VAL A 1 322 ? -29.248 90.466 135.080 1.00 87.53 327 VAL A C 1
ATOM 2427 O O . VAL A 1 322 ? -30.420 90.806 134.921 1.00 93.45 327 VAL A O 1
ATOM 2431 N N . SER A 1 323 ? -28.760 89.322 134.606 1.00 90.87 328 SER A N 1
ATOM 2432 C CA . SER A 1 323 ? -29.523 88.471 133.689 1.00 102.04 328 SER A CA 1
ATOM 2433 C C . SER A 1 323 ? -30.700 87.727 134.321 1.00 109.87 328 SER A C 1
ATOM 2434 O O . SER A 1 323 ? -30.959 87.843 135.519 1.00 114.05 328 SER A O 1
ATOM 2437 N N . ASP A 1 324 ? -31.395 86.947 133.495 1.00 113.95 329 ASP A N 1
ATOM 2438 C CA . ASP A 1 324 ? -32.610 86.243 133.900 1.00 122.06 329 ASP A CA 1
ATOM 2439 C C . ASP A 1 324 ? -32.380 85.145 134.933 1.00 122.66 329 ASP A C 1
ATOM 2440 O O . ASP A 1 324 ? -33.323 84.719 135.603 1.00 128.56 329 ASP A O 1
ATOM 2445 N N . VAL A 1 325 ? -31.140 84.679 135.045 1.00 115.71 330 VAL A N 1
ATOM 2446 C CA . VAL A 1 325 ? -30.812 83.580 135.948 1.00 109.50 330 VAL A CA 1
ATOM 2447 C C . VAL A 1 325 ? -31.263 83.863 137.377 1.00 108.34 330 VAL A C 1
ATOM 2448 O O . VAL A 1 325 ? -30.769 84.786 138.027 1.00 111.95 330 VAL A O 1
ATOM 2452 N N . SER A 1 326 ? -32.222 83.072 137.846 1.00 99.59 331 SER A N 1
ATOM 2453 C CA . SER A 1 326 ? -32.737 83.204 139.201 1.00 94.21 331 SER A CA 1
ATOM 2454 C C . SER A 1 326 ? -31.694 82.753 140.211 1.00 94.32 331 SER A C 1
ATOM 2455 O O . SER A 1 326 ? -31.072 81.705 140.047 1.00 98.04 331 SER A O 1
ATOM 2458 N N . ILE A 1 327 ? -31.498 83.554 141.251 1.00 95.17 332 ILE A N 1
ATOM 2459 C CA . ILE A 1 327 ? -30.582 83.200 142.328 1.00 95.41 332 ILE A CA 1
ATOM 2460 C C . ILE A 1 327 ? -31.344 83.210 143.653 1.00 99.52 332 ILE A C 1
ATOM 2461 O O . ILE A 1 327 ? -31.262 84.156 144.438 1.00 103.44 332 ILE A O 1
ATOM 2466 N N . VAL A 1 328 ? -32.102 82.140 143.875 1.00 99.22 333 VAL A N 1
ATOM 2467 C CA . VAL A 1 328 ? -32.976 82.014 145.033 1.00 101.45 333 VAL A CA 1
ATOM 2468 C C . VAL A 1 328 ? -32.189 81.993 146.339 1.00 101.79 333 VAL A C 1
ATOM 2469 O O . VAL A 1 328 ? -31.106 81.414 146.409 1.00 110.29 333 VAL A O 1
ATOM 2473 N N . GLY A 1 329 ? -32.739 82.632 147.366 1.00 95.55 334 GLY A N 1
ATOM 2474 C CA . GLY A 1 329 ? -32.179 82.564 148.703 1.00 94.27 334 GLY A CA 1
ATOM 2475 C C . GLY A 1 329 ? -30.791 83.156 148.824 1.00 91.49 334 GLY A C 1
ATOM 2476 O O . GLY A 1 329 ? -29.903 82.565 149.440 1.00 93.00 334 GLY A O 1
ATOM 2477 N N . LEU A 1 330 ? -30.601 84.328 148.232 1.00 87.79 335 LEU A N 1
ATOM 2478 C CA . LEU A 1 330 ? -29.330 85.028 148.340 1.00 89.79 335 LEU A CA 1
ATOM 2479 C C . LEU A 1 330 ? -29.295 85.871 149.616 1.00 96.99 335 LEU A C 1
ATOM 2480 O O . LEU A 1 330 ? -30.234 86.613 149.902 1.00 102.71 335 LEU A O 1
ATOM 2485 N N . SER A 1 331 ? -28.216 85.743 150.384 1.00 96.79 336 SER A N 1
ATOM 2486 C CA . SER A 1 331 ? -28.017 86.560 151.577 1.00 98.86 336 SER A CA 1
ATOM 2487 C C . SER A 1 331 ? -27.494 87.935 151.177 1.00 95.32 336 SER A C 1
ATOM 2488 O O . SER A 1 331 ? -26.370 88.325 151.517 1.00 92.62 336 SER A O 1
ATOM 2491 N N . VAL A 1 332 ? -28.348 88.642 150.442 1.00 95.04 337 VAL A N 1
ATOM 2492 C CA . VAL A 1 332 ? -28.107 89.971 149.888 1.00 90.16 337 VAL A CA 1
ATOM 2493 C C . VAL A 1 332 ? -27.328 90.897 150.814 1.00 92.00 337 VAL A C 1
ATOM 2494 O O . VAL A 1 332 ? -26.358 91.550 150.408 1.00 83.24 337 VAL A O 1
ATOM 2498 N N . LEU A 1 333 ? -27.785 90.964 152.059 1.00 102.69 338 LEU A N 1
ATOM 2499 C CA . LEU A 1 333 ? -27.156 91.808 153.062 1.00 105.52 338 LEU A CA 1
ATOM 2500 C C . LEU A 1 333 ? -25.702 91.407 153.277 1.00 106.68 338 LEU A C 1
ATOM 2501 O O . LEU A 1 333 ? -24.798 92.241 153.216 1.00 102.87 338 LEU A O 1
ATOM 2506 N N . ASP A 1 334 ? -25.484 90.120 153.522 1.00 109.02 339 ASP A N 1
ATOM 2507 C CA . ASP A 1 334 ? -24.139 89.608 153.758 1.00 109.25 339 ASP A CA 1
ATOM 2508 C C . ASP A 1 334 ? -23.208 89.876 152.585 1.00 97.94 339 ASP A C 1
ATOM 2509 O O . ASP A 1 334 ? -22.100 90.387 152.774 1.00 102.14 339 ASP A O 1
ATOM 2514 N N . ILE A 1 335 ? -23.662 89.532 151.381 1.00 83.19 340 ILE A N 1
ATOM 2515 C CA . ILE A 1 335 ? -22.843 89.703 150.184 1.00 81.74 340 ILE A CA 1
ATOM 2516 C C . ILE A 1 335 ? -22.494 91.177 150.006 1.00 88.19 340 ILE A C 1
ATOM 2517 O O . ILE A 1 335 ? -21.335 91.525 149.762 1.00 85.09 340 ILE A O 1
ATOM 2530 N N . ARG A 1 337 ? -22.412 93.561 152.283 1.00 90.03 342 ARG A N 1
ATOM 2531 C CA . ARG A 1 337 ? -21.500 93.978 153.340 1.00 97.48 342 ARG A CA 1
ATOM 2532 C C . ARG A 1 337 ? -20.077 93.548 153.009 1.00 94.80 342 ARG A C 1
ATOM 2533 O O . ARG A 1 337 ? -19.127 94.302 153.228 1.00 99.69 342 ARG A O 1
ATOM 2541 N N . LYS A 1 338 ? -19.936 92.342 152.467 1.00 85.09 343 LYS A N 1
ATOM 2542 C CA . LYS A 1 338 ? -18.621 91.836 152.088 1.00 83.51 343 LYS A CA 1
ATOM 2543 C C . LYS A 1 338 ? -18.000 92.666 150.963 1.00 83.76 343 LYS A C 1
ATOM 2544 O O . LYS A 1 338 ? -16.839 93.086 151.059 1.00 86.61 343 LYS A O 1
ATOM 2550 N N . LEU A 1 339 ? -18.777 92.912 149.910 1.00 85.09 344 LEU A N 1
ATOM 2551 C CA . LEU A 1 339 ? -18.315 93.735 148.794 1.00 87.65 344 LEU A CA 1
ATOM 2552 C C . LEU A 1 339 ? -17.874 95.113 149.272 1.00 91.56 344 LEU A C 1
ATOM 2553 O O . LEU A 1 339 ? -16.780 95.581 148.939 1.00 92.29 344 LEU A O 1
ATOM 2558 N N . LEU A 1 340 ? -18.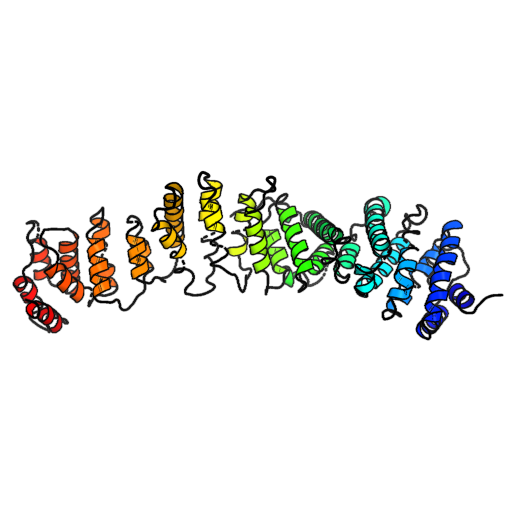738 95.754 150.053 1.00 94.13 345 LEU A N 1
ATOM 2559 C CA . LEU A 1 340 ? -18.463 97.081 150.587 1.00 97.32 345 LEU A CA 1
ATOM 2560 C C . LEU A 1 340 ? -17.182 97.094 151.404 1.00 109.97 345 LEU A C 1
ATOM 2561 O O . LEU A 1 340 ? -16.328 97.954 151.206 1.00 114.76 345 LEU A O 1
ATOM 2566 N N . ASN A 1 341 ? -17.056 96.138 152.321 1.00 114.41 346 ASN A N 1
ATOM 2567 C CA . ASN A 1 341 ? -15.871 96.042 153.166 1.00 116.16 346 ASN A CA 1
ATOM 2568 C C . ASN A 1 341 ? -14.603 95.914 152.330 1.00 112.28 346 ASN A C 1
ATOM 2569 O O . ASN A 1 341 ? -13.601 96.595 152.588 1.00 113.94 346 ASN A O 1
ATOM 2574 N N . PHE A 1 342 ? -14.658 95.050 151.319 1.00 105.28 347 PHE A N 1
ATOM 2575 C CA . PHE A 1 342 ? -13.539 94.894 150.398 1.00 102.01 347 PHE A CA 1
ATOM 2576 C C . PHE A 1 342 ? -13.211 96.209 149.693 1.00 105.37 347 PHE A C 1
ATOM 2577 O O . PHE A 1 342 ? -12.043 96.522 149.455 1.00 110.76 347 PHE A O 1
ATOM 2585 N N . GLN A 1 343 ? -14.246 96.978 149.365 1.00 100.48 348 GLN A N 1
ATOM 2586 C CA . GLN A 1 343 ? -14.049 98.272 148.721 1.00 99.55 348 GLN A CA 1
ATOM 2587 C C . GLN A 1 343 ? -13.424 99.289 149.676 1.00 110.17 348 GLN A C 1
ATOM 2588 O O . GLN A 1 343 ? -12.693 100.183 149.252 1.00 113.72 348 GLN A O 1
ATOM 2594 N N . LEU A 1 344 ? -13.715 99.153 150.965 1.00 116.02 349 LEU A N 1
ATOM 2595 C CA . LEU A 1 344 ? -13.208 100.096 151.957 1.00 122.33 349 LEU A CA 1
ATOM 2596 C C . LEU A 1 344 ? -11.753 99.805 152.311 1.00 125.81 349 LEU A C 1
ATOM 2597 O O . LEU A 1 344 ? -10.971 100.726 152.552 1.00 125.57 349 LEU A O 1
ATOM 2602 N N . LYS A 1 345 ? -11.393 98.524 152.342 1.00 129.42 350 LYS A N 1
ATOM 2603 C CA . LYS A 1 345 ? -10.003 98.142 152.580 1.00 133.90 350 LYS A CA 1
ATOM 2604 C C . LYS A 1 345 ? -9.091 98.632 151.452 1.00 131.36 350 LYS A C 1
ATOM 2605 O O . LYS A 1 345 ? -7.998 99.141 151.703 1.00 133.66 350 LYS A O 1
ATOM 2611 N N . ASN A 1 346 ? -9.549 98.476 150.214 1.00 125.36 351 ASN A N 1
ATOM 2612 C CA . ASN A 1 346 ? -8.846 99.012 149.051 1.00 124.29 351 ASN A CA 1
ATOM 2613 C C . ASN A 1 346 ? -9.686 100.085 148.377 1.00 117.64 351 ASN A C 1
ATOM 2614 O O . ASN A 1 346 ? -10.555 99.774 147.568 1.00 114.07 351 ASN A O 1
ATOM 2619 N N . ALA A 1 347 ? -9.427 101.347 148.695 1.00 121.29 352 ALA A N 1
ATOM 2620 C CA . ALA A 1 347 ? -10.297 102.418 148.222 1.00 125.87 352 ALA A CA 1
ATOM 2621 C C . ALA A 1 347 ? -9.602 103.470 147.359 1.00 131.98 352 ALA A C 1
ATOM 2622 O O . ALA A 1 347 ? -10.209 104.480 147.006 1.00 132.57 352 ALA A O 1
ATOM 2624 N N . THR A 1 348 ? -8.343 103.234 147.008 1.00 134.18 353 THR A N 1
ATOM 2625 C CA . THR A 1 348 ? -7.585 104.217 146.237 1.00 134.48 353 THR A CA 1
ATOM 2626 C C . THR A 1 348 ? -7.545 103.912 144.739 1.00 134.51 353 THR A C 1
ATOM 2627 O O . THR A 1 348 ? -6.804 104.549 143.989 1.00 137.99 353 THR A O 1
ATOM 2631 N N . ASN A 1 349 ? -8.345 102.945 144.303 1.00 129.55 354 ASN A N 1
ATOM 2632 C CA . ASN A 1 349 ? -8.363 102.558 142.898 1.00 128.32 354 ASN A CA 1
ATOM 2633 C C . ASN A 1 349 ? -9.699 102.869 142.238 1.00 128.14 354 ASN A C 1
ATOM 2634 O O . ASN A 1 349 ? -10.756 102.665 142.829 1.00 124.86 354 ASN A O 1
ATOM 2639 N N . LYS A 1 350 ? -9.638 103.356 141.002 1.00 130.45 355 LYS A N 1
ATOM 2640 C CA . LYS A 1 350 ? -10.838 103.548 140.205 1.00 131.01 355 LYS A CA 1
ATOM 2641 C C . LYS A 1 350 ? -11.529 102.218 139.965 1.00 129.99 355 LYS A C 1
ATOM 2642 O O . LYS A 1 350 ? -12.746 102.153 139.884 1.00 136.52 355 LYS A O 1
ATOM 2648 N N . GLU A 1 351 ? -10.754 101.151 139.852 1.00 123.58 356 GLU A N 1
ATOM 2649 C CA . GLU A 1 351 ? -11.345 99.849 139.582 1.00 127.79 356 GLU A CA 1
ATOM 2650 C C . GLU A 1 351 ? -12.000 99.244 140.819 1.00 130.21 356 GLU A C 1
ATOM 2651 O O . GLU A 1 351 ? -13.154 98.820 140.770 1.00 132.84 356 GLU A O 1
ATOM 2657 N N . VAL A 1 352 ? -11.268 99.223 141.929 1.00 128.10 357 VAL A N 1
ATOM 2658 C CA . VAL A 1 352 ? -11.777 98.628 143.161 1.00 119.72 357 VAL A CA 1
ATOM 2659 C C . VAL A 1 352 ? -12.964 99.415 143.715 1.00 117.54 357 VAL A C 1
ATOM 2660 O O . VAL A 1 352 ? -13.835 98.853 144.380 1.00 121.67 357 VAL A O 1
ATOM 2664 N N . VAL A 1 353 ? -13.005 100.712 143.432 1.00 108.62 358 VAL A N 1
ATOM 2665 C CA . VAL A 1 353 ? -14.095 101.544 143.929 1.00 102.55 358 VAL A CA 1
ATOM 2666 C C . VAL A 1 353 ? -15.269 101.609 142.955 1.00 102.38 358 VAL A C 1
ATOM 2667 O O . VAL A 1 353 ? -16.425 101.526 143.375 1.00 109.26 358 VAL A O 1
ATOM 2671 N N . ALA A 1 354 ? -14.989 101.738 141.661 1.00 93.86 359 ALA A N 1
ATOM 2672 C CA . ALA A 1 354 ? -16.076 101.850 140.691 1.00 87.42 359 ALA A CA 1
ATOM 2673 C C . ALA A 1 354 ? -16.723 100.521 140.330 1.00 91.62 359 ALA A C 1
ATOM 2674 O O . ALA A 1 354 ? -17.938 100.457 140.204 1.00 90.72 359 ALA A O 1
ATOM 2676 N N . GLN A 1 355 ? -15.933 99.464 140.154 1.00 95.88 360 GLN A N 1
ATOM 2677 C CA . GLN A 1 355 ? -16.524 98.167 139.822 1.00 93.87 360 GLN A CA 1
ATOM 2678 C C . GLN A 1 355 ? -17.344 97.622 140.986 1.00 90.36 360 GLN A C 1
ATOM 2679 O O . GLN A 1 355 ? -18.316 96.889 140.788 1.00 94.13 360 GLN A O 1
ATOM 2685 N N . SER A 1 356 ? -16.950 97.993 142.198 1.00 83.40 361 SER A N 1
ATOM 2686 C CA . SER A 1 356 ? -17.761 97.711 143.371 1.00 85.36 361 SER A CA 1
ATOM 2687 C C . SER A 1 356 ? -18.982 98.636 143.413 1.00 99.81 361 SER A C 1
ATOM 2688 O O . SER A 1 356 ? -20.078 98.200 143.763 1.00 104.36 361 SER A O 1
ATOM 2691 N N . CYS A 1 357 ? -18.795 99.903 143.037 1.00 101.32 362 CYS A N 1
ATOM 2692 C CA . CYS A 1 357 ? -19.895 100.872 142.958 1.00 95.89 362 CYS A CA 1
ATOM 2693 C C . CYS A 1 357 ? -20.973 100.401 141.982 1.00 94.74 362 CYS A C 1
ATOM 2694 O O . CYS A 1 357 ? -22.152 100.731 142.130 1.00 98.78 362 CYS A O 1
ATOM 2697 N N . ILE A 1 358 ? -20.554 99.616 140.994 1.00 88.47 363 ILE A N 1
ATOM 2698 C CA . ILE A 1 358 ? -21.439 99.116 139.953 1.00 84.71 363 ILE A CA 1
ATOM 2699 C C . ILE A 1 358 ? -22.073 97.800 140.369 1.00 86.39 363 ILE A C 1
ATOM 2700 O O . ILE A 1 358 ? -23.287 97.644 140.303 1.00 91.83 363 ILE A O 1
ATOM 2705 N N . THR A 1 359 ? -21.243 96.854 140.796 1.00 86.77 364 THR A N 1
ATOM 2706 C CA . THR A 1 359 ? -21.726 95.533 141.195 1.00 84.57 364 THR A CA 1
ATOM 2707 C C . THR A 1 359 ? -22.689 95.603 142.392 1.00 90.79 364 THR A C 1
ATOM 2708 O O . THR A 1 359 ? -23.659 94.833 142.474 1.00 88.34 364 THR A O 1
ATOM 2720 N N . THR A 1 361 ? -24.870 97.828 143.193 1.00 100.43 366 THR A N 1
ATOM 2721 C CA . THR A 1 361 ? -26.220 98.189 142.779 1.00 102.79 366 THR A CA 1
ATOM 2722 C C . THR A 1 361 ? -26.787 97.157 141.812 1.00 106.48 366 THR A C 1
ATOM 2723 O O . THR A 1 361 ? -27.991 96.856 141.836 1.00 112.87 366 THR A O 1
ATOM 2727 N N . ASP A 1 362 ? -25.912 96.624 140.959 1.00 105.78 367 ASP A N 1
ATOM 2728 C CA . ASP A 1 362 ? -26.228 95.499 140.070 1.00 102.18 367 ASP A CA 1
ATOM 2729 C C . ASP A 1 362 ? -26.798 94.320 140.825 1.00 98.05 367 ASP A C 1
ATOM 2730 O O . ASP A 1 362 ? -27.405 93.426 140.248 1.00 98.73 367 ASP A O 1
ATOM 2735 N N . LEU A 1 363 ? -26.547 94.302 142.121 1.00 92.79 368 LEU A N 1
ATOM 2736 C CA . LEU A 1 363 ? -26.952 93.209 142.967 1.00 94.93 368 LEU A CA 1
ATOM 2737 C C . LEU A 1 363 ? -28.345 93.534 143.491 1.00 96.72 368 LEU A C 1
ATOM 2738 O O . LEU A 1 363 ? -29.154 92.640 143.722 1.00 94.71 368 LEU A O 1
ATOM 2743 N N . ASN A 1 364 ? -28.632 94.824 143.636 1.00 104.55 369 ASN A N 1
ATOM 2744 C CA . ASN A 1 364 ? -29.970 95.295 143.984 1.00 106.49 369 ASN A CA 1
ATOM 2745 C C . ASN A 1 364 ? -30.915 95.239 142.764 1.00 104.27 369 ASN A C 1
ATOM 2746 O O . ASN A 1 364 ? -32.136 95.345 142.912 1.00 104.05 369 ASN A O 1
ATOM 2751 N N . HIS A 1 365 ? -30.331 95.041 141.573 1.00 105.02 370 HIS A N 1
ATOM 2752 C CA . HIS A 1 365 ? -31.087 94.874 140.309 1.00 105.22 370 HIS A CA 1
ATOM 2753 C C . HIS A 1 365 ? -32.364 94.058 140.497 1.00 101.89 370 HIS A C 1
ATOM 2754 O O . HIS A 1 365 ? -33.426 94.408 139.981 1.00 103.91 370 HIS A O 1
ATOM 2761 N N . LYS A 1 366 ? -32.254 92.977 141.262 1.00 98.84 371 LYS A N 1
ATOM 2762 C CA . LYS A 1 366 ? -33.418 92.180 141.624 1.00 100.55 371 LYS A CA 1
ATOM 2763 C C . LYS A 1 366 ? -33.774 92.252 143.116 1.00 102.22 371 LYS A C 1
ATOM 2764 O O . LYS A 1 366 ? -32.909 92.117 143.988 1.00 97.91 371 LYS A O 1
ATOM 2770 N N . THR A 1 367 ? -35.062 92.445 143.393 1.00 110.56 372 THR A N 1
ATOM 2771 C CA . THR A 1 367 ? -35.548 92.626 144.761 1.00 113.61 372 THR A CA 1
ATOM 2772 C C . THR A 1 367 ? -35.980 91.314 145.417 1.00 115.87 372 THR A C 1
ATOM 2773 O O . THR A 1 367 ? -37.051 90.786 145.117 1.00 118.33 372 THR A O 1
ATOM 2777 N N . TYR A 1 368 ? -35.156 90.799 146.324 1.00 115.18 373 TYR A N 1
ATOM 2778 C CA . TYR A 1 368 ? -35.461 89.534 146.981 1.00 120.16 373 TYR A CA 1
ATOM 2779 C C . TYR A 1 368 ? -36.487 89.715 148.099 1.00 125.52 373 TYR A C 1
ATOM 2780 O O . TYR A 1 368 ? -37.254 88.799 148.414 1.00 127.67 373 TYR A O 1
ATOM 2789 N N . TYR A 1 369 ? -36.506 90.913 148.674 1.00 128.06 374 TYR A N 1
ATOM 2790 C CA . TYR A 1 369 ? -37.521 91.297 149.651 1.00 128.93 374 TYR A CA 1
ATOM 2791 C C . TYR A 1 369 ? -37.630 92.821 149.729 1.00 131.48 374 TYR A C 1
ATOM 2792 O O . TYR A 1 369 ? -36.713 93.533 149.327 1.00 132.02 374 TYR A O 1
ATOM 2801 N N . ALA A 1 370 ? -38.754 93.314 150.238 1.00 132.95 375 ALA A N 1
ATOM 2802 C CA . ALA A 1 370 ? -39.048 94.749 150.216 1.00 129.81 375 ALA A CA 1
ATOM 2803 C C . ALA A 1 370 ? -38.105 95.592 151.074 1.00 133.51 375 ALA A C 1
ATOM 2804 O O . ALA A 1 370 ? -37.746 96.709 150.695 1.00 137.46 375 ALA A O 1
ATOM 2806 N N . GLU A 1 371 ? -37.722 95.056 152.229 1.00 132.66 376 GLU A N 1
ATOM 2807 C CA . GLU A 1 371 ? -36.879 95.781 153.175 1.00 131.89 376 GLU A CA 1
ATOM 2808 C C . GLU A 1 371 ? -35.447 95.952 152.678 1.00 127.55 376 GLU A C 1
ATOM 2809 O O . GLU A 1 371 ? -34.677 96.705 153.270 1.00 125.48 376 GLU A O 1
ATOM 2815 N N . GLN A 1 372 ? -35.086 95.250 151.605 1.00 127.99 377 GLN A N 1
ATOM 2816 C CA . GLN A 1 372 ? -33.682 95.180 151.171 1.00 127.01 377 GLN A CA 1
ATOM 2817 C C . GLN A 1 372 ? -33.047 96.532 150.782 1.00 124.88 377 GLN A C 1
ATOM 2818 O O . GLN A 1 372 ? -32.019 96.919 151.352 1.00 126.13 377 GLN A O 1
ATOM 2824 N N . THR A 1 373 ? -33.688 97.249 149.858 1.00 122.09 378 THR A N 1
ATOM 2825 C CA . THR A 1 373 ? -33.196 98.526 149.346 1.00 116.03 378 THR A CA 1
ATOM 2826 C C . THR A 1 373 ? -32.852 99.455 150.508 1.00 110.73 378 THR A C 1
ATOM 2827 O O . THR A 1 373 ? -31.682 99.815 150.698 1.00 110.24 378 THR A O 1
ATOM 2831 N N . SER A 1 374 ? -33.862 99.784 151.311 1.00 109.57 379 SER A N 1
ATOM 2832 C CA . SER A 1 374 ? -33.655 100.516 152.557 1.00 112.28 379 SER A CA 1
ATOM 2833 C C . SER A 1 374 ? -32.444 99.976 153.327 1.00 114.48 379 SER A C 1
ATOM 2834 O O . SER A 1 374 ? -31.460 100.702 153.524 1.00 114.64 379 SER A O 1
ATOM 2837 N N . ASP A 1 375 ? -32.495 98.694 153.698 1.00 116.89 380 ASP A N 1
ATOM 2838 C CA . ASP A 1 375 ? -31.397 98.035 154.416 1.00 116.62 380 ASP A CA 1
ATOM 2839 C C . ASP A 1 375 ? -30.038 98.309 153.773 1.00 110.69 380 ASP A C 1
ATOM 2840 O O . ASP A 1 375 ? -29.101 98.732 154.460 1.00 109.67 380 ASP A O 1
ATOM 2853 N N . LEU A 1 377 ? -29.050 100.800 151.750 1.00 106.81 382 LEU A N 1
ATOM 2854 C CA . LEU A 1 377 ? -28.699 102.189 152.026 1.00 106.02 382 LEU A CA 1
ATOM 2855 C C . LEU A 1 377 ? -28.354 102.362 153.496 1.00 106.70 382 LEU A C 1
ATOM 2856 O O . LEU A 1 377 ? -27.387 103.049 153.849 1.00 111.92 382 LEU A O 1
ATOM 2861 N N . TYR A 1 378 ? -29.132 101.701 154.346 1.00 102.97 383 TYR A N 1
ATOM 2862 C CA . TYR A 1 378 ? -28.958 101.842 155.777 1.00 109.54 383 TYR A CA 1
ATOM 2863 C C . TYR A 1 378 ? -27.561 101.389 156.169 1.00 111.27 383 TYR A C 1
ATOM 2864 O O . TYR A 1 378 ? -26.880 102.066 156.946 1.00 108.68 383 TYR A O 1
ATOM 2873 N N . GLU A 1 379 ? -27.119 100.275 155.587 1.00 114.14 384 GLU A N 1
ATOM 2874 C CA . GLU A 1 379 ? -25.823 99.707 155.941 1.00 115.13 384 GLU A CA 1
ATOM 2875 C C . GLU A 1 379 ? -24.723 100.725 155.678 1.00 116.51 384 GLU A C 1
ATOM 2876 O O . GLU A 1 379 ? -23.702 100.742 156.364 1.00 121.70 384 GLU A O 1
ATOM 2882 N N . LEU A 1 380 ? -24.958 101.589 154.695 1.00 109.89 385 LEU A N 1
ATOM 2883 C CA . LEU A 1 380 ? -24.000 102.622 154.341 1.00 105.99 385 LEU A CA 1
ATOM 2884 C C . LEU A 1 380 ? -24.077 103.790 155.315 1.00 111.27 385 LEU A C 1
ATOM 2885 O O . LEU A 1 380 ? -23.048 104.305 155.767 1.00 111.36 385 LEU A O 1
ATOM 2890 N N . LEU A 1 381 ? -25.303 104.184 155.654 1.00 120.76 386 LEU A N 1
ATOM 2891 C CA . LEU A 1 381 ? -25.538 105.310 156.557 1.00 137.11 386 LEU A CA 1
ATOM 2892 C C . LEU A 1 381 ? -24.807 105.121 157.876 1.00 152.13 386 LEU A C 1
ATOM 2893 O O . LEU A 1 381 ? -24.092 106.016 158.335 1.00 159.67 386 LEU A O 1
ATOM 2898 N N . LEU A 1 382 ? -24.984 103.942 158.466 1.00 153.39 387 LEU A N 1
ATOM 2899 C CA . LEU A 1 382 ? -24.320 103.589 159.714 1.00 152.90 387 LEU A CA 1
ATOM 2900 C C . LEU A 1 382 ? -22.811 103.727 159.598 1.00 148.81 387 LEU A C 1
ATOM 2901 O O . LEU A 1 382 ? -22.151 104.156 160.543 1.00 155.64 387 LEU A O 1
ATOM 2906 N N . LYS A 1 383 ? -22.264 103.360 158.442 1.00 136.69 388 LYS A N 1
ATOM 2907 C CA . LYS A 1 383 ? -20.822 103.455 158.248 1.00 131.51 388 LYS A CA 1
ATOM 2908 C C . LYS A 1 383 ? -20.396 104.913 158.115 1.00 126.92 388 LYS A C 1
ATOM 2909 O O . LYS A 1 383 ? -19.290 105.283 158.507 1.00 126.96 388 LYS A O 1
ATOM 2915 N N . LEU A 1 384 ? -21.282 105.742 157.568 1.00 124.35 389 LEU A N 1
ATOM 2916 C CA . LEU A 1 384 ? -20.981 107.160 157.391 1.00 125.72 389 LEU A CA 1
ATOM 2917 C C . LEU A 1 384 ? -21.050 107.932 158.701 1.00 131.14 389 LEU A C 1
ATOM 2918 O O . LEU A 1 384 ? -20.250 108.836 158.940 1.00 133.39 389 LEU A O 1
ATOM 2923 N N . LYS A 1 385 ? -22.014 107.575 159.544 1.00 134.36 390 LYS A N 1
ATOM 2924 C CA . LYS A 1 385 ? -22.242 108.294 160.793 1.00 144.06 390 LYS A CA 1
ATOM 2925 C C . LYS A 1 385 ? -21.044 108.208 161.737 1.00 147.78 390 LYS A C 1
ATOM 2926 O O . LYS A 1 385 ? -20.680 109.192 162.383 1.00 150.00 390 LYS A O 1
ATOM 2932 N N . SER A 1 386 ? -20.432 107.030 161.807 1.00 145.22 391 SER A N 1
ATOM 2933 C CA . SER A 1 386 ? -19.267 106.824 162.660 1.00 145.20 391 SER A CA 1
ATOM 2934 C C . SER A 1 386 ? -18.058 107.586 162.130 1.00 145.45 391 SER A C 1
ATOM 2935 O O . SER A 1 386 ? -17.835 107.652 160.921 1.00 141.72 391 SER A O 1
ATOM 2938 N N . ASP A 1 387 ? -17.277 108.157 163.040 1.00 149.69 392 ASP A N 1
ATOM 2939 C CA . ASP A 1 387 ? -16.094 108.914 162.653 1.00 151.47 392 ASP A CA 1
ATOM 2940 C C . ASP A 1 387 ? -14.878 108.013 162.510 1.00 155.35 392 ASP A C 1
ATOM 2941 O O . ASP A 1 387 ? -13.775 108.486 162.242 1.00 158.10 392 ASP A O 1
ATOM 2946 N N . THR A 1 388 ? -15.086 106.712 162.685 1.00 157.41 393 THR A N 1
ATOM 2947 C CA . THR A 1 388 ? -13.989 105.753 162.635 1.00 162.12 393 THR A CA 1
ATOM 294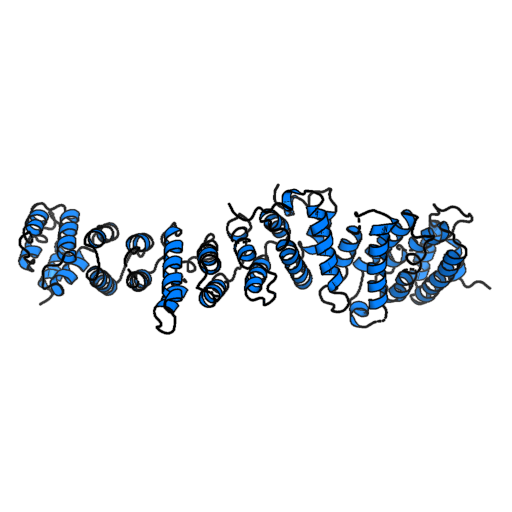8 C C . THR A 1 388 ? -13.408 105.606 161.231 1.00 161.71 393 THR A C 1
ATOM 2949 O O . THR A 1 388 ? -12.226 105.306 161.074 1.00 165.50 393 THR A O 1
ATOM 2953 N N . VAL A 1 389 ? -14.237 105.826 160.216 1.00 156.47 394 VAL A N 1
ATOM 2954 C CA . VAL A 1 389 ? -13.816 105.600 158.835 1.00 147.83 394 VAL A CA 1
ATOM 2955 C C . VAL A 1 389 ? -13.035 106.776 158.244 1.00 157.31 394 VAL A C 1
ATOM 2956 O O . VAL A 1 389 ? -13.170 107.919 158.684 1.00 163.50 394 VAL A O 1
ATOM 2960 N N . LYS A 1 390 ? -12.218 106.470 157.241 1.00 159.60 395 LYS A N 1
ATOM 2961 C CA . LYS A 1 390 ? -11.336 107.436 156.593 1.00 162.40 395 LYS A CA 1
ATOM 2962 C C . LYS A 1 390 ? -12.097 108.194 155.497 1.00 153.21 395 LYS A C 1
ATOM 2963 O O . LYS A 1 390 ? -13.186 107.780 155.097 1.00 147.79 395 LYS A O 1
ATOM 2969 N N . ASP A 1 391 ? -11.529 109.306 155.033 1.00 149.69 396 ASP A N 1
ATOM 2970 C CA . ASP A 1 391 ? -12.160 110.169 154.033 1.00 142.59 396 ASP A CA 1
ATOM 2971 C C . ASP A 1 391 ? -12.589 109.446 152.758 1.00 135.12 396 ASP A C 1
ATOM 2972 O O . ASP A 1 391 ? -13.669 109.700 152.219 1.00 134.64 396 ASP A O 1
ATOM 2977 N N . VAL A 1 392 ? -11.738 108.553 152.267 1.00 131.50 397 VAL A N 1
ATOM 2978 C CA . VAL A 1 392 ? -12.005 107.888 150.999 1.00 132.58 397 VAL A CA 1
ATOM 2979 C C . VAL A 1 392 ? -13.173 106.903 151.116 1.00 134.30 397 VAL A C 1
ATOM 2980 O O . VAL A 1 392 ? -13.859 106.623 150.134 1.00 129.93 397 VAL A O 1
ATOM 2984 N N . GLU A 1 393 ? -13.411 106.395 152.323 1.00 140.95 398 GLU A N 1
ATOM 2985 C CA . GLU A 1 393 ? -14.594 105.577 152.576 1.00 140.55 398 GLU A CA 1
ATOM 2986 C C . GLU A 1 393 ? -15.836 106.452 152.512 1.00 138.89 398 GLU A C 1
ATOM 2987 O O . GLU A 1 393 ? -16.878 106.030 152.010 1.00 132.34 398 GLU A O 1
ATOM 2993 N N . LYS A 1 394 ? -15.717 107.671 153.028 1.00 142.72 399 LYS A N 1
ATOM 2994 C CA . LYS A 1 394 ? -16.799 108.641 152.945 1.00 142.80 399 LYS A CA 1
ATOM 2995 C C . LYS A 1 394 ? -17.147 108.886 151.484 1.00 140.05 399 LYS A C 1
ATOM 2996 O O . LYS A 1 394 ? -18.295 108.703 151.076 1.00 140.24 399 LYS A O 1
ATOM 3002 N N . ASN A 1 395 ? -16.146 109.286 150.702 1.00 137.85 400 ASN A N 1
ATOM 3003 C CA . ASN A 1 395 ? -16.334 109.544 149.275 1.00 132.78 400 ASN A CA 1
ATOM 3004 C C . ASN A 1 395 ? -16.932 108.349 148.540 1.00 127.55 400 ASN A C 1
ATOM 3005 O O . ASN A 1 395 ? -17.877 108.492 147.756 1.00 129.02 400 ASN A O 1
ATOM 3010 N N . ALA A 1 396 ? -16.375 107.172 148.807 1.00 119.70 401 ALA A N 1
ATOM 3011 C CA . ALA A 1 396 ? -16.806 105.945 148.149 1.00 110.23 401 ALA A CA 1
ATOM 3012 C C . ALA A 1 396 ? -18.264 105.637 148.450 1.00 107.19 401 ALA A C 1
ATOM 3013 O O . ALA A 1 396 ? -19.036 105.337 147.543 1.00 104.57 401 ALA A O 1
ATOM 3015 N N . VAL A 1 397 ? -18.634 105.710 149.726 1.00 107.05 402 VAL A N 1
ATOM 3016 C CA . VAL A 1 397 ? -20.011 105.458 150.126 1.00 104.27 402 VAL A CA 1
ATOM 3017 C C . VAL A 1 397 ? -20.942 106.482 149.489 1.00 109.36 402 VAL A C 1
ATOM 3018 O O . VAL A 1 397 ? -22.018 106.131 149.015 1.00 108.67 402 VAL A O 1
ATOM 3022 N N . VAL A 1 398 ? -20.513 107.741 149.464 1.00 113.29 403 VAL A N 1
ATOM 3023 C CA . VAL A 1 398 ? -21.281 108.800 148.814 1.00 112.27 403 VAL A CA 1
ATOM 3024 C C . VAL A 1 398 ? -21.576 108.453 147.355 1.00 114.93 403 VAL A C 1
ATOM 3025 O O . VAL A 1 398 ? -22.726 108.515 146.915 1.00 120.11 403 VAL A O 1
ATOM 3029 N N . GLU A 1 399 ? -20.538 108.072 146.615 1.00 112.77 404 GLU A N 1
ATOM 3030 C CA . GLU A 1 399 ? -20.705 107.667 145.221 1.00 114.58 404 GLU A CA 1
ATOM 3031 C C . GLU A 1 399 ? -21.588 106.427 145.096 1.00 111.73 404 GLU A C 1
ATOM 3032 O O . GLU A 1 399 ? -22.306 106.259 144.107 1.00 113.92 404 GLU A O 1
ATOM 3038 N N . ASP A 1 400 ? -21.533 105.565 146.107 1.00 108.71 405 ASP A N 1
ATOM 3039 C CA . ASP A 1 400 ? -22.320 104.339 146.118 1.00 107.62 405 ASP A CA 1
ATOM 3040 C C . ASP A 1 400 ? -23.807 104.630 146.251 1.00 109.98 405 ASP A C 1
ATOM 3041 O O . ASP A 1 400 ? -24.619 104.090 145.499 1.00 112.08 405 ASP A O 1
ATOM 3046 N N . ILE A 1 401 ? -24.157 105.476 147.215 1.00 109.11 406 ILE A N 1
ATOM 3047 C CA . ILE A 1 401 ? -25.537 105.897 147.404 1.00 105.84 406 ILE A CA 1
ATOM 3048 C C . ILE A 1 401 ? -26.000 106.634 146.160 1.00 105.35 406 ILE A C 1
ATOM 3049 O O . ILE A 1 401 ? -27.132 106.463 145.711 1.00 106.80 406 ILE A O 1
ATOM 3054 N N . ASP A 1 402 ? -25.108 107.458 145.618 1.00 107.32 407 ASP A N 1
ATOM 3055 C CA . ASP A 1 402 ? -25.357 108.178 144.377 1.00 121.60 407 ASP A CA 1
ATOM 3056 C C . ASP A 1 402 ? -25.825 107.218 143.284 1.00 121.97 407 ASP A C 1
ATOM 3057 O O . ASP A 1 402 ? -26.896 107.401 142.694 1.00 127.55 407 ASP A O 1
ATOM 3062 N N . PHE A 1 403 ? -25.032 106.176 143.049 1.00 118.92 408 PHE A N 1
ATOM 3063 C CA . PHE A 1 403 ? -25.343 105.167 142.036 1.00 113.27 408 PHE A CA 1
ATOM 3064 C C . PHE A 1 403 ? -26.642 104.410 142.340 1.00 106.47 408 PHE A C 1
ATOM 3065 O O . PHE A 1 403 ? -27.467 104.171 141.446 1.00 103.59 408 PHE A O 1
ATOM 3073 N N . LEU A 1 404 ? -26.813 104.036 143.605 1.00 105.99 409 LEU A N 1
ATOM 3074 C CA . LEU A 1 404 ? -28.016 103.349 144.063 1.00 113.17 409 LEU A CA 1
ATOM 3075 C C . LEU A 1 404 ? -29.278 104.128 143.723 1.00 122.81 409 LEU A C 1
ATOM 3076 O O . LEU A 1 404 ? -30.148 103.633 143.007 1.00 127.38 409 LEU A O 1
ATOM 3081 N N . VAL A 1 405 ? -29.367 105.348 144.245 1.00 122.24 410 VAL A N 1
ATOM 3082 C CA . VAL A 1 405 ? -30.511 106.217 144.001 1.00 117.08 410 VAL A CA 1
ATOM 3083 C C . VAL A 1 405 ? -30.694 106.468 142.508 1.00 113.15 410 VAL A C 1
ATOM 3084 O O . VAL A 1 405 ? -31.821 106.522 142.016 1.00 117.05 410 VAL A O 1
ATOM 3088 N N . GLU A 1 406 ? -29.585 106.603 141.785 1.00 112.61 411 GLU A N 1
ATOM 3089 C CA . GLU A 1 406 ? -29.652 106.721 140.331 1.00 117.34 411 GLU A CA 1
ATOM 3090 C C . GLU A 1 406 ? -30.266 105.476 139.688 1.00 108.20 411 GLU A C 1
ATOM 3091 O O . GLU A 1 406 ? -30.766 105.537 138.564 1.00 103.45 411 GLU A O 1
ATOM 3097 N N . HIS A 1 407 ? -30.234 104.350 140.399 1.00 106.31 412 HIS A N 1
ATOM 3098 C CA . HIS A 1 407 ? -30.821 103.119 139.866 1.00 107.20 412 HIS A CA 1
ATOM 3099 C C . HIS A 1 407 ? -32.086 102.618 140.567 1.00 109.88 412 HIS A C 1
ATOM 3100 O O . HIS A 1 407 ? -32.711 101.664 140.100 1.00 112.38 412 HIS A O 1
ATOM 3107 N N . ILE A 1 408 ? -32.463 103.244 141.678 1.00 106.42 413 ILE A N 1
ATOM 3108 C CA . ILE A 1 408 ? -33.703 102.867 142.351 1.00 100.89 413 ILE A CA 1
ATOM 3109 C C . ILE A 1 408 ? -34.897 103.430 141.592 1.00 103.76 413 ILE A C 1
ATOM 3110 O O . ILE A 1 408 ? -35.178 104.625 141.651 1.00 103.22 413 ILE A O 1
ATOM 3115 N N . THR A 1 409 ? -35.598 102.556 140.880 1.00 112.94 414 THR A N 1
ATOM 3116 C CA . THR A 1 409 ? -36.688 102.975 140.009 1.00 121.16 414 THR A CA 1
ATOM 3117 C C . THR A 1 409 ? -37.931 103.419 140.780 1.00 124.15 414 THR A C 1
ATOM 3118 O O . THR A 1 409 ? -38.575 104.403 140.414 1.00 120.88 414 THR A O 1
ATOM 3122 N N . GLN A 1 410 ? -38.263 102.696 141.846 1.00 126.59 415 GLN A N 1
ATOM 3123 C CA . GLN A 1 410 ? -39.534 102.908 142.533 1.00 125.98 415 GLN A CA 1
ATOM 3124 C C . GLN A 1 410 ? -39.424 102.994 144.065 1.00 117.31 415 GLN A C 1
ATOM 3125 O O . GLN A 1 410 ? -38.618 102.293 144.680 1.00 106.71 415 GLN A O 1
ATOM 3131 N N . PRO A 1 411 ? -40.249 103.867 144.677 1.00 120.40 416 PRO A N 1
ATOM 3132 C CA . PRO A 1 411 ? -40.239 104.266 146.093 1.00 122.37 416 PRO A CA 1
ATOM 3133 C C . PRO A 1 411 ? -40.148 103.137 147.124 1.00 119.23 416 PRO A C 1
ATOM 3134 O O . PRO A 1 411 ? -40.841 102.126 146.994 1.00 120.59 416 PRO A O 1
ATOM 3138 N N . SER A 1 412 ? -39.316 103.351 148.146 1.00 119.35 417 SER A N 1
ATOM 3139 C CA . SER A 1 412 ? -39.045 102.343 149.168 1.00 120.26 417 SER A CA 1
ATOM 3140 C C . SER A 1 412 ? -38.314 102.852 150.425 1.00 124.87 417 SER A C 1
ATOM 3141 O O . SER A 1 412 ? -37.496 102.129 151.003 1.00 121.71 417 SER A O 1
ATOM 3144 N N . ILE A 1 413 ? -38.610 104.073 150.864 1.00 137.79 418 ILE A N 1
ATOM 3145 C CA . ILE A 1 413 ? -37.860 104.676 151.973 1.00 145.87 418 ILE A CA 1
ATOM 3146 C C . ILE A 1 413 ? -38.714 105.054 153.189 1.00 147.33 418 ILE A C 1
ATOM 3147 O O . ILE A 1 413 ? -39.814 105.596 153.053 1.00 144.98 418 ILE A O 1
ATOM 3152 N N . SER A 1 414 ? -38.193 104.760 154.378 1.00 146.84 419 SER A N 1
ATOM 3153 C CA . SER A 1 414 ? -38.719 105.334 155.606 1.00 144.15 419 SER A CA 1
ATOM 3154 C C . SER A 1 414 ? -38.182 106.756 155.728 1.00 132.80 419 SER A C 1
ATOM 3155 O O . SER A 1 414 ? -36.970 106.959 155.758 1.00 134.80 419 SER A O 1
ATOM 3158 N N . LEU A 1 415 ? -39.087 107.730 155.802 1.00 126.13 420 LEU A N 1
ATOM 3159 C CA . LEU A 1 415 ? -38.728 109.153 155.778 1.00 122.80 420 LEU A CA 1
ATOM 3160 C C . LEU A 1 415 ? -37.559 109.536 156.693 1.00 124.00 420 LEU A C 1
ATOM 3161 O O . LEU A 1 415 ? -36.782 110.437 156.373 1.00 122.88 420 LEU A O 1
ATOM 3166 N N . GLU A 1 416 ? -37.436 108.847 157.823 1.00 129.76 421 GLU A N 1
ATOM 3167 C CA . GLU A 1 416 ? -36.345 109.096 158.760 1.00 136.85 421 GLU A CA 1
ATOM 3168 C C . GLU A 1 416 ? -34.998 108.737 158.139 1.00 135.27 421 GLU A C 1
ATOM 3169 O O . GLU A 1 416 ? -34.009 109.460 158.305 1.00 137.20 421 GLU A O 1
ATOM 3175 N N . LEU A 1 417 ? -34.968 107.616 157.424 1.00 132.73 422 LEU A N 1
ATOM 3176 C CA . LEU A 1 417 ? -33.779 107.212 156.684 1.00 127.30 422 LEU A CA 1
ATOM 3177 C C . LEU A 1 417 ? -33.461 108.258 155.626 1.00 128.48 422 LEU A C 1
ATOM 3178 O O . LEU A 1 417 ? -32.300 108.613 155.421 1.00 130.32 422 LEU A O 1
ATOM 3183 N N . PHE A 1 418 ? -34.502 108.754 154.961 1.00 126.27 423 PHE A N 1
ATOM 3184 C CA . PHE A 1 418 ? -34.339 109.817 153.981 1.00 121.08 423 PHE A CA 1
ATOM 3185 C C . PHE A 1 418 ? -33.740 111.057 154.619 1.00 124.54 423 PHE A C 1
ATOM 3186 O O . PHE A 1 418 ? -33.029 111.803 153.963 1.00 126.90 423 PHE A O 1
ATOM 3194 N N . ILE A 1 419 ? -34.038 111.276 155.894 1.00 129.31 424 ILE A N 1
ATOM 3195 C CA . ILE A 1 419 ? -33.537 112.437 156.618 1.00 134.06 424 ILE A CA 1
ATOM 3196 C C . ILE A 1 419 ? -32.056 112.288 156.971 1.00 134.64 424 ILE A C 1
ATOM 3197 O O . ILE A 1 419 ? -31.227 113.149 156.624 1.00 134.05 424 ILE A O 1
ATOM 3202 N N . ASP A 1 420 ? -31.731 111.185 157.644 1.00 133.67 425 ASP A N 1
ATOM 3203 C CA . ASP A 1 420 ? -30.351 110.886 158.010 1.00 131.03 425 ASP A CA 1
ATOM 3204 C C . ASP A 1 420 ? -29.450 110.876 156.780 1.00 127.34 425 ASP A C 1
ATOM 3205 O O . ASP A 1 420 ? -28.340 111.405 156.812 1.00 128.92 425 ASP A O 1
ATOM 3210 N N . LEU A 1 421 ? -29.940 110.283 155.695 1.00 122.05 426 LEU A N 1
ATOM 3211 C CA . LEU A 1 421 ? -29.204 110.270 154.436 1.00 119.81 426 LEU A CA 1
ATOM 3212 C C . LEU A 1 421 ? -29.139 111.656 153.798 1.00 123.16 426 LEU A C 1
ATOM 3213 O O . LEU A 1 421 ? -28.126 112.020 153.199 1.00 120.99 426 LEU A O 1
ATOM 3218 N N . ALA A 1 422 ? -30.219 112.423 153.927 1.00 127.77 427 ALA A N 1
ATOM 3219 C CA . ALA A 1 422 ? -30.287 113.754 153.332 1.00 127.68 427 ALA A CA 1
ATOM 3220 C C . ALA A 1 422 ? -29.224 114.651 153.919 1.00 131.54 427 ALA A C 1
ATOM 3221 O O . ALA A 1 422 ? -28.667 115.502 153.225 1.00 136.50 427 ALA A O 1
ATOM 3223 N N . HIS A 1 423 ? -28.947 114.464 155.205 1.00 132.49 428 HIS A N 1
ATOM 3224 C CA . HIS A 1 423 ? -27.930 115.278 155.864 1.00 135.44 428 HIS A CA 1
ATOM 3225 C C . HIS A 1 423 ? -26.553 115.174 155.199 1.00 127.76 428 HIS A C 1
ATOM 3226 O O . HIS A 1 423 ? -25.787 116.139 155.192 1.00 125.35 428 HIS A O 1
ATOM 3233 N N . TYR A 1 424 ? -26.252 114.013 154.624 1.00 122.17 429 TYR A N 1
ATOM 3234 C CA . TYR A 1 424 ? -24.904 113.741 154.128 1.00 118.92 429 TYR A CA 1
ATOM 3235 C C . TYR A 1 424 ? -24.637 114.087 152.661 1.00 118.84 429 TYR A C 1
ATOM 3236 O O . TYR A 1 424 ? -23.494 114.347 152.289 1.00 123.61 429 TYR A O 1
ATOM 3253 N N . LYS A 1 426 ? -26.459 116.649 150.221 1.00 124.85 431 LYS A N 1
ATOM 3254 C CA . LYS A 1 426 ? -27.488 117.628 149.879 1.00 124.33 431 LYS A CA 1
ATOM 3255 C C . LYS A 1 426 ? -27.664 117.847 148.374 1.00 126.64 431 LYS A C 1
ATOM 3256 O O . LYS A 1 426 ? -28.643 118.456 147.939 1.00 122.94 431 LYS A O 1
ATOM 3262 N N . ASN A 1 427 ? -26.721 117.343 147.584 1.00 133.48 432 ASN A N 1
ATOM 3263 C CA . ASN A 1 427 ? -26.814 117.429 146.131 1.00 136.40 432 ASN A CA 1
ATOM 3264 C C . ASN A 1 427 ? -27.898 116.520 145.558 1.00 135.36 432 ASN A C 1
ATOM 3265 O O . ASN A 1 427 ? -28.627 116.907 144.646 1.00 135.24 432 ASN A O 1
ATOM 3270 N N . HIS A 1 428 ? -28.003 115.312 146.103 1.00 133.35 433 HIS A N 1
ATOM 3271 C CA . HIS A 1 428 ? -28.922 114.312 145.571 1.00 130.10 433 HIS A CA 1
ATOM 3272 C C . HIS A 1 428 ? -30.095 113.997 146.492 1.00 123.86 433 HIS A C 1
ATOM 3273 O O . HIS A 1 428 ? -30.582 112.866 146.508 1.00 114.30 433 HIS A O 1
ATOM 3280 N N . ILE A 1 429 ? -30.553 114.984 147.255 1.00 125.86 434 ILE A N 1
ATOM 3281 C CA . ILE A 1 429 ? -31.675 114.747 148.156 1.00 119.59 434 ILE A CA 1
ATOM 3282 C C . ILE A 1 429 ? -32.985 114.628 147.389 1.00 117.14 434 ILE A C 1
ATOM 3283 O O . ILE A 1 429 ? -33.817 113.775 147.707 1.00 107.57 434 ILE A O 1
ATOM 3288 N N . ILE A 1 430 ? -33.151 115.474 146.373 1.00 116.37 435 ILE A N 1
ATOM 3289 C CA . ILE A 1 430 ? -34.367 115.490 145.566 1.00 125.00 435 ILE A CA 1
ATOM 3290 C C . ILE A 1 430 ? -34.691 114.092 145.066 1.00 124.99 435 ILE A C 1
ATOM 3291 O O . ILE A 1 430 ? -35.792 113.581 145.284 1.00 129.33 435 ILE A O 1
ATOM 3296 N N . CYS A 1 431 ? -33.709 113.475 144.416 1.00 119.19 436 CYS A N 1
ATOM 3297 C CA . CYS A 1 431 ? -33.840 112.112 143.927 1.00 117.06 436 CYS A CA 1
ATOM 3298 C C . CYS A 1 431 ? -34.249 111.176 145.065 1.00 117.76 436 CYS A C 1
ATOM 3299 O O . CYS A 1 431 ? -35.205 110.406 144.931 1.00 120.83 436 CYS A O 1
ATOM 3302 N N . LEU A 1 432 ? -33.551 111.277 146.195 1.00 113.67 437 LEU A N 1
ATOM 3303 C CA . LEU A 1 432 ? -33.889 110.486 147.375 1.00 110.69 437 LEU A CA 1
ATOM 3304 C C . LEU A 1 432 ? -35.336 110.712 147.801 1.00 115.42 437 LEU A C 1
ATOM 3305 O O . LEU A 1 432 ? -36.033 109.770 148.181 1.00 120.70 437 LEU A O 1
ATOM 3310 N N . PHE A 1 433 ? -35.789 111.961 147.721 1.00 114.52 438 PHE A N 1
ATOM 3311 C CA . PHE A 1 433 ? -37.152 112.285 148.124 1.00 119.47 438 PHE A CA 1
ATOM 3312 C C . PHE A 1 433 ? -38.166 111.591 147.226 1.00 120.24 438 PHE A C 1
ATOM 3313 O O . PHE A 1 433 ? -39.261 111.241 147.668 1.00 111.31 438 PHE A O 1
ATOM 3321 N N . ASN A 1 434 ? -37.792 111.376 145.968 1.00 118.09 439 ASN A N 1
ATOM 3322 C CA . ASN A 1 434 ? -38.683 110.705 145.033 1.00 119.10 439 ASN A CA 1
ATOM 3323 C C . ASN A 1 434 ? -38.831 109.221 145.359 1.00 120.68 439 ASN A C 1
ATOM 3324 O O . ASN A 1 434 ? -39.665 108.530 144.775 1.00 122.72 439 ASN A O 1
ATOM 3329 N N . ILE A 1 435 ? -38.025 108.739 146.302 1.00 119.97 440 ILE A N 1
ATOM 3330 C CA . ILE A 1 435 ? -38.075 107.337 146.699 1.00 114.76 440 ILE A CA 1
ATOM 3331 C C . ILE A 1 435 ? -38.866 107.150 147.997 1.00 122.01 440 ILE A C 1
ATOM 3332 O O . ILE A 1 435 ? -39.164 106.029 148.401 1.00 124.53 440 ILE A O 1
ATOM 3337 N N . VAL A 1 436 ? -39.222 108.248 148.652 1.00 128.08 441 VAL A N 1
ATOM 3338 C CA . VAL A 1 436 ? -39.994 108.137 149.884 1.00 136.60 441 VAL A CA 1
ATOM 3339 C C . VAL A 1 436 ? -41.490 108.062 149.599 1.00 149.96 441 VAL A C 1
ATOM 3340 O O . VAL A 1 436 ? -42.080 109.022 149.104 1.00 158.70 441 VAL A O 1
ATOM 3344 N N . GLU A 1 437 ? -42.101 106.920 149.906 1.00 151.49 442 GLU A N 1
ATOM 3345 C CA . GLU A 1 437 ? -43.553 106.797 149.810 1.00 160.42 442 GLU A CA 1
ATOM 3346 C C . GLU A 1 437 ? -44.169 106.487 151.171 1.00 158.15 442 GLU A C 1
ATOM 3347 O O . GLU A 1 437 ? -44.862 105.485 151.344 1.00 160.51 442 GLU A O 1
ATOM 3353 N N . THR A 1 438 ? -43.892 107.350 152.141 1.00 153.62 443 THR A N 1
ATOM 3354 C CA . THR A 1 438 ? -44.579 107.296 153.421 1.00 146.81 443 THR A CA 1
ATOM 3355 C C . THR A 1 438 ? -45.833 108.140 153.278 1.00 145.80 443 THR A C 1
ATOM 3356 O O . THR A 1 438 ? -45.748 109.358 153.179 1.00 145.30 443 THR A O 1
ATOM 3360 N N . GLU A 1 439 ? -46.993 107.493 153.248 1.00 151.46 444 GLU A N 1
ATOM 3361 C CA . GLU A 1 439 ? -48.250 108.206 153.047 1.00 165.35 444 GLU A CA 1
ATOM 3362 C C . GLU A 1 439 ? -48.596 109.108 154.231 1.00 169.04 444 GLU A C 1
ATOM 3363 O O . GLU A 1 439 ? -49.156 110.191 154.053 1.00 169.94 444 GLU A O 1
ATOM 3369 N N . VAL A 1 440 ? -48.258 108.660 155.436 1.00 126.96 445 VAL A N 1
ATOM 3370 C CA . VAL A 1 440 ? -48.497 109.447 156.644 1.00 119.38 445 VAL A CA 1
ATOM 3371 C C . VAL A 1 440 ? -47.247 109.528 157.519 1.00 120.09 445 VAL A C 1
ATOM 3372 O O . VAL A 1 440 ? -46.753 108.508 158.000 1.00 128.18 445 VAL A O 1
ATOM 3376 N N . PRO A 1 441 ? -46.719 110.748 157.708 1.00 111.86 446 PRO A N 1
ATOM 3377 C CA . PRO A 1 441 ? -45.592 110.990 158.611 1.00 111.46 446 PRO A CA 1
ATOM 3378 C C . PRO A 1 441 ? -46.039 111.590 159.940 1.00 109.13 446 PRO A C 1
ATOM 3379 O O . PRO A 1 441 ? -47.130 112.151 160.032 1.00 109.01 446 PRO A O 1
ATOM 3383 N N . SER A 1 442 ? -45.195 111.471 160.959 1.00 110.66 447 SER A N 1
ATOM 3384 C CA . SER A 1 442 ? -45.475 112.059 162.264 1.00 111.54 447 SER A CA 1
ATOM 3385 C C . SER A 1 442 ? -45.342 113.579 162.218 1.00 106.65 447 SER A C 1
ATOM 3386 O O . SER A 1 442 ? -44.724 114.128 161.306 1.00 104.90 447 SER A O 1
ATOM 3389 N N . SER A 1 443 ? -45.923 114.254 163.205 1.00 104.36 448 SER A N 1
ATOM 3390 C CA . SER A 1 443 ? -45.843 115.709 163.287 1.00 99.69 448 SER A CA 1
ATOM 3391 C C . SER A 1 443 ? -44.427 116.174 163.619 1.00 97.86 448 SER A C 1
ATOM 3392 O O . SER A 1 443 ? -44.026 117.278 163.258 1.00 96.04 448 SER A O 1
ATOM 3395 N N . ILE A 1 444 ? -43.675 115.323 164.309 1.00 103.45 449 ILE A N 1
ATOM 3396 C CA . ILE A 1 444 ? -42.291 115.625 164.655 1.00 104.25 449 ILE A CA 1
ATOM 3397 C C . ILE A 1 444 ? -41.378 115.439 163.443 1.00 103.09 449 ILE A C 1
ATOM 3398 O O . ILE A 1 444 ? -40.464 116.236 163.208 1.00 99.62 449 ILE A O 1
ATOM 3403 N N . LEU A 1 445 ? -41.641 114.386 162.674 1.00 105.93 450 LEU A N 1
ATOM 3404 C CA . LEU A 1 445 ? -40.883 114.105 161.458 1.00 106.40 450 LEU A CA 1
ATOM 3405 C C . LEU A 1 445 ? -40.967 115.267 160.476 1.00 100.53 450 LEU A C 1
ATOM 3406 O O . LEU A 1 445 ? -40.014 115.549 159.749 1.00 104.68 450 LEU A O 1
ATOM 3411 N N . PHE A 1 446 ? -42.115 115.936 160.457 1.00 92.82 451 PHE A N 1
ATOM 3412 C CA . PHE A 1 446 ? -42.280 117.122 159.631 1.00 88.47 451 PHE A CA 1
ATOM 3413 C C . PHE A 1 446 ? -41.311 118.215 160.053 1.00 88.79 451 PHE A C 1
ATOM 3414 O O . PHE A 1 446 ? -40.545 118.712 159.235 1.00 88.30 451 PHE A O 1
ATOM 3422 N N . SER A 1 447 ? -41.344 118.577 161.333 1.00 90.75 452 SER A N 1
ATOM 3423 C CA . SER A 1 447 ? -40.462 119.615 161.859 1.00 88.11 452 SER A CA 1
ATOM 3424 C C . SER A 1 447 ? -38.992 119.272 161.635 1.00 88.39 452 SER A C 1
ATOM 3425 O O . SER A 1 447 ? -38.173 120.163 161.417 1.00 84.60 452 SER A O 1
ATOM 3428 N N . LYS A 1 448 ? -38.662 117.982 161.687 1.00 93.76 453 LYS A N 1
ATOM 3429 C CA . LYS A 1 448 ? -37.312 117.528 161.357 1.00 95.58 453 LYS A CA 1
ATOM 3430 C C . LYS A 1 448 ? -36.997 117.840 159.897 1.00 91.83 453 LYS A C 1
ATOM 3431 O O . LYS A 1 448 ? -35.970 118.453 159.580 1.00 93.41 453 LYS A O 1
ATOM 3437 N N . LEU A 1 449 ? -37.898 117.408 159.018 1.00 88.84 454 LEU A N 1
ATOM 3438 C CA . LEU A 1 449 ? -37.778 117.624 157.580 1.00 86.74 454 LEU A CA 1
ATOM 3439 C C . LEU A 1 449 ? -37.561 119.096 157.230 1.00 87.42 454 LEU A C 1
ATOM 3440 O O . LEU A 1 449 ? -36.658 119.437 156.463 1.00 89.65 454 LEU A O 1
ATOM 3445 N N . TYR A 1 450 ? -38.391 119.964 157.796 1.00 81.23 455 TYR A N 1
ATOM 3446 C CA . TYR A 1 450 ? -38.266 121.393 157.559 1.00 73.07 455 TYR A CA 1
ATOM 3447 C C . TYR A 1 450 ? -36.952 121.916 158.123 1.00 80.59 455 TYR A C 1
ATOM 3448 O O . TYR A 1 450 ? -36.228 122.636 157.440 1.00 87.68 455 TYR A O 1
ATOM 3457 N N . SER A 1 451 ? -36.643 121.536 159.361 1.00 84.12 456 SER A N 1
ATOM 3458 C CA . SER A 1 451 ? -35.414 121.977 160.022 1.00 84.60 456 SER A CA 1
ATOM 3459 C C . SER A 1 451 ? -34.161 121.645 159.224 1.00 90.85 456 SER A C 1
ATOM 3460 O O . SER A 1 451 ? -33.187 122.397 159.258 1.00 91.31 456 SER A O 1
ATOM 3463 N N . LEU A 1 452 ? -34.178 120.523 158.510 1.00 98.86 457 LEU A N 1
ATOM 3464 C CA . LEU A 1 452 ? -33.050 120.188 157.646 1.00 103.87 457 LEU A CA 1
ATOM 3465 C C . LEU A 1 452 ? -33.160 120.897 156.299 1.00 93.69 457 LEU A C 1
ATOM 3466 O O . LEU A 1 452 ? -32.149 121.174 155.653 1.00 101.56 457 LEU A O 1
ATOM 3471 N N . LEU A 1 453 ? -34.387 121.190 155.879 1.00 76.65 458 LEU A N 1
ATOM 3472 C CA . LEU A 1 453 ? -34.604 121.951 154.653 1.00 81.65 458 LEU A CA 1
ATOM 3473 C C . LEU A 1 453 ? -34.038 123.361 154.769 1.00 86.70 458 LEU A C 1
ATOM 3474 O O . LEU A 1 453 ? -33.615 123.950 153.775 1.00 87.82 458 LEU A O 1
ATOM 3479 N N . ARG A 1 454 ? -34.048 123.904 155.983 1.00 89.94 459 ARG A N 1
ATOM 3480 C CA . ARG A 1 454 ? -33.514 125.240 156.221 1.00 90.78 459 ARG A CA 1
ATOM 3481 C C . ARG A 1 454 ? -32.008 125.243 155.985 1.00 104.10 459 ARG A C 1
ATOM 3482 O O . ARG A 1 454 ? -31.447 126.220 155.487 1.00 107.99 459 ARG A O 1
ATOM 3490 N N . GLU A 1 455 ? -31.364 124.135 156.340 1.00 112.24 460 GLU A N 1
ATOM 3491 C CA . GLU A 1 455 ? -29.924 123.984 156.166 1.00 119.31 460 GLU A CA 1
ATOM 3492 C C . GLU A 1 455 ? -29.579 123.455 154.781 1.00 111.54 460 GLU A C 1
ATOM 3493 O O . GLU A 1 455 ? -29.079 122.341 154.651 1.00 120.10 460 GLU A O 1
ATOM 3499 N N . LEU A 1 456 ? -29.838 124.246 153.747 1.00 102.69 461 LEU A N 1
ATOM 3500 C CA . LEU A 1 456 ? -29.540 123.808 152.388 1.00 109.57 461 LEU A CA 1
ATOM 3501 C C . LEU A 1 456 ? -28.736 124.841 151.604 1.00 118.14 461 LEU A C 1
ATOM 3502 O O . LEU A 1 456 ? -28.916 126.046 151.781 1.00 114.81 461 LEU A O 1
ATOM 3507 N N . ASP A 1 457 ? -27.851 124.354 150.739 1.00 131.52 462 ASP A N 1
ATOM 3508 C CA . ASP A 1 457 ? -26.940 125.213 149.990 1.00 137.07 462 ASP A CA 1
ATOM 3509 C C . ASP A 1 457 ? -27.655 126.185 149.054 1.00 133.32 462 ASP A C 1
ATOM 3510 O O . ASP A 1 457 ? -27.432 127.393 149.121 1.00 134.52 462 ASP A O 1
ATOM 3515 N N . SER A 1 458 ? -28.511 125.659 148.184 1.00 128.93 463 SER A N 1
ATOM 3516 C CA . SER A 1 458 ? -29.172 126.492 147.186 1.00 122.49 463 SER A CA 1
ATOM 3517 C C . SER A 1 458 ? -30.641 126.713 147.506 1.00 110.71 463 SER A C 1
ATOM 3518 O O . SER A 1 458 ? -31.235 125.982 148.297 1.00 108.78 463 SER A O 1
ATOM 3521 N N . HIS A 1 459 ? -31.221 127.725 146.876 1.00 109.08 464 HIS A N 1
ATOM 3522 C CA . HIS A 1 459 ? -32.620 128.047 147.091 1.00 115.33 464 HIS A CA 1
ATOM 3523 C C . HIS A 1 459 ? -33.479 127.355 146.042 1.00 115.86 464 HIS A C 1
ATOM 3524 O O . HIS A 1 459 ? -34.695 127.247 146.193 1.00 117.52 464 HIS A O 1
ATOM 3531 N N . GLY A 1 460 ? -32.834 126.879 144.983 1.00 114.27 465 GLY A N 1
ATOM 3532 C CA . GLY A 1 460 ? -33.519 126.101 143.967 1.00 111.66 465 GLY A CA 1
ATOM 3533 C C . GLY A 1 460 ? -33.941 124.754 144.519 1.00 108.76 465 GLY A C 1
ATOM 3534 O O . GLY A 1 460 ? -35.096 124.336 144.365 1.00 111.55 465 GLY A O 1
ATOM 3535 N N . VAL A 1 461 ? -33.000 124.075 145.169 1.00 105.75 466 VAL A N 1
ATOM 3536 C CA . VAL A 1 461 ? -33.281 122.796 145.809 1.00 106.84 466 VAL A CA 1
ATOM 3537 C C . VAL A 1 461 ? -34.384 122.949 146.851 1.00 106.72 466 VAL A C 1
ATOM 3538 O O . VAL A 1 461 ? -35.317 122.152 146.889 1.00 109.89 466 VAL A O 1
ATOM 3542 N N . GLN A 1 462 ? -34.278 123.981 147.682 1.00 99.62 467 GLN A N 1
ATOM 3543 C CA . GLN A 1 462 ? -35.312 124.275 148.669 1.00 92.33 467 GLN A CA 1
ATOM 3544 C C . GLN A 1 462 ? -36.669 124.491 148.005 1.00 84.79 467 GLN A C 1
ATOM 3545 O O . GLN A 1 462 ? -37.693 123.995 148.484 1.00 84.37 467 GLN A O 1
ATOM 3551 N N . LYS A 1 463 ? -36.666 125.223 146.896 1.00 82.50 468 LYS A N 1
ATOM 3552 C CA . LYS A 1 463 ? -37.894 125.518 146.166 1.00 89.04 468 LYS A CA 1
ATOM 3553 C C . LYS A 1 463 ? -38.580 124.241 145.685 1.00 95.63 468 LYS A C 1
ATOM 3554 O O . LYS A 1 463 ? -39.732 123.965 146.049 1.00 97.46 468 LYS A O 1
ATOM 3560 N N . GLU A 1 464 ? -37.868 123.457 144.878 1.00 96.03 469 GLU A N 1
ATOM 3561 C CA . GLU A 1 464 ? -38.452 122.242 144.313 1.00 91.73 469 GLU A CA 1
ATOM 3562 C C . GLU A 1 464 ? -38.816 121.230 145.398 1.00 86.84 469 GLU A C 1
ATOM 3563 O O . GLU A 1 464 ? -39.832 120.536 145.293 1.00 93.22 469 GLU A O 1
ATOM 3585 N N . GLU A 1 467 ? -41.979 122.233 146.855 1.00 87.58 472 GLU A N 1
ATOM 3586 C CA . GLU A 1 467 ? -43.002 121.917 145.857 1.00 91.23 472 GLU A CA 1
ATOM 3587 C C . GLU A 1 467 ? -43.452 120.455 145.897 1.00 86.37 472 GLU A C 1
ATOM 3588 O O . GLU A 1 467 ? -44.650 120.168 145.911 1.00 85.54 472 GLU A O 1
ATOM 3594 N N . GLU A 1 468 ? -42.495 119.533 145.916 1.00 87.83 473 GLU A N 1
ATOM 3595 C CA . GLU A 1 468 ? -42.831 118.110 145.921 1.00 94.43 473 GLU A CA 1
ATOM 3596 C C . GLU A 1 468 ? -43.397 117.634 147.261 1.00 92.68 473 GLU A C 1
ATOM 3597 O O . GLU A 1 468 ? -44.271 116.761 147.303 1.00 97.86 473 GLU A O 1
ATOM 3603 N N . ILE A 1 469 ? -42.892 118.210 148.349 1.00 84.19 474 ILE A N 1
ATOM 3604 C CA . ILE A 1 469 ? -43.427 117.946 149.681 1.00 79.72 474 ILE A CA 1
ATOM 3605 C C . ILE A 1 469 ? -44.899 118.325 149.746 1.00 78.74 474 ILE A C 1
ATOM 3606 O O . ILE A 1 469 ? -45.723 117.578 150.278 1.00 79.14 474 ILE A O 1
ATOM 3611 N N . PHE A 1 470 ? -45.228 119.493 149.205 1.00 81.88 475 PHE A N 1
ATOM 3612 C CA . PHE A 1 470 ? -46.623 119.906 149.131 1.00 84.89 475 PHE A CA 1
ATOM 3613 C C . PHE A 1 470 ? -47.422 118.989 148.210 1.00 91.42 475 PHE A C 1
ATOM 3614 O O . PHE A 1 470 ? -48.562 118.636 148.516 1.00 92.29 475 PHE A O 1
ATOM 3622 N N . ASP A 1 471 ? -46.819 118.601 147.090 1.00 99.73 476 ASP A N 1
ATOM 3623 C CA . ASP A 1 471 ? -47.480 117.714 146.137 1.00 109.39 476 ASP A CA 1
ATOM 3624 C C . ASP A 1 471 ? -47.895 116.383 146.753 1.00 110.78 476 ASP A C 1
ATOM 3625 O O . ASP A 1 471 ? -48.978 115.874 146.474 1.00 120.43 476 ASP A O 1
ATOM 3630 N N . LYS A 1 472 ? -47.032 115.828 147.595 1.00 100.88 477 LYS A N 1
ATOM 3631 C CA . LYS A 1 472 ? -47.299 114.530 148.203 1.00 97.78 477 LYS A CA 1
ATOM 3632 C C . LYS A 1 472 ? -48.291 114.595 149.372 1.00 104.30 477 LYS A C 1
ATOM 3633 O O . LYS A 1 472 ? -49.126 113.702 149.529 1.00 112.15 477 LYS A O 1
ATOM 3639 N N . TYR A 1 473 ? -48.206 115.650 150.182 1.00 101.33 478 TYR A N 1
ATOM 3640 C CA . TYR A 1 473 ? -49.044 115.771 151.375 1.00 97.85 478 TYR A CA 1
ATOM 3641 C C . TYR A 1 473 ? -49.684 117.143 151.518 1.00 99.00 478 TYR A C 1
ATOM 3642 O O . TYR A 1 473 ? -49.420 117.831 152.500 1.00 100.84 478 TYR A O 1
ATOM 3651 N N . GLY A 1 474 ? -50.527 117.530 150.564 1.00 101.46 479 GLY A N 1
ATOM 3652 C CA . GLY A 1 474 ? -51.141 118.849 150.566 1.00 103.58 479 GLY A CA 1
ATOM 3653 C C . GLY A 1 474 ? -51.651 119.332 151.914 1.00 102.32 479 GLY A C 1
ATOM 3654 O O . GLY A 1 474 ? -51.182 120.345 152.440 1.00 107.84 479 GLY A O 1
ATOM 3655 N N . LYS A 1 475 ? -52.591 118.587 152.485 1.00 95.19 480 LYS A N 1
ATOM 3656 C CA . LYS A 1 475 ? -53.209 118.955 153.755 1.00 86.01 480 LYS A CA 1
ATOM 3657 C C . LYS A 1 475 ? -52.188 118.970 154.897 1.00 79.86 480 LYS A C 1
ATOM 3658 O O . LYS A 1 475 ? -52.040 119.971 155.613 1.00 78.60 480 LYS A O 1
ATOM 3672 N N . ALA A 1 477 ? -48.843 118.922 154.822 1.00 77.48 482 ALA A N 1
ATOM 3673 C CA . ALA A 1 477 ? -47.770 119.892 154.636 1.00 70.17 482 ALA A CA 1
ATOM 3674 C C . ALA A 1 477 ? -48.277 121.301 154.907 1.00 69.02 482 ALA A C 1
ATOM 3675 O O . ALA A 1 477 ? -47.548 122.134 155.442 1.00 67.47 482 ALA A O 1
ATOM 3677 N N . LEU A 1 478 ? -49.528 121.563 154.536 1.00 73.69 483 LEU A N 1
ATOM 3678 C CA . LEU A 1 478 ? -50.129 122.868 154.791 1.00 70.48 483 LEU A CA 1
ATOM 3679 C C . LEU A 1 478 ? -50.181 123.151 156.288 1.00 67.65 483 LEU A C 1
ATOM 3680 O O . LEU A 1 478 ? -49.690 124.183 156.754 1.00 59.95 483 LEU A O 1
ATOM 3685 N N . LEU A 1 479 ? -50.765 122.219 157.037 1.00 72.19 484 LEU A N 1
ATOM 3686 C CA . LEU A 1 479 ? -50.927 122.388 158.479 1.00 72.29 484 LEU A CA 1
ATOM 3687 C C . LEU A 1 479 ? -49.590 122.397 159.230 1.00 72.64 484 LEU A C 1
ATOM 3688 O O . LEU A 1 479 ? -49.288 123.339 159.979 1.00 78.29 484 LEU A O 1
ATOM 3693 N N . SER A 1 480 ? -48.795 121.350 159.023 1.00 70.46 485 SER A N 1
ATOM 3694 C CA . SER A 1 480 ? -47.503 121.220 159.695 1.00 74.49 485 SER A CA 1
ATOM 3695 C C . SER A 1 480 ? -46.570 122.377 159.357 1.00 77.71 485 SER A C 1
ATOM 3696 O O . SER A 1 480 ? -45.872 122.896 160.228 1.00 81.89 485 SER A O 1
ATOM 3699 N N . GLY A 1 481 ? -46.566 122.778 158.090 1.00 76.95 486 GLY A N 1
ATOM 3700 C CA . GLY A 1 481 ? -45.779 123.916 157.654 1.00 72.52 486 GLY A CA 1
ATOM 3701 C C . GLY A 1 481 ? -46.252 125.197 158.311 1.00 67.84 486 GLY A C 1
ATOM 3702 O O . GLY A 1 481 ? -45.440 126.021 158.730 1.00 64.12 486 GLY A O 1
ATOM 3703 N N . LEU A 1 482 ? -47.571 125.356 158.397 1.00 72.61 487 LEU A N 1
ATOM 3704 C CA . LEU A 1 482 ? -48.179 126.502 159.071 1.00 69.91 487 LEU A CA 1
ATOM 3705 C C . LEU A 1 482 ? -47.646 126.630 160.488 1.00 67.24 487 LEU A C 1
ATOM 3706 O O . LEU A 1 482 ? -47.006 127.629 160.839 1.00 63.49 487 LEU A O 1
ATOM 3711 N N . ASN A 1 483 ? -47.895 125.598 161.289 1.00 71.30 488 ASN A N 1
ATOM 3712 C CA . ASN A 1 483 ? -47.448 125.583 162.676 1.00 81.37 488 ASN A CA 1
ATOM 3713 C C . ASN A 1 483 ? -45.943 125.806 162.821 1.00 76.56 488 ASN A C 1
ATOM 3714 O O . ASN A 1 483 ? -45.499 126.745 163.499 1.00 74.59 488 ASN A O 1
ATOM 3719 N N . TYR A 1 484 ? -45.171 124.937 162.173 1.00 76.24 489 TYR A N 1
ATOM 3720 C CA . TYR A 1 484 ? -43.714 124.983 162.234 1.00 76.67 489 TYR A CA 1
ATOM 3721 C C . TYR A 1 484 ? -43.174 126.362 161.891 1.00 73.58 489 TYR A C 1
ATOM 3722 O O . TYR A 1 484 ? -42.564 127.022 162.731 1.00 75.76 489 TYR A O 1
ATOM 3731 N N . PHE A 1 485 ? -43.400 126.791 160.654 1.00 69.13 490 PHE A N 1
ATOM 3732 C CA . PHE A 1 485 ? -42.841 128.050 160.178 1.00 72.83 490 PHE A CA 1
ATOM 3733 C C . PHE A 1 485 ? -43.360 129.258 160.947 1.00 76.50 490 PHE A C 1
ATOM 3734 O O . PHE A 1 485 ? -42.688 130.290 161.010 1.00 70.26 490 PHE A O 1
ATOM 3742 N N . LEU A 1 486 ? -44.547 129.134 161.537 1.00 82.65 491 LEU A N 1
ATOM 3743 C CA . LEU A 1 486 ? -45.028 130.191 162.418 1.00 80.00 491 LEU A CA 1
ATOM 3744 C C . LEU A 1 486 ? -44.165 130.269 163.676 1.00 83.28 491 LEU A C 1
ATOM 3745 O O . LEU A 1 486 ? -43.722 131.349 164.066 1.00 79.68 491 LEU A O 1
ATOM 3750 N N . GLU A 1 487 ? -43.915 129.121 164.301 1.00 92.64 492 GLU A N 1
ATOM 3751 C CA . GLU A 1 487 ? -43.163 129.109 165.556 1.00 98.88 492 GLU A CA 1
ATOM 3752 C C . GLU A 1 487 ? -41.664 129.391 165.417 1.00 94.37 492 GLU A C 1
ATOM 3753 O O . GLU A 1 487 ? -41.125 130.265 166.096 1.00 97.69 492 GLU A O 1
ATOM 3759 N N . ASN A 1 488 ? -40.999 128.651 164.537 1.00 84.99 493 ASN A N 1
ATOM 3760 C CA . ASN A 1 488 ? -39.539 128.601 164.534 1.00 84.68 493 ASN A CA 1
ATOM 3761 C C . ASN A 1 488 ? -38.806 129.749 163.837 1.00 87.30 493 ASN A C 1
ATOM 3762 O O . ASN A 1 488 ? -37.794 130.237 164.342 1.00 90.66 493 ASN A O 1
ATOM 3767 N N . VAL A 1 489 ? -39.305 130.173 162.681 1.00 84.36 494 VAL A N 1
ATOM 3768 C CA . VAL A 1 489 ? -38.633 131.212 161.901 1.00 79.15 494 VAL A CA 1
ATOM 3769 C C . VAL A 1 489 ? -38.813 132.604 162.501 1.00 81.43 494 VAL A C 1
ATOM 3770 O O . VAL A 1 489 ? -39.937 133.049 162.734 1.00 87.15 494 VAL A O 1
ATOM 3774 N N . SER A 1 490 ? -37.697 133.284 162.746 1.00 82.56 495 SER A N 1
ATOM 3775 C CA . SER A 1 490 ? -37.723 134.640 163.284 1.00 86.07 495 SER A CA 1
ATOM 3776 C C . SER A 1 490 ? -36.883 135.586 162.430 1.00 88.73 495 SER A C 1
ATOM 3777 O O . SER A 1 490 ? -36.595 136.712 162.834 1.00 85.80 495 SER A O 1
ATOM 3780 N N . GLU A 1 491 ? -36.496 135.120 161.247 1.00 91.71 496 GLU A N 1
ATOM 3781 C CA . GLU A 1 491 ? -35.681 135.908 160.331 1.00 90.91 496 GLU A CA 1
ATOM 3782 C C . GLU A 1 491 ? -35.941 135.422 158.907 1.00 87.30 496 GLU A C 1
ATOM 3783 O O . GLU A 1 491 ? -36.088 134.222 158.685 1.00 90.55 496 GLU A O 1
ATOM 3789 N N . PRO A 1 492 ? -36.015 136.354 157.940 1.00 84.85 497 PRO A N 1
ATOM 3790 C CA . PRO A 1 492 ? -36.324 136.014 156.544 1.00 83.29 497 PRO A CA 1
ATOM 3791 C C . PRO A 1 492 ? -35.380 134.984 155.929 1.00 91.15 497 PRO A C 1
ATOM 3792 O O . PRO A 1 492 ? -34.214 135.277 155.664 1.00 98.79 497 PRO A O 1
ATOM 3796 N N . GLU A 1 493 ? -35.901 133.781 155.710 1.00 85.70 498 GLU A N 1
ATOM 3797 C CA . GLU A 1 493 ? -35.166 132.718 155.044 1.00 82.26 498 GLU A CA 1
ATOM 3798 C C . GLU A 1 493 ? -35.943 132.311 153.804 1.00 80.35 498 GLU A C 1
ATOM 3799 O O . GLU A 1 493 ? -37.135 132.598 153.696 1.00 85.58 498 GLU A O 1
ATOM 3805 N N . TYR A 1 494 ? -35.280 131.640 152.871 1.00 78.73 499 TYR A N 1
ATOM 3806 C CA . TYR A 1 494 ? -35.944 131.251 151.636 1.00 78.33 499 TYR A CA 1
ATOM 3807 C C . TYR A 1 494 ? -37.016 130.198 151.882 1.00 75.56 499 TYR A C 1
ATOM 3808 O O . TYR A 1 494 ? -38.072 130.231 151.259 1.00 74.28 499 TYR A O 1
ATOM 3817 N N . THR A 1 495 ? -36.736 129.268 152.791 1.00 72.49 500 THR A N 1
ATOM 3818 C CA . THR A 1 495 ? -37.645 128.159 153.071 1.00 65.19 500 THR A CA 1
ATOM 3819 C C . THR A 1 495 ? -39.002 128.651 153.573 1.00 64.12 500 THR A C 1
ATOM 3820 O O . THR A 1 495 ? -40.045 128.083 153.241 1.00 69.03 500 THR A O 1
ATOM 3824 N N . TYR A 1 496 ? -38.973 129.713 154.371 1.00 61.52 501 TYR A N 1
ATOM 3825 C CA . TYR A 1 496 ? -40.174 130.331 154.920 1.00 65.16 501 TYR A CA 1
ATOM 3826 C C . TYR A 1 496 ? -41.081 130.814 153.789 1.00 69.29 501 TYR A C 1
ATOM 3827 O O . TYR A 1 496 ? -42.248 130.400 153.657 1.00 69.88 501 TYR A O 1
ATOM 3836 N N . TYR A 1 497 ? -40.515 131.683 152.962 1.00 67.34 502 TYR A N 1
ATOM 3837 C CA . TYR A 1 497 ? -41.238 132.290 151.859 1.00 66.35 502 TYR A CA 1
ATOM 3838 C C . TYR A 1 497 ? -41.679 131.267 150.818 1.00 66.81 502 TYR A C 1
ATOM 3839 O O . TYR A 1 497 ? -42.748 131.400 150.225 1.00 73.24 502 TYR A O 1
ATOM 3848 N N . SER A 1 498 ? -40.859 130.244 150.603 1.00 64.08 503 SER A N 1
ATOM 3849 C CA . SER A 1 498 ? -41.209 129.184 149.667 1.00 67.94 503 SER A CA 1
ATOM 3850 C C . SER A 1 498 ? -42.382 128.378 150.215 1.00 71.88 503 SER A C 1
ATOM 3851 O O . SER A 1 498 ? -43.266 127.960 149.456 1.00 77.52 503 SER A O 1
ATOM 3854 N N . TYR A 1 499 ? -42.399 128.171 151.532 1.00 68.91 504 TYR A N 1
ATOM 3855 C CA . TYR A 1 499 ? -43.546 127.525 152.158 1.00 67.61 504 TYR A CA 1
ATOM 3856 C C . TYR A 1 499 ? -44.810 128.334 151.930 1.00 64.74 504 TYR A C 1
ATOM 3857 O O . TYR A 1 499 ? -45.823 127.791 151.502 1.00 65.13 504 TYR A O 1
ATOM 3866 N N . HIS A 1 500 ? -44.765 129.624 152.246 1.00 64.92 505 HIS A N 1
ATOM 3867 C CA . HIS A 1 500 ? -45.967 130.443 152.100 1.00 70.91 505 HIS A CA 1
ATOM 3868 C C . HIS A 1 500 ? -46.432 130.535 150.645 1.00 72.04 505 HIS A C 1
ATOM 3869 O O . HIS A 1 500 ? -47.636 130.567 150.366 1.00 77.01 505 HIS A O 1
ATOM 3876 N N . LEU A 1 501 ? -45.473 130.547 149.723 1.00 70.33 506 LEU A N 1
ATOM 3877 C CA . LEU A 1 501 ? -45.780 130.530 148.296 1.00 72.12 506 LEU A CA 1
ATOM 3878 C C . LEU A 1 501 ? -46.508 129.252 147.904 1.00 78.02 506 LEU A C 1
ATOM 3879 O O . LEU A 1 501 ? -47.527 129.297 147.212 1.00 83.50 506 LEU A O 1
ATOM 3884 N N . GLN A 1 502 ? -45.983 128.112 148.345 1.00 80.19 507 GLN A N 1
ATOM 3885 C CA . GLN A 1 502 ? -46.598 126.826 148.020 1.00 83.49 507 GLN A CA 1
ATOM 3886 C C . GLN A 1 502 ? -47.962 126.650 148.687 1.00 80.50 507 GLN A C 1
ATOM 3887 O O . GLN A 1 502 ? -48.857 126.014 148.131 1.00 87.20 507 GLN A O 1
ATOM 3893 N N . ALA A 1 503 ? -48.112 127.217 149.879 1.00 68.90 508 ALA A N 1
ATOM 3894 C CA . ALA A 1 503 ? -49.377 127.181 150.597 1.00 66.63 508 ALA A CA 1
ATOM 3895 C C . ALA A 1 503 ? -50.422 127.969 149.822 1.00 69.64 508 ALA A C 1
ATOM 3896 O O . ALA A 1 503 ? -51.534 127.488 149.592 1.00 72.08 508 ALA A O 1
ATOM 3898 N N . ALA A 1 504 ? -50.051 129.182 149.416 1.00 63.54 509 ALA A N 1
ATOM 3899 C CA . ALA A 1 504 ? -50.935 130.026 148.620 1.00 59.76 509 ALA A CA 1
ATOM 3900 C C . ALA A 1 504 ? -51.302 129.351 147.302 1.00 66.08 509 ALA A C 1
ATOM 3901 O O . ALA A 1 504 ? -52.449 129.416 146.860 1.00 68.32 509 ALA A O 1
ATOM 3903 N N . ASN A 1 505 ? -50.320 128.704 146.682 1.00 72.14 510 ASN A N 1
ATOM 3904 C CA . ASN A 1 505 ? -50.539 127.997 145.425 1.00 77.43 510 ASN A CA 1
ATOM 3905 C C . ASN A 1 505 ? -51.462 126.795 145.598 1.00 80.03 510 ASN A C 1
ATOM 3906 O O . ASN A 1 505 ? -52.204 126.430 144.684 1.00 78.15 510 ASN A O 1
ATOM 3911 N N . PHE A 1 506 ? -51.413 126.185 146.778 1.00 80.57 511 PHE A N 1
ATOM 3912 C CA . PHE A 1 506 ? -52.261 125.039 147.082 1.00 81.67 511 PHE A CA 1
ATOM 3913 C C . PHE A 1 506 ? -53.686 125.479 147.406 1.00 79.34 511 PHE A C 1
ATOM 3914 O O . PHE A 1 506 ? -54.645 124.755 147.143 1.00 83.24 511 PHE A O 1
ATOM 3922 N N . LEU A 1 507 ? -53.819 126.671 147.978 1.00 76.59 512 LEU A N 1
ATOM 3923 C CA . LEU A 1 507 ? -55.133 127.196 148.329 1.00 79.27 512 LEU A CA 1
ATOM 3924 C C . LEU A 1 507 ? -55.709 128.064 147.215 1.00 79.57 512 LEU A C 1
ATOM 3925 O O . LEU A 1 507 ? -56.846 128.528 147.310 1.00 77.18 512 LEU A O 1
ATOM 3930 N N . LYS A 1 508 ? -54.915 128.274 146.167 1.00 83.43 513 LYS A N 1
ATOM 3931 C CA . LYS A 1 508 ? -55.312 129.098 145.025 1.00 87.13 513 LYS A CA 1
ATOM 3932 C C . LYS A 1 508 ? -55.847 130.464 145.451 1.00 90.91 513 LYS A C 1
ATOM 3933 O O . LYS A 1 508 ? -56.944 130.865 145.058 1.00 95.60 513 LYS A O 1
ATOM 3939 N N . LEU A 1 509 ? -55.064 131.170 146.262 1.00 88.92 514 LEU A N 1
ATOM 3940 C CA . LEU A 1 509 ? -55.471 132.468 146.788 1.00 81.18 514 LEU A CA 1
ATOM 3941 C C . LEU A 1 509 ? -54.562 133.588 146.294 1.00 84.76 514 LEU A C 1
ATOM 3942 O O . LEU A 1 509 ? -53.374 133.623 146.615 1.00 80.57 514 LEU A O 1
ATOM 3947 N N . ASN A 1 510 ? -55.134 134.501 145.514 1.00 91.40 515 ASN A N 1
ATOM 3948 C CA . ASN A 1 510 ? -54.381 135.615 144.949 1.00 95.51 515 ASN A CA 1
ATOM 3949 C C . ASN A 1 510 ? -53.835 136.554 146.013 1.00 89.67 515 ASN A C 1
ATOM 3950 O O . ASN A 1 510 ? -52.713 137.041 145.902 1.00 88.97 515 ASN A O 1
ATOM 3955 N N . ASP A 1 511 ? -54.637 136.807 147.042 1.00 88.55 516 ASP A N 1
ATOM 3956 C CA . ASP A 1 511 ? -54.233 137.694 148.127 1.00 83.52 516 ASP A CA 1
ATOM 3957 C C . ASP A 1 511 ? -53.085 137.103 148.944 1.00 75.91 516 ASP A C 1
ATOM 3958 O O . ASP A 1 511 ? -52.173 137.821 149.357 1.00 78.09 516 ASP A O 1
ATOM 3963 N N . TYR A 1 512 ? -53.136 135.793 149.166 1.00 67.18 517 TYR A N 1
ATOM 3964 C CA . TYR A 1 512 ? -52.098 135.082 149.907 1.00 59.44 517 TYR A CA 1
ATOM 3965 C C . TYR A 1 512 ? -50.783 135.135 149.132 1.00 62.93 517 TYR A C 1
ATOM 3966 O O . TYR A 1 512 ? -49.733 135.463 149.692 1.00 67.09 517 TYR A O 1
ATOM 3975 N N . LYS A 1 513 ? -50.850 134.816 147.842 1.00 65.17 518 LYS A N 1
ATOM 3976 C CA . LYS A 1 513 ? -49.679 134.871 146.971 1.00 75.96 518 LYS A CA 1
ATOM 3977 C C . LYS A 1 513 ? -49.088 136.281 146.925 1.00 80.89 518 LYS A C 1
ATOM 3978 O O . LYS A 1 513 ? -47.874 136.460 147.053 1.00 76.13 518 LYS A O 1
ATOM 3984 N N . SER A 1 514 ? -49.960 137.272 146.753 1.00 86.27 519 SER A N 1
ATOM 3985 C CA . SER A 1 514 ? -49.558 138.676 146.677 1.00 85.48 519 SER A CA 1
ATOM 3986 C C . SER A 1 514 ? -48.849 139.132 147.947 1.00 79.36 519 SER A C 1
ATOM 3987 O O . SER A 1 514 ? -47.756 139.714 147.894 1.00 83.51 519 SER A O 1
ATOM 3990 N N . GLN A 1 515 ? -49.478 138.867 149.087 1.00 71.11 520 GLN A N 1
ATOM 3991 C CA . GLN A 1 515 ? -48.889 139.227 150.366 1.00 65.35 520 GLN A CA 1
ATOM 3992 C C . GLN A 1 515 ? -47.549 138.535 150.562 1.00 61.63 520 GLN A C 1
ATOM 3993 O O . GLN A 1 515 ? -46.586 139.172 150.971 1.00 61.83 520 GLN A O 1
ATOM 3999 N N . THR A 1 516 ? -47.487 137.239 150.262 1.00 52.46 521 THR A N 1
ATOM 4000 C CA . THR A 1 516 ? -46.230 136.502 150.366 1.00 52.51 521 THR A CA 1
ATOM 4001 C C . THR A 1 516 ? -45.139 137.174 149.537 1.00 63.06 521 THR A C 1
ATOM 4002 O O . THR A 1 516 ? -44.014 137.356 150.009 1.00 67.40 521 THR A O 1
ATOM 4006 N N . GLU A 1 517 ? -45.485 137.558 148.311 1.00 68.96 522 GLU A N 1
ATOM 4007 C CA . GLU A 1 517 ? -44.569 138.304 147.452 1.00 70.79 522 GLU A CA 1
ATOM 4008 C C . GLU A 1 517 ? -44.094 139.597 148.117 1.00 72.06 522 GLU A C 1
ATOM 4009 O O . GLU A 1 517 ? -42.918 139.954 148.014 1.00 69.48 522 GLU A O 1
ATOM 4015 N N . TYR A 1 518 ? -45.001 140.294 148.801 1.00 73.32 523 TYR A N 1
ATOM 4016 C CA . TYR A 1 518 ? -44.611 141.500 149.540 1.00 65.66 523 TYR A CA 1
ATOM 4017 C C . TYR A 1 518 ? -43.632 141.199 150.679 1.00 61.53 523 TYR A C 1
ATOM 4018 O O . TYR A 1 518 ? -42.599 141.856 150.805 1.00 59.32 523 TYR A O 1
ATOM 4027 N N . LYS A 1 519 ? -43.965 140.209 151.505 1.00 57.40 524 LYS A N 1
ATOM 4028 C CA . LYS A 1 519 ? -43.161 139.869 152.675 1.00 58.44 524 LYS A CA 1
ATOM 4029 C C . LYS A 1 519 ? -41.798 139.361 152.236 1.00 64.94 524 LYS A C 1
ATOM 4030 O O . LYS A 1 519 ? -40.824 139.404 152.991 1.00 64.48 524 LYS A O 1
ATOM 4044 N N . GLN A 1 521 ? -40.266 140.385 149.134 1.00 72.18 526 GLN A N 1
ATOM 4045 C CA . GLN A 1 521 ? -39.517 141.462 148.496 1.00 83.70 526 GLN A CA 1
ATOM 4046 C C . GLN A 1 521 ? -39.226 142.598 149.475 1.00 81.75 526 GLN A C 1
ATOM 4047 O O . GLN A 1 521 ? -38.633 143.611 149.107 1.00 87.61 526 GLN A O 1
ATOM 4053 N N . THR A 1 522 ? -39.646 142.421 150.725 1.00 79.46 527 THR A N 1
ATOM 4054 C CA . THR A 1 522 ? -39.379 143.404 151.772 1.00 80.37 527 THR A CA 1
ATOM 4055 C C . THR A 1 522 ? -38.766 142.758 153.013 1.00 82.98 527 THR A C 1
ATOM 4056 O O . THR A 1 522 ? -38.584 143.419 154.037 1.00 84.95 527 THR A O 1
ATOM 4060 N N . ARG A 1 523 ? -38.453 141.468 152.909 1.00 82.36 528 ARG A N 1
ATOM 4061 C CA . ARG A 1 523 ? -37.835 140.710 153.998 1.00 87.38 528 ARG A CA 1
ATOM 4062 C C . ARG A 1 523 ? -38.630 140.782 155.306 1.00 86.32 528 ARG A C 1
ATOM 4063 O O . ARG A 1 523 ? -38.052 140.911 156.385 1.00 83.85 528 ARG A O 1
ATOM 4071 N N . THR A 1 524 ? -39.953 140.692 155.199 1.00 80.94 529 THR A N 1
ATOM 4072 C CA . THR A 1 524 ? -40.832 140.759 156.363 1.00 70.33 529 THR A CA 1
ATOM 4073 C C . THR A 1 524 ? -41.463 139.390 156.624 1.00 69.88 529 THR A C 1
ATOM 4074 O O . THR A 1 524 ? -41.570 138.571 155.714 1.00 77.29 529 THR A O 1
ATOM 4078 N N . LEU A 1 525 ? -41.869 139.138 157.866 1.00 68.28 530 LEU A N 1
ATOM 4079 C CA . LEU A 1 525 ? -42.464 137.854 158.237 1.00 65.18 530 LEU A CA 1
ATOM 4080 C C . LEU A 1 525 ? -43.969 137.972 158.470 1.00 66.49 530 LEU A C 1
ATOM 4081 O O . LEU A 1 525 ? -44.472 139.051 158.780 1.00 65.99 530 LEU A O 1
ATOM 4086 N N . PHE A 1 526 ? -44.680 136.856 158.326 1.00 63.75 531 PHE A N 1
ATOM 4087 C CA . PHE A 1 526 ? -46.116 136.819 158.586 1.00 61.20 531 PHE A CA 1
ATOM 4088 C C . PHE A 1 526 ? -46.404 136.751 160.077 1.00 70.48 531 PHE A C 1
ATOM 4089 O O . PHE A 1 526 ? -45.645 136.149 160.837 1.00 70.09 531 PHE A O 1
ATOM 4097 N N . THR A 1 527 ? -47.511 137.359 160.488 1.00 77.10 532 THR A N 1
ATOM 4098 C CA . THR A 1 527 ? -47.975 137.241 161.863 1.00 80.69 532 THR A CA 1
ATOM 4099 C C . THR A 1 527 ? -49.182 136.310 161.901 1.00 78.22 532 THR A C 1
ATOM 4100 O O . THR A 1 527 ? -49.747 135.984 160.857 1.00 74.83 532 THR A O 1
ATOM 4104 N N . LYS A 1 528 ? -49.567 135.877 163.098 1.00 79.39 533 LYS A N 1
ATOM 4105 C CA . LYS A 1 528 ? -50.689 134.955 163.261 1.00 77.20 533 LYS A CA 1
ATOM 4106 C C . LYS A 1 528 ? -51.966 135.518 162.652 1.00 78.35 533 LYS A C 1
ATOM 4107 O O . LYS A 1 528 ? -52.774 134.780 162.093 1.00 74.63 533 LYS A O 1
ATOM 4113 N N . GLU A 1 529 ? -52.134 136.831 162.756 1.00 86.39 534 GLU A N 1
ATOM 4114 C CA . GLU A 1 529 ? -53.322 137.501 162.241 1.00 90.14 534 GLU A CA 1
ATOM 4115 C C . GLU A 1 529 ? -53.368 137.463 160.711 1.00 86.82 534 GLU A C 1
ATOM 4116 O O . GLU A 1 529 ? -54.380 137.056 160.114 1.00 90.08 534 GLU A O 1
ATOM 4122 N N . ASP A 1 530 ? -52.265 137.883 160.091 1.00 83.33 535 ASP A N 1
ATOM 4123 C CA . ASP A 1 530 ? -52.132 137.893 158.636 1.00 78.95 535 ASP A CA 1
ATOM 4124 C C . ASP A 1 530 ? -52.518 136.546 158.048 1.00 78.91 535 ASP A C 1
ATOM 4125 O O . ASP A 1 530 ? -53.252 136.475 157.065 1.00 85.08 535 ASP A O 1
ATOM 4130 N N . LEU A 1 531 ? -52.028 135.479 158.669 1.00 72.48 536 LEU A N 1
ATOM 4131 C CA . LEU A 1 531 ? -52.312 134.130 158.205 1.00 65.46 536 LEU A CA 1
ATOM 4132 C C . LEU A 1 531 ? -53.728 133.704 158.576 1.00 69.97 536 LEU A C 1
ATOM 4133 O O . LEU A 1 531 ? -54.333 132.880 157.892 1.00 77.12 536 LEU A O 1
ATOM 4138 N N . LEU A 1 532 ? -54.255 134.270 159.658 1.00 69.31 537 LEU A N 1
ATOM 4139 C CA . LEU A 1 532 ? -55.610 133.951 160.093 1.00 64.02 537 LEU A CA 1
ATOM 4140 C C . LEU A 1 532 ? -56.633 134.442 159.082 1.00 66.41 537 LEU A C 1
ATOM 4141 O O . LEU A 1 532 ? -57.681 133.822 158.898 1.00 70.59 537 LEU A O 1
ATOM 4146 N N . SER A 1 533 ? -56.324 135.554 158.421 1.00 67.75 538 SER A N 1
ATOM 4147 C CA . SER A 1 533 ? -57.249 136.110 157.433 1.00 69.97 538 SER A CA 1
ATOM 4148 C C . SER A 1 533 ? -57.460 135.196 156.222 1.00 74.28 538 SER A C 1
ATOM 4149 O O . SER A 1 533 ? -58.374 135.418 155.429 1.00 81.24 538 SER A O 1
ATOM 4152 N N . TYR A 1 534 ? -56.622 134.170 156.083 1.00 75.43 539 TYR A N 1
ATOM 4153 C CA . TYR A 1 534 ? -56.732 133.235 154.960 1.00 74.60 539 TYR A CA 1
ATOM 4154 C C . TYR A 1 534 ? -57.484 131.963 155.331 1.00 74.80 539 TYR A C 1
ATOM 4155 O O . TYR A 1 534 ? -57.980 131.248 154.461 1.00 73.40 539 TYR A O 1
ATOM 4164 N N . TYR A 1 535 ? -57.561 131.686 156.627 1.00 78.15 540 TYR A N 1
ATOM 4165 C CA . TYR A 1 535 ? -58.296 130.530 157.123 1.00 77.77 540 TYR A CA 1
ATOM 4166 C C . TYR A 1 535 ? -59.567 130.993 157.823 1.00 78.83 540 TYR A C 1
ATOM 4167 O O . TYR A 1 535 ? -59.900 130.517 158.908 1.00 75.64 540 TYR A O 1
ATOM 4176 N N . SER A 1 536 ? -60.273 131.926 157.193 1.00 81.79 541 SER A N 1
ATOM 4177 C CA . SER A 1 536 ? -61.454 132.529 157.796 1.00 83.71 541 SER A CA 1
ATOM 4178 C C . SER A 1 536 ? -62.760 131.916 157.299 1.00 93.25 541 SER A C 1
ATOM 4179 O O . SER A 1 536 ? -63.684 131.696 158.081 1.00 98.65 541 SER A O 1
ATOM 4182 N N . ASP A 1 537 ? -62.841 131.642 156.002 1.00 97.26 542 ASP A N 1
ATOM 4183 C CA . ASP A 1 537 ? -64.070 131.104 155.429 1.00 108.61 542 ASP A CA 1
ATOM 4184 C C . ASP A 1 537 ? -63.883 129.691 154.886 1.00 111.72 542 ASP A C 1
ATOM 4185 O O . ASP A 1 537 ? -62.954 129.424 154.125 1.00 114.39 542 ASP A O 1
ATOM 4190 N N . THR A 1 538 ? -64.778 128.793 155.283 1.00 111.94 543 THR A N 1
ATOM 4191 C CA . THR A 1 538 ? -64.698 127.393 154.884 1.00 111.08 543 THR A CA 1
ATOM 4192 C C . THR A 1 538 ? -65.042 127.185 153.409 1.00 110.71 543 THR A C 1
ATOM 4193 O O . THR A 1 538 ? -64.663 126.178 152.813 1.00 116.60 543 THR A O 1
ATOM 4197 N N . GLY A 1 539 ? -65.761 128.138 152.823 1.00 106.08 544 GLY A N 1
ATOM 4198 C CA . GLY A 1 539 ? -66.112 128.064 151.416 1.00 107.66 544 GLY A CA 1
ATOM 4199 C C . GLY A 1 539 ? -64.969 128.513 150.526 1.00 107.91 544 GLY A C 1
ATOM 4200 O O . GLY A 1 539 ? -64.864 128.097 149.372 1.00 109.30 544 GLY A O 1
ATOM 4201 N N . SER A 1 540 ? -64.110 129.370 151.071 1.00 106.54 545 SER A N 1
ATOM 4202 C CA . SER A 1 540 ? -62.950 129.873 150.345 1.00 104.25 545 SER A CA 1
ATOM 4203 C C . SER A 1 540 ? -61.766 128.942 150.557 1.00 97.32 545 SER A C 1
ATOM 4204 O O . SER A 1 540 ? -60.988 128.684 149.638 1.00 92.28 545 SER A O 1
ATOM 4207 N N . ASN A 1 541 ? -61.637 128.445 151.782 1.00 96.58 546 ASN A N 1
ATOM 4208 C CA . ASN A 1 541 ? -60.585 127.496 152.113 1.00 92.25 546 ASN A CA 1
ATOM 4209 C C . ASN A 1 541 ? -61.130 126.288 152.869 1.00 91.88 546 ASN A C 1
ATOM 4210 O O . ASN A 1 541 ? -61.624 126.410 153.990 1.00 91.91 546 ASN A O 1
ATOM 4215 N N . LYS A 1 542 ? -61.030 125.123 152.234 1.00 95.27 547 LYS A N 1
ATOM 4216 C CA . LYS A 1 542 ? -61.538 123.862 152.769 1.00 97.00 547 LYS A CA 1
ATOM 4217 C C . LYS A 1 542 ? -60.969 123.536 154.151 1.00 98.94 547 LYS A C 1
ATOM 4218 O O . LYS A 1 542 ? -61.610 122.857 154.956 1.00 98.22 547 LYS A O 1
ATOM 4224 N N . TYR A 1 543 ? -59.772 124.043 154.425 1.00 96.94 548 TYR A N 1
ATOM 4225 C CA . TYR A 1 543 ? -59.039 123.688 155.633 1.00 88.01 548 TYR A CA 1
ATOM 4226 C C . TYR A 1 543 ? -58.977 124.844 156.629 1.00 80.76 548 TYR A C 1
ATOM 4227 O O . TYR A 1 543 ? -58.063 124.913 157.450 1.00 77.30 548 TYR A O 1
ATOM 4236 N N . SER A 1 544 ? -59.957 125.741 156.556 1.00 82.18 549 SER A N 1
ATOM 4237 C CA . SER A 1 544 ? -59.989 126.937 157.401 1.00 83.22 549 SER A CA 1
ATOM 4238 C C . SER A 1 544 ? -60.056 126.613 158.891 1.00 86.49 549 SER A C 1
ATOM 4239 O O . SER A 1 544 ? -59.371 127.234 159.712 1.00 82.56 549 SER A O 1
ATOM 4242 N N . LYS A 1 545 ? -60.886 125.633 159.228 1.00 89.37 550 LYS A N 1
ATOM 4243 C CA . LYS A 1 545 ? -61.158 125.298 160.618 1.00 85.02 550 LYS A CA 1
ATOM 4244 C C . LYS A 1 545 ? -59.920 124.805 161.366 1.00 82.30 550 LYS A C 1
ATOM 4245 O O . LYS A 1 545 ? -59.586 125.341 162.420 1.00 85.21 550 LYS A O 1
ATOM 4251 N N . LYS A 1 546 ? -59.231 123.807 160.815 1.00 75.28 551 LYS A N 1
ATOM 4252 C CA . LYS A 1 546 ? -58.040 123.257 161.464 1.00 72.52 551 LYS A CA 1
ATOM 4253 C C . LYS A 1 546 ? -56.881 124.258 161.487 1.00 76.07 551 LYS A C 1
ATOM 4254 O O . LYS A 1 546 ? -56.120 124.335 162.463 1.00 74.97 551 LYS A O 1
ATOM 4260 N N . GLY A 1 547 ? -56.763 125.026 160.407 1.00 77.52 552 GLY A N 1
ATOM 4261 C CA . GLY A 1 547 ? -55.741 126.049 160.293 1.00 74.75 552 GLY A CA 1
ATOM 4262 C C . GLY A 1 547 ? -55.894 127.111 161.363 1.00 76.87 552 GLY A C 1
ATOM 4263 O O . GLY A 1 547 ? -54.946 127.391 162.090 1.00 77.89 552 GLY A O 1
ATOM 4264 N N . ALA A 1 548 ? -57.086 127.697 161.466 1.00 77.41 553 ALA A N 1
ATOM 4265 C CA . ALA A 1 548 ? -57.365 128.692 162.502 1.00 72.96 553 ALA A CA 1
ATOM 4266 C C . ALA A 1 548 ? -57.157 128.074 163.875 1.00 76.30 553 ALA A C 1
ATOM 4267 O O . ALA A 1 548 ? -56.520 128.676 164.744 1.00 77.64 553 ALA A O 1
ATOM 4269 N N . GLN A 1 549 ? -57.724 126.881 164.060 1.00 79.61 554 GLN A N 1
ATOM 4270 C CA . GLN A 1 549 ? -57.503 126.083 165.263 1.00 83.02 554 GLN A CA 1
ATOM 4271 C C . GLN A 1 549 ? -56.053 126.147 165.738 1.00 89.01 554 GLN A C 1
ATOM 4272 O O . GLN A 1 549 ? -55.768 126.723 166.789 1.00 91.02 554 GLN A O 1
ATOM 4278 N N . ILE A 1 550 ? -55.135 125.576 164.961 1.00 92.99 555 ILE A N 1
ATOM 4279 C CA . ILE A 1 550 ? -53.728 125.549 165.367 1.00 92.00 555 ILE A CA 1
ATOM 4280 C C . ILE A 1 550 ? -53.093 126.938 165.362 1.00 91.70 555 ILE A C 1
ATOM 4281 O O . ILE A 1 550 ? -52.053 127.151 165.981 1.00 94.53 555 ILE A O 1
ATOM 4286 N N . LEU A 1 551 ? -53.724 127.879 164.668 1.00 90.84 556 LEU A N 1
ATOM 4287 C CA . LEU A 1 551 ? -53.226 129.250 164.635 1.00 90.12 556 LEU A CA 1
ATOM 4288 C C . LEU A 1 551 ? -53.406 129.977 165.974 1.00 90.70 556 LEU A C 1
ATOM 4289 O O . LEU A 1 551 ? -52.483 130.635 166.448 1.00 85.22 556 LEU A O 1
ATOM 4294 N N . LEU A 1 552 ? -54.578 129.861 166.592 1.00 98.59 557 LEU A N 1
ATOM 4295 C CA . LEU A 1 552 ? -54.789 130.582 167.845 1.00 103.86 557 LEU A CA 1
ATOM 4296 C C . LEU A 1 552 ? -54.715 129.718 169.112 1.00 114.59 557 LEU A C 1
ATOM 4297 O O . LEU A 1 552 ? -54.608 130.248 170.219 1.00 117.04 557 LEU A O 1
ATOM 4302 N N . SER A 1 553 ? -54.744 128.396 168.961 1.00 119.64 558 SER A N 1
ATOM 4303 C CA . SER A 1 553 ? -54.696 127.516 170.132 1.00 126.59 558 SER A CA 1
ATOM 4304 C C . SER A 1 553 ? -53.326 127.500 170.801 1.00 130.14 558 SER A C 1
ATOM 4305 O O . SER A 1 553 ? -53.181 126.997 171.914 1.00 135.09 558 SER A O 1
ATOM 4308 N N . ARG A 1 554 ? -52.328 128.054 170.120 1.00 130.69 559 ARG A N 1
ATOM 4309 C CA . ARG A 1 554 ? -50.982 128.137 170.669 1.00 137.48 559 ARG A CA 1
ATOM 4310 C C . ARG A 1 554 ? -50.622 129.572 171.030 1.00 137.66 559 ARG A C 1
ATOM 4311 O O . ARG A 1 554 ? -50.632 130.456 170.170 1.00 130.55 559 ARG A O 1
ATOM 4319 N N . ASP A 1 555 ? -50.303 129.781 172.306 1.00 143.86 560 ASP A N 1
ATOM 4320 C CA . ASP A 1 555 ? -49.890 131.080 172.837 1.00 141.96 560 ASP A CA 1
ATOM 4321 C C . ASP A 1 555 ? -50.740 132.253 172.351 1.00 131.76 560 ASP A C 1
ATOM 4322 O O . ASP A 1 555 ? -51.731 132.616 172.982 1.00 128.99 560 ASP A O 1
#

Secondary structure (DSSP, 8-state):
---HHHHHHHHTS-SS--S-----HHHHHHHHHHHHH-HHHHHHHHHHHHHHHHHHHHTT-HHHHHHHHH--HHHHHSGGGGGGTHHHHHH--TTTT-TTTSS-HHHHHHHHHHHHHHHTT--HHHHH---HHHHHHHHHHHHHHHIIIII-----HHHHHHHHHSTTSTT-TTTHHHHHHHHHHHHHTTTTSSGGGGS--------SSSS-----HHHHHHHHHHS-S-HHHHHHHHHHHHHHHHHS--HHHHHHHHHHS-GGGTHHHHHHHHHHHH---SSS-HHHHHH--HHHHSS---TT--TTT--HHHHHHHHS-S-HHHHHHHHH--TTTTS-SSTTTTT--HHHHHHHHSTTS-HHHHHHHHHHHHHHHHH--S----HHHHHHHHH--TTHHHHHTT---SS--HHHHHHHHHHHHS-S-HHHHH--HHHHH----HHHHHHHHHHH--S--HHHHHHHHHHHHHHT-HHHHHHHHH--------HHHHHTTSS-TTT-TTHHHHHHHHHS--

Nearest PDB structures (foldseek):
  4n5a-assembly1_A  TM=1.002E+00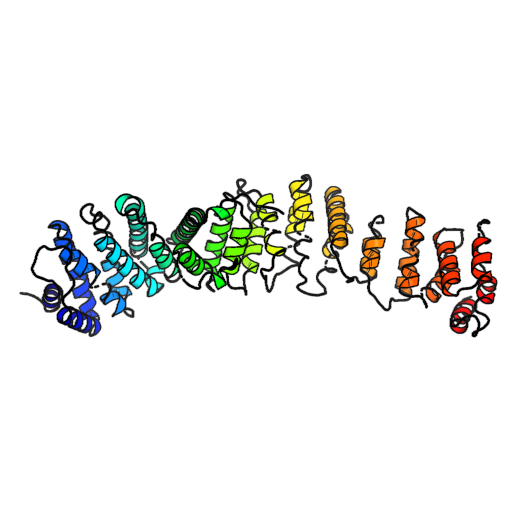  e=2.265E-59  Saccharomyces cerevisiae S288C
  4ol0-assembly1_B  TM=2.092E-01  e=2.492E-01  Homo sapiens
  3qml-assembly1_C  TM=3.538E-01  e=1.864E+00  Saccharomyces cerevisiae